Protein AF-A0A5C7LIL8-F1 (afdb_monomer_lite)

Radius of gyration: 28.88 Å; chains: 1; bounding box: 79×59×78 Å

Secondary structure (DSSP, 8-state):
-HHHHHHHHHHHHHHHHHHHHTTTT-PPPPSS-----S---S-SHHHHHHHHHHHHHT-S-GGGEEEEE--TTS-HHHHHHHHHHHHHHHT-BSSS--PPEEEGGGTEEEEEGGGGBSSHHHHHHHHHHHHGGGGG-SSSEEE-TT--B-PPPPPPPGGG--TT-EEEEEETTEEEEEEEEEEETTEEEEEETTEEEEE-GGGEEE-----------B--EEE-GGGHHHHHHHHHHHT-SSSEEEHHHHHHHHS-SSTT--HHHHHT--SBHHHHHHHHH-HHHHHHHHHHHHHHHHHHHHHHHTTT-S-HHHHHHHH-TTGGGSEEEESS-TTTSS-EEEEEEE-SSS-TTT---EEEEEEE--TT---GGG-TTT-TT------EEEEEEE-TTSPEEEEEEETTSBB-SS--TTT-B-THHHHH-TT----B--TTHHHHHHHSSSGGGTT------HHHHHTT-HHHH--S--GGGHHHHHHHHHHHHHHT---HHHHHHHHHHHHHHHHHHHHHHH--S-HHHHHHHHHHHHHHHHH--B-HHHHHHHTT----HHHHHHHHHHHHSPPTTS-HHHHTT--HHHHHHHTT--B-HHHHHHHHHHHHHHHHTT-

Foldseek 3Di:
DVVVVVVVVVVVVVVVVVVVVVPPPDDPPPLPDDDDDPQDQPLAVLSVLQQLLVVLVPDPASQQKAKAFEHPSADLLLLQLQVLQLCQQFAAPDLARDAFDQGRNSRMTIDRSVVRHPDPVSSVLSQVLVLVCLVQFLGFWDWDPPDLDQDPDPFDQPVPADAQFWKWFADPNDTDIWGWHQDDDQWTWIHDPNDIDTGHRVGIGGDPDPDPRPSPRPGQIATQPLSPPSSVSSCVSNVGSRRYHYSLSCLQQCQALPPNRCVCSRRVADQFQLVNCCVFQNNVQSVVVVLLLVLLVVLLVVCVVVVNPAASLLSSCVSPVVQLQFKFWDQADPWQRGIKIKGWDFGDPADVVLFTFIKIKMFWAFQPPPPPCCRCVNPVRDVNFGAKIWIWTQGSNLAIWIFIGGRVRGTDRWRPPRTTFLPQLCVLPVQQPGRTHGTRQSLLCVQQVDFVSQSHDQGARVQLVQLVDPVSPDPPDDPPCVVVVVVSSVSSNSSSVQHSVNSVVRSNRSNVSSQVSSCVSSVDNTSSSSSSSSSNSNSCLFGPWQWLQNLCSNLSHRDDLVVSLVCLVPQQDDPPPDDVVVVVVPDPQSVCNNVRHTDGSVSCSVCSSVSSNSNVVVD

Structure (mmCIF, N/CA/C/O backbone):
data_AF-A0A5C7LIL8-F1
#
_entry.id   AF-A0A5C7LIL8-F1
#
loop_
_atom_site.group_PDB
_atom_site.id
_atom_site.type_symbol
_atom_site.label_atom_id
_atom_site.label_alt_id
_atom_site.label_comp_id
_atom_site.label_asym_id
_atom_site.label_entity_id
_atom_site.label_seq_id
_atom_site.pdbx_PDB_ins_code
_atom_site.Cartn_x
_atom_site.Cartn_y
_atom_site.Cartn_z
_atom_site.occupancy
_atom_site.B_iso_or_equiv
_atom_site.auth_seq_id
_atom_site.auth_comp_id
_atom_site.auth_asym_id
_atom_site.auth_atom_id
_atom_site.pdbx_PDB_model_num
ATOM 1 N N . MET A 1 1 ? -33.441 33.383 5.221 1.00 46.59 1 MET A N 1
ATOM 2 C CA . MET A 1 1 ? -32.169 33.227 4.471 1.00 46.59 1 MET A CA 1
ATOM 3 C C . MET A 1 1 ? -31.492 31.859 4.650 1.00 46.59 1 MET A C 1
ATOM 5 O O . MET A 1 1 ? -30.765 31.470 3.747 1.00 46.59 1 MET A O 1
ATOM 9 N N . ALA A 1 2 ? -31.753 31.089 5.718 1.00 44.06 2 ALA A N 1
ATOM 10 C CA . ALA A 1 2 ? -31.156 29.755 5.914 1.00 44.06 2 ALA A CA 1
ATOM 11 C C . ALA A 1 2 ? -31.665 28.659 4.943 1.00 44.06 2 ALA A C 1
ATOM 13 O O . ALA A 1 2 ? -30.922 27.750 4.591 1.00 44.06 2 ALA A O 1
ATOM 14 N N . THR A 1 3 ? -32.886 28.782 4.417 1.00 52.34 3 THR A N 1
ATOM 15 C CA . THR A 1 3 ? -33.529 27.761 3.565 1.00 52.34 3 THR A CA 1
ATOM 16 C C . THR A 1 3 ? -33.034 27.727 2.115 1.00 52.34 3 THR A C 1
ATOM 18 O O . THR A 1 3 ? -33.071 26.683 1.472 1.00 52.34 3 THR A O 1
ATOM 21 N N . ARG A 1 4 ? -32.499 28.837 1.588 1.00 36.91 4 ARG A N 1
ATOM 22 C CA . ARG A 1 4 ? -32.021 28.908 0.192 1.00 36.91 4 ARG A CA 1
ATOM 23 C C . ARG A 1 4 ? -30.635 28.275 0.005 1.00 36.91 4 ARG A C 1
ATOM 25 O O . ARG A 1 4 ? -30.314 27.825 -1.089 1.00 36.91 4 ARG A O 1
ATOM 32 N N . ARG A 1 5 ? -29.827 28.209 1.072 1.00 40.16 5 ARG A N 1
ATOM 33 C CA . ARG A 1 5 ? -28.463 27.646 1.045 1.00 40.16 5 ARG A CA 1
ATOM 34 C C . ARG A 1 5 ? -28.468 26.111 1.098 1.00 40.16 5 ARG A C 1
ATOM 36 O O . ARG A 1 5 ? -27.706 25.493 0.364 1.00 40.16 5 ARG A O 1
ATOM 43 N N . GLN A 1 6 ? -29.388 25.512 1.862 1.00 42.53 6 GLN A N 1
ATOM 44 C CA . GLN A 1 6 ? -29.597 24.054 1.887 1.00 42.53 6 GLN A CA 1
ATOM 45 C C . GLN A 1 6 ? -30.145 23.515 0.557 1.00 42.53 6 GLN A C 1
ATOM 47 O O . GLN A 1 6 ? -29.698 22.472 0.087 1.00 42.53 6 GLN A O 1
ATOM 52 N N . PHE A 1 7 ? -31.044 24.254 -0.104 1.00 43.56 7 PHE A N 1
ATOM 53 C CA . PHE A 1 7 ? -31.595 23.839 -1.400 1.00 43.56 7 PHE A CA 1
ATOM 54 C C . PHE A 1 7 ? -30.543 23.835 -2.524 1.00 43.56 7 PHE A C 1
ATOM 56 O O . PHE A 1 7 ? -30.530 22.936 -3.362 1.00 43.56 7 PHE A O 1
ATOM 63 N N . LEU A 1 8 ? -29.620 24.804 -2.517 1.00 44.62 8 LEU A N 1
ATOM 64 C CA . LEU A 1 8 ? -28.542 24.885 -3.509 1.00 44.62 8 LEU A CA 1
ATOM 65 C C . LEU A 1 8 ? -27.458 23.813 -3.299 1.00 44.62 8 LEU A C 1
ATOM 67 O O . LEU A 1 8 ? -26.923 23.301 -4.280 1.00 44.62 8 LEU A O 1
ATOM 71 N N . GLN A 1 9 ? -27.179 23.412 -2.052 1.00 46.09 9 GLN A N 1
ATOM 72 C CA . GLN A 1 9 ? -26.286 22.278 -1.769 1.00 46.09 9 GLN A CA 1
ATOM 73 C C . GLN A 1 9 ? -26.902 20.931 -2.185 1.00 46.09 9 GLN A C 1
ATOM 75 O O . GLN A 1 9 ? -26.198 20.093 -2.747 1.00 46.09 9 GLN A O 1
ATOM 80 N N . GLY A 1 10 ? -28.213 20.741 -1.996 1.00 43.44 10 GLY A N 1
ATOM 81 C CA . GLY A 1 10 ? -28.914 19.527 -2.434 1.00 43.44 10 GLY A CA 1
ATOM 82 C C . GLY A 1 10 ? -28.955 19.360 -3.959 1.00 43.44 10 GLY A C 1
ATOM 83 O O . GLY A 1 10 ? -28.684 18.273 -4.469 1.00 43.44 10 GLY A O 1
ATOM 84 N N . ALA A 1 11 ? -29.218 20.442 -4.700 1.00 49.12 11 ALA A N 1
ATOM 85 C CA . ALA A 1 11 ? -29.292 20.408 -6.164 1.00 49.12 11 ALA A CA 1
ATOM 86 C C . ALA A 1 11 ? -27.926 20.159 -6.834 1.00 49.12 11 ALA A C 1
ATOM 88 O O . ALA A 1 11 ? -27.845 19.408 -7.807 1.00 49.12 11 ALA A O 1
ATOM 89 N N . ALA A 1 12 ? -26.843 20.725 -6.287 1.00 48.56 12 ALA A N 1
ATOM 90 C CA . ALA A 1 12 ? -25.487 20.462 -6.771 1.00 48.56 12 ALA A CA 1
ATOM 91 C C . ALA A 1 12 ? -25.070 18.996 -6.546 1.00 48.56 12 ALA A C 1
ATOM 93 O O . ALA A 1 12 ? -24.457 18.388 -7.421 1.00 48.56 12 ALA A O 1
ATOM 94 N N . CYS A 1 13 ? -25.463 18.403 -5.412 1.00 38.09 13 CYS A N 1
ATOM 95 C CA . CYS A 1 13 ? -25.191 17.000 -5.097 1.00 38.09 13 CYS A CA 1
ATOM 96 C C . CYS A 1 13 ? -25.960 16.038 -6.028 1.00 38.09 13 CYS A C 1
ATOM 98 O O . CYS A 1 13 ? -25.397 15.061 -6.521 1.00 38.09 13 CYS A O 1
ATOM 100 N N . ALA A 1 14 ? -27.220 16.353 -6.355 1.00 42.91 14 ALA A N 1
ATOM 101 C CA . ALA A 1 14 ? -28.038 15.549 -7.267 1.00 42.91 14 ALA A CA 1
ATOM 102 C C . ALA A 1 14 ? -27.528 15.572 -8.723 1.00 42.91 14 ALA A C 1
ATOM 104 O O . ALA A 1 14 ? -27.508 14.531 -9.380 1.00 42.91 14 ALA A O 1
ATOM 105 N N . ALA A 1 15 ? -27.065 16.726 -9.217 1.00 47.50 15 ALA A N 1
ATOM 106 C CA . ALA A 1 15 ? -26.484 16.838 -10.559 1.00 47.50 15 ALA A CA 1
ATOM 107 C C . ALA A 1 15 ? -25.144 16.083 -10.682 1.00 47.50 15 ALA A C 1
ATOM 109 O O . ALA A 1 15 ? -24.887 15.439 -11.699 1.00 47.50 15 ALA A O 1
ATOM 110 N N . LEU A 1 16 ? -24.326 16.091 -9.621 1.00 42.31 16 LEU A N 1
ATOM 111 C CA . LEU A 1 16 ? -23.095 15.296 -9.529 1.00 42.31 16 LEU A CA 1
ATOM 112 C C . LEU A 1 16 ? -23.378 13.783 -9.533 1.00 42.31 16 LEU A C 1
ATOM 114 O O . LEU A 1 16 ? -22.701 13.041 -10.239 1.00 42.31 16 LEU A O 1
ATOM 118 N N . MET A 1 17 ? -24.413 13.332 -8.817 1.00 42.97 17 MET A N 1
ATOM 119 C CA . MET A 1 17 ? -24.832 11.921 -8.774 1.00 42.97 17 MET A CA 1
ATOM 120 C C . MET A 1 17 ? -25.389 11.410 -10.118 1.00 42.97 17 MET A C 1
ATOM 122 O O . MET A 1 17 ? -25.243 10.228 -10.438 1.00 42.97 17 MET A O 1
ATOM 126 N N . ALA A 1 18 ? -26.026 12.277 -10.911 1.00 40.22 18 ALA A N 1
ATOM 127 C CA . ALA A 1 18 ? -26.560 11.919 -12.227 1.00 40.22 18 ALA A CA 1
ATOM 128 C C . ALA A 1 18 ? -25.448 11.742 -13.277 1.00 40.22 18 ALA A C 1
ATOM 130 O O . ALA A 1 18 ? -25.434 10.730 -13.974 1.00 40.22 18 ALA A O 1
ATOM 131 N N . ALA A 1 19 ? -24.475 12.661 -13.324 1.00 39.84 19 ALA A N 1
ATOM 132 C CA . ALA A 1 19 ? -23.317 12.562 -14.221 1.00 39.84 19 ALA A CA 1
ATOM 133 C C . ALA A 1 19 ? -22.391 11.386 -13.861 1.00 39.84 19 ALA A C 1
ATOM 135 O O . ALA A 1 19 ? -21.804 10.752 -14.734 1.00 39.84 19 ALA A O 1
ATOM 136 N N . ALA A 1 20 ? -22.303 11.061 -12.569 1.00 38.41 20 ALA A N 1
ATOM 137 C CA . ALA A 1 20 ? -21.613 9.883 -12.069 1.00 38.41 20 ALA A CA 1
ATOM 138 C C . ALA A 1 20 ? -22.206 8.605 -12.700 1.00 38.41 20 ALA A C 1
ATOM 140 O O . ALA A 1 20 ? -21.487 7.871 -13.378 1.00 38.41 20 ALA A O 1
ATOM 141 N N . ARG A 1 21 ? -23.525 8.380 -12.582 1.00 37.34 21 ARG A N 1
ATOM 142 C CA . ARG A 1 21 ? -24.217 7.146 -13.020 1.00 37.34 21 ARG A CA 1
ATOM 143 C C . ARG A 1 21 ? -24.007 6.740 -14.485 1.00 37.34 21 ARG A C 1
ATOM 145 O O . ARG A 1 21 ? -23.973 5.540 -14.745 1.00 37.34 21 ARG A O 1
ATOM 152 N N . GLU A 1 22 ? -23.826 7.676 -15.416 1.00 38.84 22 GLU A N 1
ATOM 153 C CA . GLU A 1 22 ? -23.607 7.348 -16.838 1.00 38.84 22 GLU A CA 1
ATOM 154 C C . GLU A 1 22 ? -22.224 6.728 -17.123 1.00 38.84 22 GLU A C 1
ATOM 156 O O . GLU A 1 22 ? -22.060 6.024 -18.117 1.00 38.84 22 GLU A O 1
ATOM 161 N N . SER A 1 23 ? -21.246 6.891 -16.224 1.00 40.06 23 SER A N 1
ATOM 162 C CA . SER A 1 23 ? -19.891 6.335 -16.384 1.00 40.06 23 SER A CA 1
ATOM 163 C C . SER A 1 23 ? -19.695 4.921 -15.802 1.00 40.06 23 SER A C 1
ATOM 165 O O . SER A 1 23 ? -18.718 4.251 -16.132 1.00 40.06 23 SER A O 1
ATOM 167 N N . PHE A 1 24 ? -20.626 4.422 -14.975 1.00 39.44 24 PHE A N 1
ATOM 168 C CA . PHE A 1 24 ? -20.418 3.226 -14.131 1.00 39.44 24 PHE A CA 1
ATOM 169 C C . PHE A 1 24 ? -20.888 1.886 -14.723 1.00 39.44 24 PHE A C 1
ATOM 171 O O . PHE A 1 24 ? -20.777 0.854 -14.062 1.00 39.44 24 PHE A O 1
ATOM 178 N N . GLY A 1 25 ? -21.408 1.869 -15.954 1.00 33.50 25 GLY A N 1
ATOM 179 C CA . GLY A 1 25 ? -21.876 0.643 -16.618 1.00 33.50 25 GLY A CA 1
ATOM 180 C C . GLY A 1 25 ? -20.850 -0.043 -17.525 1.00 33.50 25 GLY A C 1
ATOM 181 O O . GLY A 1 25 ? -21.065 -1.181 -17.943 1.00 33.50 25 GLY A O 1
ATOM 182 N N . GLN A 1 26 ? -19.740 0.620 -17.857 1.00 34.28 26 GLN A N 1
ATOM 183 C CA . GLN A 1 26 ? -18.729 0.020 -18.722 1.00 34.28 26 GLN A CA 1
ATOM 184 C C . GLN A 1 26 ? -17.819 -0.884 -17.891 1.00 34.28 26 GLN A C 1
ATOM 186 O O . GLN A 1 26 ? -17.060 -0.416 -17.044 1.00 34.28 26 GLN A O 1
ATOM 191 N N . LYS A 1 27 ? -17.874 -2.199 -18.156 1.00 33.84 27 LYS A N 1
ATOM 192 C CA . LYS A 1 27 ? -16.763 -3.094 -17.805 1.00 33.84 27 LYS A CA 1
ATOM 193 C C . LYS A 1 27 ? -15.471 -2.423 -18.290 1.00 33.84 27 LYS A C 1
ATOM 195 O O . LYS A 1 27 ? -15.472 -1.965 -19.437 1.00 33.84 27 LYS A O 1
ATOM 200 N N . PRO A 1 28 ? -14.399 -2.359 -17.477 1.00 38.69 28 PRO A N 1
ATOM 201 C CA . PRO A 1 28 ? -13.116 -1.899 -17.983 1.00 38.69 28 PRO A CA 1
ATOM 202 C C . PRO A 1 28 ? -12.816 -2.709 -19.241 1.00 38.69 28 PRO A C 1
ATOM 204 O O . PRO A 1 28 ? -12.918 -3.941 -19.227 1.00 38.69 28 PRO A O 1
ATOM 207 N N . ALA A 1 29 ? -12.579 -2.011 -20.354 1.00 30.47 29 ALA A N 1
ATOM 208 C CA . ALA A 1 29 ? -12.274 -2.675 -21.607 1.00 30.47 29 ALA A CA 1
ATOM 209 C C . ALA A 1 29 ? -11.118 -3.658 -21.347 1.00 30.47 29 ALA A C 1
ATOM 211 O O . ALA A 1 29 ? -10.167 -3.279 -20.652 1.00 30.47 29 ALA A O 1
ATOM 212 N N . PRO A 1 30 ? -11.188 -4.909 -21.843 1.00 36.78 30 PRO A N 1
ATOM 213 C CA . PRO A 1 30 ? -10.029 -5.791 -21.800 1.00 36.78 30 PRO A CA 1
ATOM 214 C C . PRO A 1 30 ? -8.819 -5.048 -22.384 1.00 36.78 30 PRO A C 1
ATOM 216 O O . PRO A 1 30 ? -8.987 -4.190 -23.247 1.00 36.78 30 PRO A O 1
ATOM 219 N N . ILE A 1 31 ? -7.605 -5.401 -21.950 1.00 44.50 31 ILE A N 1
ATOM 220 C CA . ILE A 1 31 ? -6.315 -4.799 -22.368 1.00 44.50 31 ILE A CA 1
ATOM 221 C C . ILE A 1 31 ? -6.103 -4.787 -23.908 1.00 44.50 31 ILE A C 1
ATOM 223 O O . ILE A 1 31 ? -5.144 -4.216 -24.419 1.00 44.50 31 ILE A O 1
ATOM 227 N N . GLY A 1 32 ? -7.027 -5.349 -24.690 1.00 37.72 32 GLY A N 1
ATOM 228 C CA . GLY A 1 32 ? -7.079 -5.212 -26.137 1.00 37.72 32 GLY A CA 1
ATOM 229 C C . GLY A 1 32 ? -7.258 -3.763 -26.601 1.00 37.72 32 GLY A C 1
ATOM 230 O O . GLY A 1 32 ? -8.364 -3.233 -26.604 1.00 37.72 32 GLY A O 1
ATOM 231 N N . LEU A 1 33 ? -6.150 -3.197 -27.089 1.00 38.91 33 LEU A N 1
ATOM 232 C CA . LEU A 1 33 ? -6.067 -2.068 -28.022 1.00 38.91 33 LEU A CA 1
ATOM 233 C C . LEU A 1 33 ? -6.660 -0.746 -27.508 1.00 38.91 33 LEU A C 1
ATOM 235 O O . LEU A 1 33 ? -7.699 -0.273 -27.967 1.00 38.91 33 LEU A O 1
ATOM 239 N N . ARG A 1 34 ? -5.923 -0.078 -26.612 1.00 43.41 34 ARG A N 1
ATOM 240 C CA . ARG A 1 34 ? -6.058 1.376 -26.436 1.00 43.41 34 ARG A CA 1
ATOM 241 C C . ARG A 1 34 ? -5.441 2.096 -27.638 1.00 43.41 34 ARG A C 1
ATOM 243 O O . ARG A 1 34 ? -4.382 1.709 -28.128 1.00 43.41 34 ARG A O 1
ATOM 250 N N . ALA A 1 35 ? -6.157 3.110 -28.121 1.00 39.09 35 ALA A N 1
ATOM 251 C CA . ALA A 1 35 ? -5.803 3.929 -29.273 1.00 39.09 35 ALA A CA 1
ATOM 252 C C . ALA A 1 35 ? -4.368 4.473 -29.175 1.00 39.09 35 ALA A C 1
ATOM 254 O O . ALA A 1 35 ? -3.910 4.821 -28.087 1.00 39.09 35 ALA A O 1
ATOM 255 N N . LYS A 1 36 ? -3.681 4.556 -30.323 1.00 39.84 36 LYS A N 1
ATOM 256 C CA . LYS A 1 36 ? -2.373 5.210 -30.455 1.00 39.84 36 LYS A CA 1
ATOM 257 C C . LYS A 1 36 ? -2.468 6.619 -29.860 1.00 39.84 36 LYS A C 1
ATOM 259 O O . LYS A 1 36 ? -3.142 7.472 -30.427 1.00 39.84 36 LYS A O 1
ATOM 264 N N . LEU A 1 37 ? -1.813 6.848 -28.726 1.00 45.12 37 LEU A N 1
ATOM 265 C CA . LEU A 1 37 ? -1.554 8.198 -28.240 1.00 45.12 37 LEU A CA 1
ATOM 266 C C . LEU A 1 37 ? -0.508 8.804 -29.185 1.00 45.12 37 LEU A C 1
ATOM 268 O O . LEU A 1 37 ? 0.609 8.297 -29.293 1.00 45.12 37 LEU A O 1
ATOM 272 N N . GLU A 1 38 ? -0.901 9.819 -29.951 1.00 37.56 38 GLU A N 1
ATOM 273 C CA . GLU A 1 38 ? 0.036 10.623 -30.736 1.00 37.56 38 GLU A CA 1
ATOM 274 C C . GLU A 1 38 ? 0.872 11.474 -29.767 1.00 37.56 38 GLU A C 1
ATOM 276 O O . GLU A 1 38 ? 0.320 12.182 -28.929 1.00 37.56 38 GLU A O 1
ATOM 281 N N . GLY A 1 39 ? 2.202 11.346 -29.853 1.00 51.62 39 GLY A N 1
ATOM 282 C CA . GLY A 1 39 ? 3.157 11.867 -28.865 1.00 51.62 39 GLY A CA 1
ATOM 283 C C . GLY A 1 39 ? 3.839 10.734 -28.092 1.00 51.62 39 GLY A C 1
ATOM 284 O O . GLY A 1 39 ? 3.540 10.493 -26.927 1.00 51.62 39 GLY A O 1
ATOM 285 N N . LYS A 1 40 ? 4.720 9.990 -28.773 1.00 58.41 40 LYS A N 1
ATOM 286 C CA . LYS A 1 40 ? 5.523 8.901 -28.196 1.00 58.41 40 LYS A CA 1
ATOM 287 C C . LYS A 1 40 ? 6.700 9.473 -27.403 1.00 58.41 40 LYS A C 1
ATOM 289 O O . LYS A 1 40 ? 7.815 9.497 -27.908 1.00 58.41 40 LYS A O 1
ATOM 294 N N . GLU A 1 41 ? 6.451 9.965 -26.201 1.00 67.75 41 GLU A N 1
ATOM 295 C CA . GLU A 1 41 ? 7.530 10.229 -25.247 1.00 67.75 41 GLU A CA 1
ATOM 296 C C . GLU A 1 41 ? 7.578 9.068 -24.246 1.00 67.75 41 GLU A C 1
ATOM 298 O O . GLU A 1 41 ? 6.542 8.694 -23.699 1.00 67.75 41 GLU A O 1
ATOM 303 N N . CYS A 1 42 ? 8.769 8.515 -23.990 1.00 84.81 42 CYS A N 1
ATOM 304 C CA . CYS A 1 42 ? 9.030 7.533 -22.927 1.00 84.81 42 CYS A CA 1
ATOM 305 C C . CYS A 1 42 ? 8.349 6.156 -23.114 1.00 84.81 42 CYS A C 1
ATOM 307 O O . CYS A 1 42 ? 7.660 5.650 -22.222 1.00 84.81 42 CYS A O 1
ATOM 309 N N . THR A 1 43 ? 8.554 5.545 -24.283 1.00 87.50 43 THR A N 1
ATOM 310 C CA . THR A 1 43 ? 7.890 4.286 -24.683 1.00 87.50 43 THR A CA 1
ATOM 311 C C . THR A 1 43 ? 8.607 3.019 -24.210 1.00 87.50 43 THR A C 1
ATOM 313 O O . THR A 1 43 ? 7.989 1.959 -24.130 1.00 87.50 43 THR A O 1
ATOM 316 N N . SER A 1 44 ? 9.892 3.114 -23.858 1.00 93.44 44 SER A N 1
ATOM 317 C CA . SER A 1 44 ? 10.720 1.990 -23.404 1.00 93.44 44 SER A CA 1
ATOM 318 C C . SER A 1 44 ? 11.377 2.270 -22.047 1.00 93.44 44 SER A C 1
ATOM 320 O O . SER A 1 44 ? 11.542 3.435 -21.667 1.00 93.44 44 SER A O 1
ATOM 322 N N . PRO A 1 45 ? 11.820 1.231 -21.312 1.00 95.94 45 PRO A N 1
ATOM 323 C CA . PRO A 1 45 ? 12.575 1.436 -20.078 1.00 95.94 45 PRO A CA 1
ATOM 324 C C . PRO A 1 45 ? 13.890 2.206 -20.295 1.00 95.94 45 PRO A C 1
ATOM 326 O O . PRO A 1 45 ? 14.285 2.997 -19.442 1.00 95.94 45 PRO A O 1
ATOM 329 N N . GLN A 1 46 ? 14.564 2.028 -21.435 1.00 95.50 46 GLN A N 1
ATOM 330 C CA . GLN A 1 46 ? 15.785 2.773 -21.764 1.00 95.50 46 GLN A CA 1
ATOM 331 C C . GLN A 1 46 ? 15.489 4.267 -21.906 1.00 95.50 46 GLN A C 1
ATOM 333 O O . GLN A 1 46 ? 16.184 5.102 -21.328 1.00 95.50 46 GLN A O 1
ATOM 338 N N . GLU A 1 47 ? 14.420 4.611 -22.628 1.00 95.38 47 GLU A N 1
ATOM 339 C CA . GLU A 1 47 ? 14.000 6.000 -22.786 1.00 95.38 47 GLU A CA 1
ATOM 340 C C . GLU A 1 47 ? 13.582 6.610 -21.440 1.00 95.38 47 GLU A C 1
ATOM 342 O O . GLU A 1 47 ? 13.959 7.742 -21.137 1.00 95.38 47 GLU A O 1
ATOM 347 N N . ALA A 1 48 ? 12.886 5.839 -20.599 1.00 97.12 48 ALA A N 1
ATOM 348 C CA . ALA A 1 48 ? 12.534 6.236 -19.239 1.00 97.12 48 ALA A CA 1
ATOM 349 C C . ALA A 1 48 ? 13.769 6.522 -18.374 1.00 97.12 48 ALA A C 1
ATOM 351 O O . ALA A 1 48 ? 13.824 7.560 -17.711 1.00 97.12 48 ALA A O 1
ATOM 352 N N . ALA A 1 49 ? 14.777 5.646 -18.410 1.00 97.81 49 ALA A N 1
ATOM 353 C CA . ALA A 1 49 ? 16.027 5.835 -17.679 1.00 97.81 49 ALA A CA 1
ATOM 354 C C . ALA A 1 49 ? 16.798 7.068 -18.174 1.00 97.81 49 ALA A C 1
ATOM 356 O O . ALA A 1 49 ? 17.258 7.863 -17.355 1.00 97.81 49 ALA A O 1
ATOM 357 N N . ARG A 1 50 ? 16.881 7.277 -19.496 1.00 97.62 50 ARG A N 1
ATOM 358 C CA . ARG A 1 50 ? 17.509 8.465 -20.096 1.00 97.62 50 ARG A CA 1
ATOM 359 C C . ARG A 1 50 ? 16.817 9.754 -19.665 1.00 97.62 50 ARG A C 1
ATOM 361 O O . ARG A 1 50 ? 17.477 10.672 -19.185 1.00 97.62 50 ARG A O 1
ATOM 368 N N . LEU A 1 51 ? 15.492 9.822 -19.801 1.00 97.19 51 LEU A N 1
ATOM 369 C CA . LEU A 1 51 ? 14.710 11.003 -19.428 1.00 97.19 51 LEU A CA 1
ATOM 370 C C . LEU A 1 51 ? 14.819 11.304 -17.927 1.00 97.19 51 LEU A C 1
ATOM 372 O O . LEU A 1 51 ? 14.980 12.463 -17.551 1.00 97.19 51 LEU A O 1
ATOM 376 N N . ALA A 1 52 ? 14.813 10.277 -17.073 1.00 98.06 52 ALA A N 1
ATOM 377 C CA . ALA A 1 52 ? 15.059 10.437 -15.642 1.00 98.06 52 ALA A CA 1
ATOM 378 C C . ALA A 1 52 ? 16.496 10.912 -15.347 1.00 98.06 52 ALA A C 1
ATOM 380 O O . ALA A 1 52 ? 16.695 11.749 -14.471 1.00 98.06 52 ALA A O 1
ATOM 381 N N . ALA A 1 53 ? 17.506 10.423 -16.078 1.00 98.38 53 ALA A N 1
ATOM 382 C CA . ALA A 1 53 ? 18.898 10.861 -15.928 1.00 98.38 53 ALA A CA 1
ATOM 383 C C . ALA A 1 53 ? 19.107 12.320 -16.366 1.00 98.38 53 ALA A C 1
ATOM 385 O O . ALA A 1 53 ? 19.953 13.030 -15.812 1.00 98.38 53 ALA A O 1
ATOM 386 N N . ASP A 1 54 ? 18.373 12.759 -17.387 1.00 97.81 54 ASP A N 1
ATOM 387 C CA . ASP A 1 54 ? 18.386 14.137 -17.868 1.00 97.81 54 ASP A CA 1
ATOM 388 C C . ASP A 1 54 ? 17.684 15.080 -16.891 1.00 97.81 54 ASP A C 1
ATOM 390 O O . ASP A 1 54 ? 18.236 16.138 -16.593 1.00 97.81 54 ASP A O 1
ATOM 394 N N . ASP A 1 55 ? 16.546 14.675 -16.324 1.00 98.25 55 ASP A N 1
ATOM 395 C CA . ASP A 1 55 ? 15.869 15.427 -15.263 1.00 98.25 55 ASP A CA 1
ATOM 396 C C . ASP A 1 55 ? 16.735 15.520 -13.995 1.00 98.25 55 ASP A C 1
ATOM 398 O O . ASP A 1 55 ? 17.032 16.623 -13.537 1.00 98.25 55 ASP A O 1
ATOM 402 N N . ALA A 1 56 ? 17.264 14.391 -13.503 1.00 98.31 56 ALA A N 1
ATOM 403 C CA . ALA A 1 56 ? 18.110 14.344 -12.307 1.00 98.31 56 ALA A CA 1
ATOM 404 C C . ALA A 1 56 ? 19.358 15.231 -12.419 1.00 98.31 56 ALA A C 1
ATOM 406 O O . ALA A 1 56 ? 19.781 15.836 -11.441 1.00 98.31 56 ALA A O 1
ATOM 407 N N . LYS A 1 57 ? 19.948 15.358 -13.613 1.00 98.25 57 LYS A N 1
ATOM 408 C CA . LYS A 1 57 ? 21.126 16.214 -13.836 1.00 98.25 57 LYS A CA 1
ATOM 409 C C . LYS A 1 57 ? 20.853 17.695 -13.534 1.00 98.25 57 LYS A C 1
ATOM 411 O O . LYS A 1 57 ? 21.793 18.432 -13.255 1.00 98.25 57 LYS A O 1
ATOM 416 N N . ASN A 1 58 ? 19.598 18.125 -13.639 1.00 97.62 58 ASN A N 1
ATOM 417 C CA . ASN A 1 58 ? 19.195 19.519 -13.468 1.00 97.62 58 ASN A CA 1
ATOM 418 C C . ASN A 1 58 ? 18.662 19.818 -12.058 1.00 97.62 58 ASN A C 1
ATOM 420 O O . ASN A 1 58 ? 18.172 20.921 -11.826 1.00 97.62 58 ASN A O 1
ATOM 424 N N . LEU A 1 59 ? 18.724 18.852 -11.138 1.00 97.50 59 LEU A N 1
ATOM 425 C CA . LEU A 1 59 ? 18.296 19.024 -9.753 1.00 97.50 59 LEU A CA 1
ATOM 426 C C . LEU A 1 59 ? 19.434 19.525 -8.875 1.00 97.50 59 LEU A C 1
ATOM 428 O O . LEU A 1 59 ? 20.583 19.126 -9.052 1.00 97.50 59 LEU A O 1
ATOM 432 N N . ASP A 1 60 ? 19.079 20.326 -7.872 1.00 97.75 60 ASP A N 1
ATOM 433 C CA . ASP A 1 60 ? 20.011 20.740 -6.821 1.00 97.75 60 ASP A CA 1
ATOM 434 C C . ASP A 1 60 ? 20.403 19.551 -5.921 1.00 97.75 60 ASP A C 1
ATOM 436 O O . ASP A 1 60 ? 21.554 19.447 -5.502 1.00 97.75 60 ASP A O 1
ATOM 440 N N . HIS A 1 61 ? 19.455 18.635 -5.677 1.00 96.75 61 HIS A N 1
ATOM 441 C CA . HIS A 1 61 ? 19.598 17.459 -4.806 1.00 96.75 61 HIS A CA 1
ATOM 442 C C . HIS A 1 61 ? 19.155 16.163 -5.509 1.00 96.75 61 HIS A C 1
ATOM 444 O O . HIS A 1 61 ? 18.128 15.571 -5.160 1.00 96.75 61 HIS A O 1
ATOM 450 N N . PRO A 1 62 ? 19.872 15.700 -6.547 1.00 98.19 62 PRO A N 1
ATOM 451 C CA . PRO A 1 62 ? 19.491 14.487 -7.267 1.00 98.19 62 PRO A CA 1
ATOM 452 C C . PRO A 1 62 ? 19.512 13.226 -6.393 1.00 98.19 62 PRO A C 1
ATOM 454 O O . PRO A 1 62 ? 18.777 12.282 -6.677 1.00 98.19 62 PRO A O 1
ATOM 457 N N . GLU A 1 63 ? 20.296 13.198 -5.314 1.00 97.88 63 GLU A N 1
ATOM 458 C CA . GLU A 1 63 ? 20.454 12.055 -4.411 1.00 97.88 63 GLU A CA 1
ATOM 459 C C . GLU A 1 63 ? 19.161 11.647 -3.680 1.00 97.88 63 GLU A C 1
ATOM 461 O O . GLU A 1 63 ? 18.981 10.478 -3.316 1.00 97.88 63 GLU A O 1
ATOM 466 N N . VAL A 1 64 ? 18.220 12.580 -3.511 1.00 98.12 64 VAL A N 1
ATOM 467 C CA . VAL A 1 64 ? 16.909 12.316 -2.892 1.00 98.12 64 VAL A CA 1
ATOM 468 C C . VAL A 1 64 ? 15.797 12.066 -3.911 1.00 98.12 64 VAL A C 1
ATOM 470 O O . VAL A 1 64 ? 14.684 11.723 -3.516 1.00 98.12 64 VAL A O 1
ATOM 473 N N . ALA A 1 65 ? 16.077 12.194 -5.209 1.00 98.56 65 ALA A N 1
ATOM 474 C CA . ALA A 1 65 ? 15.090 11.982 -6.259 1.00 98.56 65 ALA A CA 1
ATOM 475 C C . ALA A 1 65 ? 14.916 10.489 -6.569 1.00 98.56 65 ALA A C 1
ATOM 477 O O . ALA A 1 65 ? 15.887 9.739 -6.708 1.00 98.56 65 ALA A O 1
ATOM 478 N N . ARG A 1 66 ? 13.665 10.049 -6.709 1.00 98.62 66 ARG A N 1
ATOM 479 C CA . ARG A 1 66 ? 13.289 8.721 -7.211 1.00 98.62 66 ARG A CA 1
ATOM 480 C C . ARG A 1 66 ? 12.227 8.857 -8.288 1.00 98.62 66 ARG A C 1
ATOM 482 O O . ARG A 1 66 ? 11.418 9.775 -8.238 1.00 98.62 66 ARG A O 1
ATOM 489 N N . TYR A 1 67 ? 12.203 7.943 -9.247 1.00 98.81 67 TYR A N 1
ATOM 490 C CA . TYR A 1 67 ? 11.295 8.019 -10.387 1.00 98.81 67 TYR A CA 1
ATOM 491 C C . TYR A 1 67 ? 10.374 6.805 -10.451 1.00 98.81 67 TYR A C 1
ATOM 493 O O . TYR A 1 67 ? 10.767 5.675 -10.167 1.00 98.81 67 TYR A O 1
ATOM 501 N N . VAL A 1 68 ? 9.141 7.030 -10.887 1.00 98.75 68 VAL A N 1
ATOM 502 C CA . VAL A 1 68 ? 8.233 5.959 -11.291 1.00 98.75 68 VAL A CA 1
ATOM 503 C C . VAL A 1 68 ? 7.852 6.170 -12.749 1.00 98.75 68 VAL A C 1
ATOM 505 O O . VAL A 1 68 ? 7.277 7.198 -13.106 1.00 98.75 68 VAL A O 1
ATOM 508 N N . TRP A 1 69 ? 8.179 5.195 -13.592 1.00 98.44 69 TRP A N 1
ATOM 509 C CA . TRP A 1 69 ? 7.778 5.169 -14.993 1.00 98.44 69 TRP A CA 1
ATOM 510 C C . TRP A 1 69 ? 6.337 4.689 -15.129 1.00 98.44 69 TRP A C 1
ATOM 512 O O . TRP A 1 69 ? 5.976 3.626 -14.617 1.00 98.44 69 TRP A O 1
ATOM 522 N N . VAL A 1 70 ? 5.522 5.475 -15.831 1.00 97.56 70 VAL A N 1
ATOM 523 C CA . VAL A 1 70 ? 4.126 5.188 -16.163 1.00 97.56 70 VAL A CA 1
ATOM 524 C C . VAL A 1 70 ? 4.072 4.620 -17.582 1.00 97.56 70 VAL A C 1
ATOM 526 O O . VAL A 1 70 ? 4.167 5.393 -18.540 1.00 97.56 70 VAL A O 1
ATOM 529 N N . PRO A 1 71 ? 3.879 3.299 -17.746 1.00 94.19 71 PRO A N 1
ATOM 530 C CA . PRO A 1 71 ? 3.892 2.681 -19.065 1.00 94.19 71 PRO A CA 1
ATOM 531 C C . PRO A 1 71 ? 2.758 3.169 -19.966 1.00 94.19 71 PRO A C 1
ATOM 533 O O . PRO A 1 71 ? 1.710 3.615 -19.491 1.00 94.19 71 PRO A O 1
ATOM 536 N N . ASP A 1 72 ? 2.930 3.018 -21.279 1.00 90.31 72 ASP A N 1
ATOM 537 C CA . ASP A 1 72 ? 2.048 3.633 -22.276 1.00 90.31 72 ASP A CA 1
ATOM 538 C C . ASP A 1 72 ? 0.583 3.208 -22.198 1.00 90.31 72 ASP A C 1
ATOM 540 O O . ASP A 1 72 ? -0.313 4.004 -22.496 1.00 90.31 72 ASP A O 1
ATOM 544 N N . TRP A 1 73 ? 0.324 1.979 -21.749 1.00 88.81 73 TRP A N 1
ATOM 545 C CA . TRP A 1 73 ? -1.033 1.462 -21.586 1.00 88.81 73 TRP A CA 1
ATOM 546 C C . TRP A 1 73 ? -1.776 2.080 -20.395 1.00 88.81 73 TRP A C 1
ATOM 548 O O . TRP A 1 73 ? -2.993 1.900 -20.283 1.00 88.81 73 TRP A O 1
ATOM 558 N N . ILE A 1 74 ? -1.089 2.828 -19.526 1.00 93.62 74 ILE A N 1
ATOM 559 C CA . ILE A 1 74 ? -1.670 3.557 -18.398 1.00 93.62 74 ILE A CA 1
ATOM 560 C C . ILE A 1 74 ? -1.714 5.052 -18.753 1.00 93.62 74 ILE A C 1
ATOM 562 O O . ILE A 1 74 ? -0.683 5.631 -19.093 1.00 93.62 74 ILE A O 1
ATOM 566 N N . PRO A 1 75 ? -2.883 5.720 -18.677 1.00 95.25 75 PRO A N 1
ATOM 567 C CA . PRO A 1 75 ? -2.957 7.160 -18.898 1.00 95.25 75 PRO A CA 1
ATOM 568 C C . PRO A 1 75 ? -2.050 7.918 -17.910 1.00 95.25 75 PRO A C 1
ATOM 570 O O . PRO A 1 75 ? -2.126 7.619 -16.713 1.00 95.25 75 PRO A O 1
ATOM 573 N N . PRO A 1 76 ? -1.266 8.926 -18.342 1.00 95.56 76 PRO A N 1
ATOM 574 C CA . PRO A 1 76 ? -0.336 9.656 -17.471 1.00 95.56 76 PRO A CA 1
ATOM 575 C C . PRO A 1 76 ? -0.965 10.166 -16.169 1.00 95.56 76 PRO A C 1
ATOM 577 O O . PRO A 1 76 ? -0.468 9.877 -15.084 1.00 95.56 76 PRO A O 1
ATOM 580 N N . GLN A 1 77 ? -2.140 10.804 -16.245 1.00 96.50 77 GLN A N 1
ATOM 581 C CA . GLN A 1 77 ? -2.866 11.277 -15.056 1.00 96.50 77 GLN A CA 1
ATOM 582 C C . GLN A 1 77 ? -3.244 10.134 -14.099 1.00 96.50 77 GLN A C 1
ATOM 584 O O . GLN A 1 77 ? -3.181 10.281 -12.879 1.00 96.50 77 GLN A O 1
ATOM 589 N N . SER A 1 78 ? -3.623 8.974 -14.645 1.00 97.56 78 SER A N 1
ATOM 590 C CA . SER A 1 78 ? -3.914 7.788 -13.836 1.00 97.56 78 SER A CA 1
ATOM 591 C C . SER A 1 78 ? -2.654 7.255 -13.162 1.00 97.56 78 SER A C 1
ATOM 593 O O . SER A 1 78 ? -2.717 6.882 -11.993 1.00 97.56 78 SER A O 1
ATOM 595 N N . GLY A 1 79 ? -1.514 7.249 -13.856 1.00 98.12 79 GLY A N 1
ATOM 596 C CA . GLY A 1 79 ? -0.231 6.875 -13.267 1.00 98.12 79 GLY A CA 1
ATOM 597 C C . GLY A 1 79 ? 0.206 7.827 -12.159 1.00 98.12 79 GLY A C 1
ATOM 598 O O . GLY A 1 79 ? 0.449 7.383 -11.041 1.00 98.12 79 GLY A O 1
ATOM 599 N N . TYR A 1 80 ? 0.173 9.135 -12.420 1.00 98.50 80 TYR A N 1
ATOM 600 C CA . TYR A 1 80 ? 0.452 10.173 -11.428 1.00 98.50 80 TYR A CA 1
ATOM 601 C C . TYR A 1 80 ? -0.399 10.013 -10.160 1.00 98.50 80 TYR A C 1
ATOM 603 O O . TYR A 1 80 ? 0.137 9.993 -9.051 1.00 98.50 80 TYR A O 1
ATOM 611 N N . SER A 1 81 ? -1.720 9.831 -10.313 1.00 98.62 81 SER A N 1
ATOM 612 C CA . SER A 1 81 ? -2.633 9.668 -9.172 1.00 98.62 81 SER A CA 1
ATOM 613 C C . SER A 1 81 ? -2.266 8.468 -8.291 1.00 98.62 81 SER A C 1
ATOM 615 O O . SER A 1 81 ? -2.317 8.565 -7.067 1.00 98.62 81 SER A O 1
ATOM 617 N N . GLN A 1 82 ? -1.833 7.363 -8.903 1.00 98.81 82 GLN A N 1
ATOM 618 C CA . GLN A 1 82 ? -1.415 6.157 -8.193 1.00 98.81 82 GLN A CA 1
ATOM 619 C C . GLN A 1 82 ? -0.102 6.375 -7.437 1.00 98.81 82 GLN A C 1
ATOM 621 O O . GLN A 1 82 ? -0.033 6.074 -6.247 1.00 98.81 82 GLN A O 1
ATOM 626 N N . VAL A 1 83 ? 0.915 6.945 -8.095 1.00 98.81 83 VAL A N 1
ATOM 627 C CA . VAL A 1 83 ? 2.215 7.227 -7.462 1.00 98.81 83 VAL A CA 1
ATOM 628 C C . VAL A 1 83 ? 2.046 8.174 -6.280 1.00 98.81 83 VAL A C 1
ATOM 630 O O . VAL A 1 83 ? 2.528 7.884 -5.188 1.00 98.81 83 VAL A O 1
ATOM 633 N N . SER A 1 84 ? 1.312 9.272 -6.476 1.00 98.81 84 SER A N 1
ATOM 634 C CA . SER A 1 84 ? 1.080 10.267 -5.431 1.00 98.81 84 SER A CA 1
ATOM 635 C C . SER A 1 84 ? 0.325 9.690 -4.233 1.00 98.81 84 SER A C 1
ATOM 637 O O . SER A 1 84 ? 0.729 9.915 -3.090 1.00 98.81 84 SER A O 1
ATOM 639 N N . PHE A 1 85 ? -0.734 8.908 -4.469 1.00 98.81 85 PHE A N 1
ATOM 640 C CA . PHE A 1 85 ? -1.491 8.271 -3.391 1.00 98.81 85 PHE A CA 1
ATOM 641 C C . PHE A 1 85 ? -0.617 7.329 -2.569 1.00 98.81 85 PHE A C 1
ATOM 643 O O . PHE A 1 85 ? -0.613 7.398 -1.341 1.00 98.81 85 PHE A O 1
ATOM 650 N N . VAL A 1 86 ? 0.140 6.466 -3.248 1.00 98.88 86 VAL A N 1
ATOM 651 C CA . VAL A 1 86 ? 0.998 5.477 -2.598 1.00 98.88 86 VAL A CA 1
ATOM 652 C C . VAL A 1 86 ? 2.106 6.162 -1.806 1.00 98.88 86 VAL A C 1
ATOM 654 O O . VAL A 1 86 ? 2.246 5.876 -0.622 1.00 98.88 86 VAL A O 1
ATOM 657 N N . ALA A 1 87 ? 2.818 7.126 -2.396 1.00 98.75 87 ALA A N 1
ATOM 658 C CA . ALA A 1 87 ? 3.880 7.857 -1.707 1.00 98.75 87 ALA A CA 1
ATOM 659 C C . ALA A 1 87 ? 3.366 8.568 -0.441 1.00 98.75 87 ALA A C 1
ATOM 661 O O . ALA A 1 87 ? 3.999 8.481 0.610 1.00 98.75 87 ALA A O 1
ATOM 662 N N . ASN A 1 88 ? 2.183 9.195 -0.503 1.00 98.75 88 ASN A N 1
ATOM 663 C CA . ASN A 1 88 ? 1.585 9.843 0.670 1.00 98.75 88 ASN A CA 1
ATOM 664 C C . ASN A 1 88 ? 1.068 8.863 1.729 1.00 98.75 88 ASN A C 1
ATOM 666 O O . ASN A 1 88 ? 0.983 9.226 2.901 1.00 98.75 88 ASN A O 1
ATOM 670 N N . SER A 1 89 ? 0.710 7.644 1.327 1.00 98.50 89 SER A N 1
ATOM 671 C CA . SER A 1 89 ? 0.212 6.616 2.246 1.00 98.50 89 SER A CA 1
ATOM 672 C C . SER A 1 89 ? 1.338 5.838 2.924 1.00 98.50 89 SER A C 1
ATOM 674 O O . SER A 1 89 ? 1.126 5.308 4.009 1.00 98.50 89 SER A O 1
ATOM 676 N N . THR A 1 90 ? 2.516 5.742 2.296 1.00 98.44 90 THR A N 1
ATOM 677 C CA . THR A 1 90 ? 3.576 4.832 2.758 1.00 98.44 90 THR A CA 1
ATOM 678 C C . THR A 1 90 ? 4.902 5.509 3.054 1.00 98.44 90 THR A C 1
ATOM 680 O O . THR A 1 90 ? 5.627 5.045 3.918 1.00 98.44 90 THR A O 1
ATOM 683 N N . ILE A 1 91 ? 5.263 6.608 2.401 1.00 97.38 91 ILE A N 1
ATOM 684 C CA . ILE A 1 91 ? 6.611 7.186 2.546 1.00 97.38 91 ILE A CA 1
ATOM 685 C C . ILE A 1 91 ? 6.592 8.405 3.462 1.00 97.38 91 ILE A C 1
ATOM 687 O O . ILE A 1 91 ? 7.543 8.635 4.206 1.00 97.38 91 ILE A O 1
ATOM 691 N N . THR A 1 92 ? 5.499 9.166 3.453 1.00 97.50 92 THR A N 1
ATOM 692 C CA . THR A 1 92 ? 5.370 10.412 4.211 1.00 97.50 92 THR A CA 1
ATOM 693 C C . THR A 1 92 ? 5.680 10.242 5.705 1.00 97.50 92 THR A C 1
ATOM 695 O O . THR A 1 92 ? 5.143 9.371 6.389 1.00 97.50 92 THR A O 1
ATOM 698 N N . ARG A 1 93 ? 6.532 11.131 6.226 1.00 96.81 93 ARG A N 1
ATOM 699 C CA . ARG A 1 93 ? 6.873 11.328 7.648 1.00 96.81 93 ARG A CA 1
ATOM 700 C C . ARG A 1 93 ? 6.581 12.761 8.108 1.00 96.81 93 ARG A C 1
ATOM 702 O O . ARG A 1 93 ? 7.204 13.263 9.038 1.00 96.81 93 ARG A O 1
ATOM 709 N N . THR A 1 94 ? 5.662 13.436 7.427 1.00 95.75 94 THR A N 1
ATOM 710 C CA . THR A 1 94 ? 5.204 14.798 7.719 1.00 95.75 94 THR A CA 1
ATOM 711 C C . THR A 1 94 ? 3.674 14.846 7.717 1.00 95.75 94 THR A C 1
ATOM 713 O O . THR A 1 94 ? 3.021 13.976 7.147 1.00 95.75 94 THR A O 1
ATOM 716 N N . SER A 1 95 ? 3.073 15.851 8.349 1.00 95.12 95 SER A N 1
ATOM 717 C CA . SER A 1 95 ? 1.622 16.078 8.284 1.00 95.12 95 SER A CA 1
ATOM 718 C C . SER A 1 95 ? 1.176 16.713 6.961 1.00 95.12 95 SER A C 1
ATOM 720 O O . SER A 1 95 ? -0.016 16.851 6.707 1.00 95.12 95 SER A O 1
ATOM 722 N N . ASN A 1 96 ? 2.112 17.103 6.095 1.00 95.75 96 ASN A N 1
ATOM 723 C CA . ASN A 1 96 ? 1.787 17.704 4.808 1.00 95.75 96 ASN A CA 1
ATOM 724 C C . ASN A 1 96 ? 1.480 16.642 3.745 1.00 95.75 96 ASN A C 1
ATOM 726 O O . ASN A 1 96 ? 2.154 15.615 3.649 1.00 95.75 96 ASN A O 1
ATOM 730 N N . ILE A 1 97 ? 0.500 16.939 2.891 1.00 97.75 97 ILE A N 1
ATOM 731 C CA . ILE A 1 97 ? 0.311 16.219 1.632 1.00 97.75 97 ILE A CA 1
ATOM 732 C C . ILE A 1 97 ? 1.306 16.752 0.607 1.00 97.75 97 ILE A C 1
ATOM 734 O O . ILE A 1 97 ? 1.339 17.950 0.321 1.00 97.75 97 ILE A O 1
ATOM 738 N N . ILE A 1 98 ? 2.096 15.847 0.036 1.00 98.19 98 ILE A N 1
ATOM 739 C CA . ILE A 1 98 ? 3.142 16.172 -0.928 1.00 98.19 98 ILE A CA 1
ATOM 740 C C . ILE A 1 98 ? 2.702 15.725 -2.316 1.00 98.19 98 ILE A C 1
ATOM 742 O O . ILE A 1 98 ? 2.267 14.593 -2.519 1.00 98.19 98 ILE A O 1
ATOM 746 N N . ARG A 1 99 ? 2.820 16.616 -3.297 1.00 98.38 99 ARG A N 1
ATOM 747 C CA . ARG A 1 99 ? 2.630 16.279 -4.708 1.00 98.38 99 ARG A CA 1
ATOM 748 C C . ARG A 1 99 ? 3.991 15.952 -5.320 1.00 98.38 99 ARG A C 1
ATOM 750 O O . ARG A 1 99 ? 4.841 16.841 -5.310 1.00 98.38 99 ARG A O 1
ATOM 757 N N . PRO A 1 100 ? 4.206 14.718 -5.812 1.00 98.50 100 PRO A N 1
ATOM 758 C CA . PRO A 1 100 ? 5.337 14.416 -6.682 1.00 98.50 100 PRO A CA 1
ATOM 759 C C . PRO A 1 100 ? 5.334 15.320 -7.923 1.00 98.50 100 PRO A C 1
ATOM 761 O O . PRO A 1 100 ? 4.298 15.879 -8.283 1.00 98.50 100 PRO A O 1
ATOM 764 N N . GLU A 1 101 ? 6.467 15.426 -8.606 1.00 98.31 101 GLU A N 1
ATOM 765 C CA . GLU A 1 101 ? 6.577 16.197 -9.845 1.00 98.31 101 GLU A CA 1
ATOM 766 C C . GLU A 1 101 ? 6.279 15.315 -11.064 1.00 98.31 101 GLU A C 1
ATOM 768 O O . GLU A 1 101 ? 6.680 14.152 -11.139 1.00 98.31 101 GLU A O 1
ATOM 773 N N . SER A 1 102 ? 5.551 15.864 -12.034 1.00 97.44 102 SER A N 1
ATOM 774 C CA . SER A 1 102 ? 5.240 15.186 -13.295 1.00 97.44 102 SER A CA 1
ATOM 775 C C . SER A 1 102 ? 6.278 15.562 -14.350 1.00 97.44 102 SER A C 1
ATOM 777 O O . SER A 1 102 ? 6.379 16.726 -14.729 1.00 97.44 102 SER A O 1
ATOM 779 N N . VAL A 1 103 ? 7.003 14.575 -14.870 1.00 96.12 103 VAL A N 1
ATOM 780 C CA . VAL A 1 103 ? 8.092 14.733 -15.847 1.00 96.12 103 VAL A CA 1
ATOM 781 C C . VAL A 1 103 ? 7.723 13.999 -17.144 1.00 96.12 103 VAL A C 1
ATOM 783 O O . VAL A 1 103 ? 6.938 13.048 -17.122 1.00 96.12 103 VAL A O 1
ATOM 786 N N . ALA A 1 104 ? 8.249 14.454 -18.290 1.00 94.88 104 ALA A N 1
ATOM 787 C CA . ALA A 1 104 ? 8.016 13.847 -19.611 1.00 94.88 104 ALA A CA 1
ATOM 788 C C . ALA A 1 104 ? 6.519 13.609 -19.902 1.00 94.88 104 ALA A C 1
ATOM 790 O O . ALA A 1 104 ? 6.059 12.473 -20.010 1.00 94.88 104 ALA A O 1
ATOM 791 N N . ALA A 1 105 ? 5.728 14.689 -19.883 1.00 92.75 105 ALA A N 1
ATOM 792 C CA . ALA A 1 105 ? 4.271 14.650 -20.063 1.00 92.75 105 ALA A CA 1
ATOM 793 C C . ALA A 1 105 ? 3.522 13.686 -19.106 1.00 92.75 105 ALA A C 1
ATOM 795 O O . ALA A 1 105 ? 2.440 13.188 -19.420 1.00 92.75 105 ALA A O 1
ATOM 796 N N . GLY A 1 106 ? 4.089 13.423 -17.922 1.00 93.56 106 GLY A N 1
ATOM 797 C CA . GLY A 1 106 ? 3.526 12.525 -16.908 1.00 93.56 106 GLY A CA 1
ATOM 798 C C . GLY A 1 106 ? 3.839 11.048 -17.128 1.00 93.56 106 GLY A C 1
ATOM 799 O O . GLY A 1 106 ? 3.253 10.190 -16.465 1.00 93.56 106 GLY A O 1
ATOM 800 N N . ARG A 1 107 ? 4.760 10.734 -18.044 1.00 95.88 107 ARG A N 1
ATOM 801 C CA . ARG A 1 107 ? 5.319 9.387 -18.206 1.00 95.88 107 ARG A CA 1
ATOM 802 C C . ARG A 1 107 ? 6.350 9.045 -17.148 1.00 95.88 107 ARG A C 1
ATOM 804 O O . ARG A 1 107 ? 6.579 7.869 -16.887 1.00 95.88 107 ARG A O 1
ATOM 811 N N . LEU A 1 108 ? 6.927 10.051 -16.509 1.00 98.06 108 LEU A N 1
ATOM 812 C CA . LEU A 1 108 ? 7.734 9.895 -15.314 1.00 98.06 108 LEU A CA 1
ATOM 813 C C . LEU A 1 108 ? 7.087 10.686 -14.182 1.00 98.06 108 LEU A C 1
ATOM 815 O O . LEU A 1 108 ? 6.638 11.816 -14.366 1.00 98.06 108 LEU A O 1
ATOM 819 N N . VAL A 1 109 ? 7.051 10.093 -12.997 1.00 98.62 109 VAL A N 1
ATOM 820 C CA . VAL A 1 109 ? 6.645 10.780 -11.773 1.00 98.62 109 VAL A CA 1
ATOM 821 C C . VAL A 1 109 ? 7.843 10.798 -10.839 1.00 98.62 109 VAL A C 1
ATOM 823 O O . VAL A 1 109 ? 8.301 9.735 -10.417 1.00 98.62 109 VAL A O 1
ATOM 826 N N . ARG A 1 110 ? 8.365 11.989 -10.543 1.00 98.75 110 ARG A N 1
ATOM 827 C CA . ARG A 1 110 ? 9.511 12.181 -9.655 1.00 98.75 110 ARG A CA 1
ATOM 828 C C . ARG A 1 110 ? 9.050 12.407 -8.221 1.00 98.75 110 ARG A C 1
ATOM 830 O O . ARG A 1 110 ? 8.243 13.290 -7.942 1.00 98.75 110 ARG A O 1
ATOM 837 N N . ILE A 1 111 ? 9.586 11.608 -7.312 1.00 98.75 111 ILE A N 1
ATOM 838 C CA . ILE A 1 111 ? 9.391 11.678 -5.869 1.00 98.75 111 ILE A CA 1
ATOM 839 C C . ILE A 1 111 ? 10.676 12.253 -5.264 1.00 98.75 111 ILE A C 1
ATOM 841 O O . ILE A 1 111 ? 11.696 11.568 -5.226 1.00 98.75 111 ILE A O 1
ATOM 845 N N . ASP A 1 112 ? 10.618 13.493 -4.783 1.00 98.56 112 ASP A N 1
ATOM 846 C CA . ASP A 1 112 ? 11.719 14.118 -4.041 1.00 98.56 112 ASP A CA 1
ATOM 847 C C . ASP A 1 112 ? 11.567 13.755 -2.553 1.00 98.56 112 ASP A C 1
ATOM 849 O O . ASP A 1 112 ? 10.675 14.264 -1.869 1.00 98.56 112 ASP A O 1
ATOM 853 N N . LEU A 1 113 ? 12.352 12.788 -2.065 1.00 98.50 113 LEU A N 1
ATOM 854 C CA . LEU A 1 113 ? 12.129 12.144 -0.759 1.00 98.50 113 LEU A CA 1
ATOM 855 C C . LEU A 1 113 ? 12.321 13.083 0.444 1.00 98.50 113 LEU A C 1
ATOM 857 O O . LEU A 1 113 ? 11.741 12.846 1.505 1.00 98.50 113 LEU A O 1
ATOM 861 N N . ASP A 1 114 ? 13.087 14.158 0.288 1.00 98.12 114 ASP A N 1
ATOM 862 C CA . ASP A 1 114 ? 13.267 15.213 1.289 1.00 98.12 114 ASP A CA 1
ATOM 863 C C . ASP A 1 114 ? 11.950 15.931 1.617 1.00 98.12 114 ASP A C 1
ATOM 865 O O . ASP A 1 114 ? 11.657 16.176 2.787 1.00 98.12 114 ASP A O 1
ATOM 869 N N . ARG A 1 115 ? 11.084 16.156 0.620 1.00 97.94 115 ARG A N 1
ATOM 870 C CA . ARG A 1 115 ? 9.752 16.759 0.814 1.00 97.94 115 ARG A CA 1
ATOM 871 C C . ARG A 1 115 ? 8.826 15.882 1.657 1.00 97.94 115 ARG A C 1
ATOM 873 O O . ARG A 1 115 ? 7.890 16.393 2.270 1.00 97.94 115 ARG A O 1
ATOM 880 N N . PHE A 1 116 ? 9.076 14.572 1.694 1.00 98.31 116 PHE A N 1
ATOM 881 C CA . PHE A 1 116 ? 8.313 13.600 2.482 1.00 98.31 116 PHE A CA 1
ATOM 882 C C . PHE A 1 116 ? 8.829 13.469 3.923 1.00 98.31 116 PHE A C 1
ATOM 884 O O . PHE A 1 116 ? 8.180 12.808 4.736 1.00 98.31 116 PHE A O 1
ATOM 891 N N . ALA A 1 117 ? 9.951 14.104 4.270 1.00 97.69 117 ALA A N 1
ATOM 892 C CA . ALA A 1 117 ? 10.574 14.021 5.583 1.00 97.69 117 ALA A CA 1
ATOM 893 C C . ALA A 1 117 ? 10.357 15.302 6.404 1.00 97.69 117 ALA A C 1
ATOM 895 O O . ALA A 1 117 ? 10.564 16.411 5.926 1.00 97.69 117 ALA A O 1
ATOM 896 N N . ALA A 1 118 ? 9.985 15.166 7.681 1.00 96.31 118 ALA A N 1
ATOM 897 C CA . ALA A 1 118 ? 9.930 16.306 8.605 1.00 96.31 118 ALA A CA 1
ATOM 898 C C . ALA A 1 118 ? 11.297 16.650 9.235 1.00 96.31 118 ALA A C 1
ATOM 900 O O . ALA A 1 118 ? 11.432 17.664 9.916 1.00 96.31 118 ALA A O 1
ATOM 901 N N . SER A 1 119 ? 12.299 15.784 9.065 1.00 97.19 119 SER A N 1
ATOM 902 C CA . SER A 1 119 ? 13.641 15.938 9.629 1.00 97.19 119 SER A CA 1
ATOM 903 C C . SER A 1 119 ? 14.666 15.131 8.833 1.00 97.19 119 SER A C 1
ATOM 905 O O . SER A 1 119 ? 14.313 14.193 8.119 1.00 97.19 119 SER A O 1
ATOM 907 N N . GLU A 1 120 ? 15.950 15.441 9.010 1.00 96.19 120 GLU A N 1
ATOM 908 C CA . GLU A 1 120 ? 17.052 14.689 8.396 1.00 96.19 120 GLU A CA 1
ATOM 909 C C . GLU A 1 120 ? 17.040 13.203 8.798 1.00 96.19 120 GLU A C 1
ATOM 911 O O . GLU A 1 120 ? 17.221 12.323 7.961 1.00 96.19 120 GLU A O 1
ATOM 916 N N . ALA A 1 121 ? 16.742 12.897 10.065 1.00 96.62 121 ALA A N 1
ATOM 917 C CA . ALA A 1 121 ? 16.633 11.515 10.529 1.00 96.62 121 ALA A CA 1
ATOM 918 C C . ALA A 1 121 ? 15.509 10.749 9.806 1.00 96.62 121 ALA A C 1
ATOM 920 O O . ALA A 1 121 ? 15.698 9.591 9.431 1.00 96.62 121 ALA A O 1
ATOM 921 N N . ALA A 1 122 ? 14.363 11.400 9.573 1.00 96.50 122 ALA A N 1
ATOM 922 C CA . ALA A 1 122 ? 13.265 10.817 8.806 1.00 96.50 122 ALA A CA 1
ATOM 923 C C . ALA A 1 122 ? 13.639 10.631 7.326 1.00 96.50 122 ALA A C 1
ATOM 925 O O . ALA A 1 122 ? 13.294 9.607 6.741 1.00 96.50 122 ALA A O 1
ATOM 926 N N . LEU A 1 123 ? 14.390 11.567 6.736 1.00 97.62 123 LEU A N 1
ATOM 927 C CA . LEU A 1 123 ? 14.899 11.441 5.368 1.00 97.62 123 LEU A CA 1
ATOM 928 C C . LEU A 1 123 ? 15.838 10.236 5.230 1.00 97.62 123 LEU A C 1
ATOM 930 O O . LEU A 1 123 ? 15.662 9.418 4.331 1.00 97.62 123 LEU A O 1
ATOM 934 N N . LEU A 1 124 ? 16.792 10.075 6.149 1.00 96.19 124 LEU A N 1
ATOM 935 C CA . LEU A 1 124 ? 17.703 8.926 6.157 1.00 96.19 124 LEU A CA 1
ATOM 936 C C . LEU A 1 124 ? 16.959 7.596 6.360 1.00 96.19 124 LEU A C 1
ATOM 938 O O . LEU A 1 124 ? 17.316 6.588 5.746 1.00 96.19 124 LEU A O 1
ATOM 942 N N . GLU A 1 125 ? 15.915 7.579 7.197 1.00 95.75 125 GLU A N 1
ATOM 943 C CA . GLU A 1 125 ? 15.030 6.418 7.347 1.00 95.75 125 GLU A CA 1
ATOM 944 C C . GLU A 1 125 ? 14.341 6.078 6.020 1.00 95.75 125 GLU A C 1
ATOM 946 O O . GLU A 1 125 ? 14.425 4.929 5.578 1.00 95.75 125 GLU A O 1
ATOM 951 N N . ILE A 1 126 ? 13.708 7.070 5.381 1.00 97.50 126 ILE A N 1
ATOM 952 C CA . ILE A 1 126 ? 13.009 6.925 4.099 1.00 97.50 126 ILE A CA 1
ATOM 953 C C . ILE A 1 126 ? 13.963 6.409 3.023 1.00 97.50 126 ILE A C 1
ATOM 955 O O . ILE A 1 126 ? 13.648 5.410 2.384 1.00 97.50 126 ILE A O 1
ATOM 959 N N . LEU A 1 127 ? 15.134 7.033 2.853 1.00 96.81 127 LEU A N 1
ATOM 960 C CA . LEU A 1 127 ? 16.138 6.619 1.870 1.00 96.81 127 LEU A CA 1
ATOM 961 C C . LEU A 1 127 ? 16.513 5.150 2.071 1.00 96.81 127 LEU A C 1
ATOM 963 O O . LEU A 1 127 ? 16.390 4.343 1.155 1.00 96.81 127 LEU A O 1
ATOM 967 N N . ARG A 1 128 ? 16.885 4.768 3.299 1.00 95.88 128 ARG A N 1
ATOM 968 C CA . ARG A 1 128 ? 17.265 3.388 3.627 1.00 95.88 128 ARG A CA 1
ATOM 969 C C . ARG A 1 128 ? 16.147 2.384 3.333 1.00 95.88 128 ARG A C 1
ATOM 971 O O . ARG A 1 128 ? 16.428 1.288 2.850 1.00 95.88 128 ARG A O 1
ATOM 978 N N . LEU A 1 129 ? 14.902 2.717 3.675 1.00 95.44 129 LEU A N 1
ATOM 979 C CA . LEU A 1 129 ? 13.752 1.847 3.426 1.00 95.44 129 LEU A CA 1
ATOM 980 C C . LEU A 1 129 ? 13.441 1.755 1.931 1.00 95.44 129 LEU A C 1
ATOM 982 O O . LEU A 1 129 ? 13.210 0.656 1.434 1.00 95.44 129 LEU A O 1
ATOM 986 N N . TYR A 1 130 ? 13.501 2.868 1.202 1.00 97.12 130 TYR A N 1
ATOM 987 C CA . TYR A 1 130 ? 13.287 2.898 -0.241 1.00 97.12 130 TYR A CA 1
ATOM 988 C C . TYR A 1 130 ? 14.304 2.012 -0.967 1.00 97.12 130 TYR A C 1
ATOM 990 O O . TYR A 1 130 ? 13.919 1.208 -1.810 1.00 97.12 130 TYR A O 1
ATOM 998 N N . GLU A 1 131 ? 15.587 2.070 -0.591 1.00 95.75 131 GLU A N 1
ATOM 999 C CA . GLU A 1 131 ? 16.633 1.239 -1.207 1.00 95.75 131 GLU A CA 1
ATOM 1000 C C . GLU A 1 131 ? 16.370 -0.270 -1.078 1.00 95.75 131 GLU A C 1
ATOM 1002 O O . GLU A 1 131 ? 16.863 -1.054 -1.887 1.00 95.75 131 GLU A O 1
ATOM 1007 N N . SER A 1 132 ? 15.548 -0.713 -0.119 1.00 94.50 132 SER A N 1
ATOM 1008 C CA . SER A 1 132 ? 15.167 -2.129 -0.018 1.00 94.50 132 SER A CA 1
ATOM 1009 C C . SER A 1 132 ? 14.251 -2.611 -1.158 1.00 94.50 132 SER A C 1
ATOM 1011 O O . SER A 1 132 ? 14.158 -3.819 -1.398 1.00 94.50 132 SER A O 1
ATOM 1013 N N . LEU A 1 133 ? 13.643 -1.690 -1.920 1.00 96.12 133 LEU A N 1
ATOM 1014 C CA . LEU A 1 133 ? 12.875 -1.997 -3.132 1.00 96.12 133 LEU A CA 1
ATOM 1015 C C . LEU A 1 133 ? 13.751 -2.474 -4.293 1.00 96.12 133 LEU A C 1
ATOM 1017 O O . LEU A 1 133 ? 13.243 -3.149 -5.184 1.00 96.12 133 LEU A O 1
ATOM 1021 N N . SER A 1 134 ? 15.060 -2.216 -4.265 1.00 94.50 134 SER A N 1
ATOM 1022 C CA . SER A 1 134 ? 16.009 -2.718 -5.271 1.00 94.50 134 SER A CA 1
ATOM 1023 C C . SER A 1 134 ? 15.991 -4.237 -5.407 1.00 94.50 134 SER A C 1
ATOM 1025 O O . SER A 1 134 ? 16.110 -4.790 -6.499 1.00 94.50 134 SER A O 1
ATOM 1027 N N . ALA A 1 135 ? 15.740 -4.941 -4.302 1.00 91.62 135 ALA A N 1
ATOM 1028 C CA . ALA A 1 135 ? 15.580 -6.382 -4.318 1.00 91.62 135 ALA A CA 1
ATOM 1029 C C . ALA A 1 135 ? 14.325 -6.820 -5.085 1.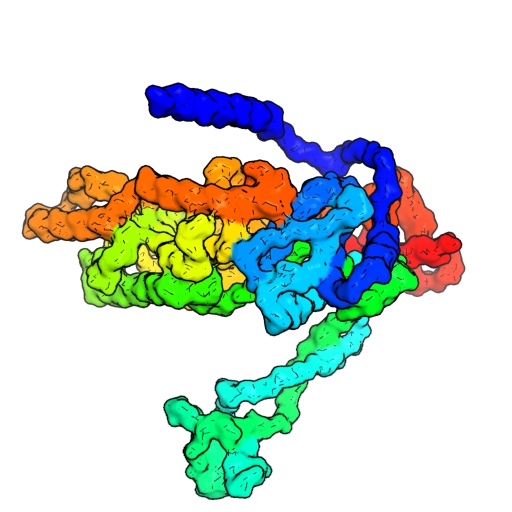00 91.62 135 ALA A C 1
ATOM 1031 O O . ALA A 1 135 ? 14.170 -8.011 -5.322 1.00 91.62 135 ALA A O 1
ATOM 1032 N N . ARG A 1 136 ? 13.408 -5.922 -5.446 1.00 94.56 136 ARG A N 1
ATOM 1033 C CA . ARG A 1 136 ? 12.120 -6.215 -6.089 1.00 94.56 136 ARG A CA 1
ATOM 1034 C C . ARG A 1 136 ? 11.994 -5.663 -7.500 1.00 94.56 136 ARG A C 1
ATOM 1036 O O . ARG A 1 136 ? 11.051 -6.048 -8.181 1.00 94.56 136 ARG A O 1
ATOM 1043 N N . ASP A 1 137 ? 12.934 -4.828 -7.920 1.00 95.38 137 ASP A N 1
ATOM 1044 C CA . ASP A 1 137 ? 12.955 -4.257 -9.257 1.00 95.38 137 ASP A CA 1
ATOM 1045 C C . ASP A 1 137 ? 13.321 -5.323 -10.298 1.00 95.38 137 ASP A C 1
ATOM 1047 O O . ASP A 1 137 ? 14.396 -5.929 -10.248 1.00 95.38 137 ASP A O 1
ATOM 1051 N N . SER A 1 138 ? 12.386 -5.579 -11.211 1.00 95.56 138 SER A N 1
ATOM 1052 C CA . SER A 1 138 ? 12.545 -6.548 -12.301 1.00 95.56 138 SER A CA 1
ATOM 1053 C C . SER A 1 138 ? 12.883 -5.883 -13.634 1.00 95.56 138 SER A C 1
ATOM 1055 O O . SER A 1 138 ? 13.191 -6.582 -14.601 1.00 95.56 138 SER A O 1
ATOM 1057 N N . TRP A 1 139 ? 12.779 -4.555 -13.704 1.00 96.19 139 TRP A N 1
ATOM 1058 C CA . TRP A 1 139 ? 12.876 -3.795 -14.944 1.00 96.19 139 TRP A CA 1
ATOM 1059 C C . TRP A 1 139 ? 14.200 -3.068 -15.017 1.00 96.19 139 TRP A C 1
ATOM 1061 O O . TRP A 1 139 ? 14.930 -3.257 -15.979 1.00 96.19 139 TRP A O 1
ATOM 1071 N N . PHE A 1 140 ? 14.546 -2.267 -14.017 1.00 97.56 140 PHE A N 1
ATOM 1072 C CA . PHE A 1 140 ? 15.668 -1.338 -14.118 1.00 97.56 140 PHE A CA 1
ATOM 1073 C C . PHE A 1 140 ? 16.935 -1.826 -13.416 1.00 97.56 140 PHE A C 1
ATOM 1075 O O . PHE A 1 140 ? 17.997 -1.222 -13.573 1.00 97.56 140 PHE A O 1
ATOM 1082 N N . SER A 1 141 ? 16.851 -2.957 -12.718 1.00 94.69 141 SER A N 1
ATOM 1083 C CA . SER A 1 141 ? 17.934 -3.519 -11.919 1.00 94.69 141 SER A CA 1
ATOM 1084 C C . SER A 1 141 ? 18.247 -4.964 -12.294 1.00 94.69 141 SER A C 1
ATOM 1086 O O . SER A 1 141 ? 17.366 -5.781 -12.560 1.00 94.69 141 SER A O 1
ATOM 1088 N N . GLU A 1 142 ? 19.528 -5.318 -12.242 1.00 92.06 142 GLU A N 1
ATOM 1089 C CA . GLU A 1 142 ? 20.009 -6.695 -12.295 1.00 92.06 142 GLU A CA 1
ATOM 1090 C C . GLU A 1 142 ? 20.562 -7.111 -10.934 1.00 92.06 142 GLU A C 1
ATOM 1092 O O . GLU A 1 142 ? 21.374 -6.416 -10.320 1.00 92.06 142 GLU A O 1
ATOM 1097 N N . ARG A 1 143 ? 20.155 -8.294 -10.464 1.00 87.25 143 ARG A N 1
ATOM 1098 C CA . ARG A 1 143 ? 20.730 -8.883 -9.252 1.00 87.25 143 ARG A CA 1
ATOM 1099 C C . ARG A 1 143 ? 22.042 -9.578 -9.588 1.00 87.25 143 ARG A C 1
ATOM 1101 O O . ARG A 1 143 ? 22.057 -10.538 -10.363 1.00 87.25 143 ARG A O 1
ATOM 1108 N N . LEU A 1 144 ? 23.125 -9.173 -8.931 1.00 80.69 144 LEU A N 1
ATOM 1109 C CA . LEU A 1 144 ? 24.401 -9.873 -9.034 1.00 80.69 144 LEU A CA 1
ATOM 1110 C C . LEU A 1 144 ? 24.294 -11.248 -8.355 1.00 80.69 144 LEU A C 1
ATOM 1112 O O . LEU A 1 144 ? 24.169 -11.365 -7.133 1.00 80.69 144 LEU A O 1
ATOM 1116 N N . LYS A 1 145 ? 24.318 -12.324 -9.150 1.00 73.38 145 LYS A N 1
ATOM 1117 C CA . LYS A 1 145 ? 24.373 -13.694 -8.622 1.00 73.38 145 LYS A CA 1
ATOM 1118 C C . LYS A 1 145 ? 25.749 -13.928 -7.990 1.00 73.38 145 LYS A C 1
ATOM 1120 O O . LYS A 1 145 ? 26.761 -13.829 -8.668 1.00 73.38 145 LYS A O 1
ATOM 1125 N N . GLY A 1 146 ? 25.776 -14.300 -6.710 1.00 59.66 146 GLY A N 1
ATOM 1126 C CA . GLY A 1 146 ? 26.971 -14.857 -6.063 1.00 59.66 146 GLY A CA 1
ATOM 1127 C C . GLY A 1 146 ? 27.808 -13.897 -5.215 1.00 59.66 146 GLY A C 1
ATOM 1128 O O . GLY A 1 146 ? 28.724 -14.365 -4.545 1.00 59.66 146 GLY A O 1
ATOM 1129 N N . ILE A 1 147 ? 27.480 -12.604 -5.152 1.00 53.94 147 ILE A N 1
ATOM 1130 C CA . ILE A 1 147 ? 28.132 -11.696 -4.198 1.00 53.94 147 ILE A CA 1
ATOM 1131 C C . ILE A 1 147 ? 27.352 -11.747 -2.885 1.00 53.94 147 ILE A C 1
ATOM 1133 O O . ILE A 1 147 ? 26.307 -11.123 -2.727 1.00 53.94 147 ILE A O 1
ATOM 1137 N N . VAL A 1 148 ? 27.837 -12.550 -1.937 1.00 51.97 148 VAL A N 1
ATOM 1138 C CA . VAL A 1 148 ? 27.393 -12.462 -0.542 1.00 51.97 148 VAL A CA 1
ATOM 1139 C C . VAL A 1 148 ? 28.149 -11.296 0.073 1.00 51.97 148 VAL A C 1
ATOM 1141 O O . VAL A 1 148 ? 29.243 -11.473 0.607 1.00 51.97 148 VAL A O 1
ATOM 1144 N N . THR A 1 149 ? 27.601 -10.089 -0.034 1.00 47.94 149 THR A N 1
ATOM 1145 C CA . THR A 1 149 ? 28.185 -8.949 0.670 1.00 47.94 149 THR A CA 1
ATOM 1146 C C . THR A 1 149 ? 27.942 -9.160 2.164 1.00 47.94 149 THR A C 1
ATOM 1148 O O . THR A 1 149 ? 26.786 -9.342 2.563 1.00 47.94 149 THR A O 1
ATOM 1151 N N . PRO A 1 150 ? 28.985 -9.168 3.012 1.00 47.47 150 PRO A N 1
ATOM 1152 C CA . PRO A 1 150 ? 28.794 -9.221 4.452 1.00 47.47 150 PRO A CA 1
ATOM 1153 C C . PRO A 1 150 ? 27.962 -8.002 4.841 1.00 47.47 150 PRO A C 1
ATOM 1155 O O . PRO A 1 150 ? 28.405 -6.867 4.679 1.00 47.47 150 PRO A O 1
ATOM 1158 N N . THR A 1 151 ? 26.729 -8.214 5.298 1.00 45.47 151 THR A N 1
ATOM 1159 C CA . THR A 1 151 ? 25.920 -7.098 5.792 1.00 45.47 151 THR A CA 1
ATOM 1160 C C . THR A 1 151 ? 26.640 -6.546 7.029 1.00 45.47 151 THR A C 1
ATOM 1162 O O . THR A 1 151 ? 26.941 -7.345 7.926 1.00 45.47 151 THR A O 1
ATOM 1165 N N . PRO A 1 152 ? 26.968 -5.238 7.101 1.00 45.41 152 PRO A N 1
ATOM 1166 C CA . PRO A 1 152 ? 27.578 -4.666 8.295 1.00 45.41 152 PRO A CA 1
ATOM 1167 C C . PRO A 1 152 ? 26.656 -4.952 9.480 1.00 45.41 152 PRO A C 1
ATOM 1169 O O . PRO A 1 152 ? 25.474 -4.596 9.474 1.00 45.41 152 PRO A O 1
ATOM 1172 N N . ARG A 1 153 ? 27.170 -5.710 10.453 1.00 61.56 153 ARG A N 1
ATOM 1173 C CA . ARG A 1 153 ? 26.373 -6.217 11.570 1.00 61.56 153 ARG A CA 1
ATOM 1174 C C . ARG A 1 153 ? 25.845 -5.031 12.365 1.00 61.56 153 ARG A C 1
ATOM 1176 O O . ARG A 1 153 ? 26.614 -4.160 12.764 1.00 61.56 153 ARG A O 1
ATOM 1183 N N . LYS A 1 154 ? 24.546 -5.032 12.667 1.00 52.31 154 LYS A N 1
ATOM 1184 C CA . LYS A 1 154 ? 24.052 -4.232 13.788 1.00 52.31 154 LYS A CA 1
ATOM 1185 C C . LYS A 1 154 ? 24.778 -4.783 15.027 1.00 52.31 154 LYS A C 1
ATOM 1187 O O . LYS A 1 154 ? 24.714 -6.001 15.220 1.00 52.31 154 LYS A O 1
ATOM 1192 N N . PRO A 1 155 ? 25.517 -3.971 15.806 1.00 58.16 155 PRO A N 1
ATOM 1193 C CA . PRO A 1 155 ? 26.162 -4.468 17.017 1.00 58.16 155 PRO A CA 1
ATOM 1194 C C . PRO A 1 155 ? 25.101 -5.175 17.858 1.00 58.16 155 PRO A C 1
ATOM 1196 O O . PRO A 1 155 ? 23.968 -4.685 17.937 1.00 58.16 155 PRO A O 1
ATOM 1199 N N . LEU A 1 156 ? 25.424 -6.353 18.413 1.00 64.19 156 LEU A N 1
ATOM 1200 C CA . LEU A 1 156 ? 24.481 -7.039 19.295 1.00 64.19 156 LEU A CA 1
ATOM 1201 C C . LEU A 1 156 ? 24.034 -6.027 20.356 1.00 64.19 156 LEU A C 1
ATOM 1203 O O . LEU A 1 156 ? 24.859 -5.397 21.018 1.00 64.19 156 LEU A O 1
ATOM 1207 N N . GLY A 1 157 ? 22.724 -5.833 20.487 1.00 78.00 157 GLY A N 1
ATOM 1208 C CA . GLY A 1 157 ? 22.196 -5.122 21.641 1.00 78.00 157 GLY A CA 1
ATOM 1209 C C . GLY A 1 157 ? 22.510 -5.933 22.895 1.00 78.00 157 GLY A C 1
ATOM 1210 O O . GLY A 1 157 ? 22.543 -7.161 22.846 1.00 78.00 157 GLY A O 1
ATOM 1211 N N . LEU A 1 158 ? 22.714 -5.268 24.030 1.00 82.25 158 LEU A N 1
ATOM 1212 C CA . LEU A 1 158 ? 22.917 -5.951 25.314 1.00 82.25 158 LEU A CA 1
ATOM 1213 C C . LEU A 1 158 ? 21.757 -6.883 25.678 1.00 82.25 158 LEU A C 1
ATOM 1215 O O . LEU A 1 158 ? 21.972 -7.907 26.314 1.00 82.25 158 LEU A O 1
ATOM 1219 N N . ASP A 1 159 ? 20.555 -6.568 25.193 1.00 80.75 159 ASP A N 1
ATOM 1220 C CA . ASP A 1 159 ? 19.342 -7.365 25.405 1.00 80.75 159 ASP A CA 1
ATOM 1221 C C . ASP A 1 159 ? 19.388 -8.724 24.679 1.00 80.75 159 ASP A C 1
ATOM 1223 O O . ASP A 1 159 ? 18.535 -9.577 24.906 1.00 80.75 159 ASP A O 1
ATOM 1227 N N . ALA A 1 160 ? 20.374 -8.935 23.800 1.00 81.75 160 ALA A N 1
ATOM 1228 C CA . ALA A 1 160 ? 20.589 -10.191 23.090 1.00 81.75 160 ALA A CA 1
ATOM 1229 C C . ALA A 1 160 ? 21.629 -11.113 23.760 1.00 81.75 160 ALA A C 1
ATOM 1231 O O . ALA A 1 160 ? 21.800 -12.239 23.291 1.00 81.75 160 ALA A O 1
ATOM 1232 N N . LEU A 1 161 ? 22.315 -10.665 24.823 1.00 85.31 161 LEU A N 1
ATOM 1233 C CA . LEU A 1 161 ? 23.245 -11.509 25.580 1.00 85.31 161 LEU A CA 1
ATOM 1234 C C . LEU A 1 161 ? 22.486 -12.583 26.370 1.00 85.31 161 LEU A C 1
ATOM 1236 O O . LEU A 1 161 ? 21.484 -12.306 27.027 1.00 85.31 161 LEU A O 1
ATOM 1240 N N . ARG A 1 162 ? 22.995 -13.812 26.328 1.00 89.31 162 ARG A N 1
ATOM 1241 C CA . ARG A 1 162 ? 22.512 -14.969 27.089 1.00 89.31 162 ARG A CA 1
ATOM 1242 C C . ARG A 1 162 ? 23.531 -15.374 28.143 1.00 89.31 162 ARG A C 1
ATOM 1244 O O . ARG A 1 162 ? 24.724 -15.125 27.987 1.00 89.31 162 ARG A O 1
ATOM 1251 N N . ASP A 1 163 ? 23.070 -16.002 29.218 1.00 92.50 163 ASP A N 1
ATOM 1252 C CA . ASP A 1 163 ? 23.919 -16.491 30.306 1.00 92.50 163 ASP A CA 1
ATOM 1253 C C . ASP A 1 163 ? 25.099 -17.315 29.751 1.00 92.50 163 ASP A C 1
ATOM 1255 O O . ASP A 1 163 ? 24.915 -18.321 29.065 1.00 92.50 163 ASP A O 1
ATOM 1259 N N . GLY A 1 164 ? 26.328 -16.876 30.031 1.00 90.19 164 GLY A N 1
ATOM 1260 C CA . GLY A 1 164 ? 27.560 -17.469 29.502 1.00 90.19 164 GLY A CA 1
ATOM 1261 C C . GLY A 1 164 ? 28.146 -16.777 28.265 1.00 90.19 164 GLY A C 1
ATOM 1262 O O . GLY A 1 164 ? 29.269 -17.108 27.868 1.00 90.19 164 GLY A O 1
ATOM 1263 N N . ASP A 1 165 ? 27.456 -15.804 27.666 1.00 90.81 165 ASP A N 1
ATOM 1264 C CA . ASP A 1 165 ? 27.987 -15.055 26.528 1.00 90.81 165 ASP A CA 1
ATOM 1265 C C . ASP A 1 165 ? 29.155 -14.157 26.949 1.00 90.81 165 ASP A C 1
ATOM 1267 O O . ASP A 1 165 ? 29.108 -13.507 27.995 1.00 90.81 165 ASP A O 1
ATOM 1271 N N . PRO A 1 166 ? 30.236 -14.078 26.158 1.00 92.69 166 PRO A N 1
ATOM 1272 C CA . PRO A 1 166 ? 31.325 -13.175 26.467 1.00 92.69 166 PRO A CA 1
ATOM 1273 C C . PRO A 1 166 ? 30.898 -11.729 26.220 1.00 92.69 166 PRO A C 1
ATOM 1275 O O . PRO A 1 166 ? 30.304 -11.381 25.199 1.00 92.69 166 PRO A O 1
ATOM 1278 N N . CYS A 1 167 ? 31.290 -10.865 27.138 1.00 93.06 167 CYS A N 1
ATOM 1279 C CA . CYS A 1 167 ? 31.127 -9.428 27.028 1.00 93.06 167 CYS A CA 1
ATOM 1280 C C . CYS A 1 167 ? 32.446 -8.725 27.349 1.00 93.06 167 CYS A C 1
ATOM 1282 O O . CYS A 1 167 ? 33.432 -9.348 27.749 1.00 93.06 167 CYS A O 1
ATOM 1284 N N . GLU A 1 168 ? 32.491 -7.428 27.106 1.00 95.19 168 GLU A N 1
ATOM 1285 C CA . GLU A 1 168 ? 33.498 -6.548 27.666 1.00 95.19 168 GLU A CA 1
ATOM 1286 C C . GLU A 1 168 ? 32.829 -5.687 28.726 1.00 95.19 168 GLU A C 1
ATOM 1288 O O . GLU A 1 168 ? 31.694 -5.241 28.544 1.00 95.19 168 GLU A O 1
ATOM 1293 N N . ILE A 1 169 ? 33.530 -5.471 29.832 1.00 95.19 169 ILE A N 1
ATOM 1294 C CA . ILE A 1 169 ? 33.102 -4.571 30.894 1.00 95.19 169 ILE A CA 1
ATOM 1295 C C . ILE A 1 169 ? 34.152 -3.513 31.159 1.00 95.19 169 ILE A C 1
ATOM 1297 O O . ILE A 1 169 ? 35.346 -3.786 31.049 1.00 95.19 169 ILE A O 1
ATOM 1301 N N . GLN A 1 170 ? 33.718 -2.310 31.511 1.00 96.44 170 GLN A N 1
ATOM 1302 C CA . GLN A 1 170 ? 34.628 -1.215 31.802 1.00 96.44 170 GLN A CA 1
ATOM 1303 C C . GLN A 1 170 ? 34.870 -1.098 33.310 1.00 96.44 170 GLN A C 1
ATOM 1305 O O . GLN A 1 170 ? 33.988 -0.712 34.073 1.00 96.44 170 GLN A O 1
ATOM 1310 N N . THR A 1 171 ? 36.094 -1.397 33.741 1.00 92.50 171 THR A N 1
ATOM 1311 C CA . THR A 1 171 ? 36.541 -1.288 35.138 1.00 92.50 171 THR A CA 1
ATOM 1312 C C . THR A 1 171 ? 37.796 -0.422 35.199 1.00 92.50 171 THR A C 1
ATOM 1314 O O . THR A 1 171 ? 38.759 -0.669 34.470 1.00 92.50 171 THR A O 1
ATOM 1317 N N . GLY A 1 172 ? 37.792 0.619 36.038 1.00 89.50 172 GLY A N 1
ATOM 1318 C CA . GLY A 1 172 ? 38.940 1.530 36.170 1.00 89.50 172 GLY A CA 1
ATOM 1319 C C . GLY A 1 172 ? 39.284 2.290 34.881 1.00 89.50 172 GLY A C 1
ATOM 1320 O O . GLY A 1 172 ? 40.453 2.534 34.608 1.00 89.50 172 GLY A O 1
ATOM 1321 N N . GLY A 1 173 ? 38.283 2.604 34.050 1.00 91.44 173 GLY A N 1
ATOM 1322 C CA . GLY A 1 173 ? 38.455 3.319 32.777 1.00 91.44 173 GLY A CA 1
ATOM 1323 C C . GLY A 1 173 ? 38.858 2.443 31.584 1.00 91.44 173 GLY A C 1
ATOM 1324 O O . GLY A 1 173 ? 38.745 2.892 30.446 1.00 91.44 173 GLY A O 1
ATOM 1325 N N . SER A 1 174 ? 39.240 1.184 31.811 1.00 92.75 174 SER A N 1
ATOM 1326 C CA . SER A 1 174 ? 39.638 0.239 30.759 1.00 92.75 174 SER A CA 1
ATOM 1327 C C . SER A 1 174 ? 38.570 -0.826 30.502 1.00 92.75 174 SER A C 1
ATOM 1329 O O . SER A 1 174 ? 37.926 -1.294 31.441 1.00 92.75 174 SER A O 1
ATOM 1331 N N . TRP A 1 175 ? 38.382 -1.208 29.236 1.00 94.56 175 TRP A N 1
ATOM 1332 C CA . TRP A 1 175 ? 37.526 -2.335 28.856 1.00 94.56 175 TRP A CA 1
ATOM 1333 C C . TRP A 1 175 ? 38.289 -3.651 29.034 1.00 94.56 175 TRP A C 1
ATOM 1335 O O . TRP A 1 175 ? 39.382 -3.817 28.497 1.00 94.56 175 TRP A O 1
ATOM 1345 N N . GLY A 1 176 ? 37.711 -4.586 29.782 1.00 94.69 176 GLY A N 1
ATOM 1346 C CA . GLY A 1 176 ? 38.254 -5.919 30.025 1.00 94.69 176 GLY A CA 1
ATOM 1347 C C . GLY A 1 176 ? 37.237 -7.009 29.701 1.00 94.69 176 GLY A C 1
ATOM 1348 O O . GLY A 1 176 ? 36.033 -6.774 29.686 1.00 94.69 176 GLY A O 1
ATOM 1349 N N . ALA A 1 177 ? 37.710 -8.228 29.449 1.00 95.69 177 ALA A N 1
ATOM 1350 C CA . ALA A 1 177 ? 36.830 -9.353 29.146 1.00 95.69 177 ALA A CA 1
ATOM 1351 C C . ALA A 1 177 ? 35.972 -9.744 30.362 1.00 95.69 177 ALA A C 1
ATOM 1353 O O . ALA A 1 177 ? 36.467 -9.799 31.488 1.00 95.69 177 ALA A O 1
ATOM 1354 N N . GLY A 1 178 ? 34.708 -10.066 30.112 1.00 94.69 178 GLY A N 1
ATOM 1355 C CA . GLY A 1 178 ? 33.750 -10.592 31.072 1.00 94.69 178 GLY A CA 1
ATOM 1356 C C . GLY A 1 178 ? 32.873 -11.676 30.443 1.00 94.69 178 GLY A C 1
ATOM 1357 O O . GLY A 1 178 ? 32.972 -11.993 29.257 1.00 94.69 178 GLY A O 1
ATOM 1358 N N . THR A 1 179 ? 32.029 -12.289 31.259 1.00 96.06 179 THR A N 1
ATOM 1359 C CA . THR A 1 179 ? 31.025 -13.275 30.857 1.00 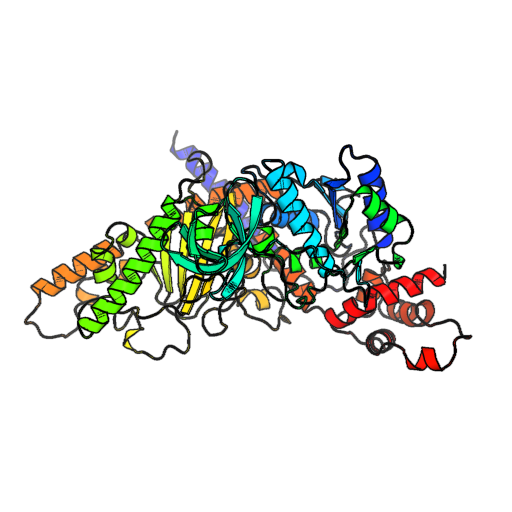96.06 179 THR A CA 1
ATOM 1360 C C . THR A 1 179 ? 29.688 -12.849 31.430 1.00 96.06 179 THR A C 1
ATOM 1362 O O . THR A 1 179 ? 29.542 -12.751 32.650 1.00 96.06 179 THR A O 1
ATOM 1365 N N . PHE A 1 180 ? 28.724 -12.583 30.561 1.00 95.62 180 PHE A N 1
ATOM 1366 C CA . PHE A 1 180 ? 27.367 -12.245 30.941 1.00 95.62 180 PHE A CA 1
ATOM 1367 C C . PHE A 1 180 ? 26.757 -13.374 31.774 1.00 95.62 180 PHE A C 1
ATOM 1369 O O . PHE A 1 180 ? 26.932 -14.550 31.459 1.00 95.62 180 PHE A O 1
ATOM 1376 N N . VAL A 1 181 ? 26.092 -13.024 32.872 1.00 96.19 181 VAL A N 1
ATOM 1377 C CA . VAL A 1 181 ? 25.480 -14.000 33.780 1.00 96.19 181 VAL A CA 1
ATOM 1378 C C . VAL A 1 181 ? 23.971 -13.956 33.700 1.00 96.19 181 VAL A C 1
ATOM 1380 O O . VAL A 1 181 ? 23.407 -15.029 33.675 1.00 96.19 181 VAL A O 1
ATOM 1383 N N . ARG A 1 182 ? 23.353 -12.768 33.750 1.00 95.44 182 ARG A N 1
ATOM 1384 C CA . ARG A 1 182 ? 21.907 -12.525 33.582 1.00 95.44 182 ARG A CA 1
ATOM 1385 C C . ARG A 1 182 ? 21.601 -11.032 33.719 1.00 95.44 182 ARG A C 1
ATOM 1387 O O . ARG A 1 182 ? 22.427 -10.263 34.222 1.00 95.44 182 ARG A O 1
ATOM 1394 N N . THR A 1 183 ? 20.379 -10.643 33.379 1.00 94.12 183 THR A N 1
ATOM 1395 C CA . THR A 1 183 ? 19.814 -9.327 33.716 1.00 94.12 183 THR A CA 1
ATOM 1396 C C . THR A 1 183 ? 19.203 -9.358 35.124 1.00 94.12 183 THR A C 1
ATOM 1398 O O . THR A 1 183 ? 18.536 -10.324 35.491 1.00 94.12 183 THR A O 1
ATOM 1401 N N . ASP A 1 184 ? 19.444 -8.318 35.923 1.00 92.75 184 ASP A N 1
ATOM 1402 C CA . ASP A 1 184 ? 18.945 -8.152 37.295 1.00 92.75 184 ASP A CA 1
ATOM 1403 C C . ASP A 1 184 ? 18.359 -6.741 37.477 1.00 92.75 184 ASP A C 1
ATOM 1405 O O . ASP A 1 184 ? 19.030 -5.805 37.937 1.00 92.75 184 ASP A O 1
ATOM 1409 N N . GLY A 1 185 ? 17.099 -6.593 37.058 1.00 91.81 185 GLY A N 1
ATOM 1410 C CA . GLY A 1 185 ? 16.410 -5.307 36.968 1.00 91.81 185 GLY A CA 1
ATOM 1411 C C . GLY A 1 185 ? 16.932 -4.467 35.802 1.00 91.81 185 GLY A C 1
ATOM 1412 O O . GLY A 1 185 ? 16.961 -4.921 34.663 1.00 91.81 185 GLY A O 1
ATOM 1413 N N . ASP A 1 186 ? 17.357 -3.242 36.099 1.00 91.50 186 ASP A N 1
ATOM 1414 C CA . ASP A 1 186 ? 17.988 -2.294 35.171 1.00 91.50 186 ASP A CA 1
ATOM 1415 C C . ASP A 1 186 ? 19.504 -2.519 35.002 1.00 91.50 186 ASP A C 1
ATOM 1417 O O . ASP A 1 186 ? 20.168 -1.808 34.245 1.00 91.50 186 ASP A O 1
ATOM 1421 N N . LYS A 1 187 ? 20.064 -3.504 35.715 1.00 95.00 187 LYS A N 1
ATOM 1422 C CA . LYS A 1 187 ? 21.497 -3.813 35.730 1.00 95.00 187 LYS A CA 1
ATOM 1423 C C . LYS A 1 187 ? 21.788 -5.184 35.139 1.00 95.00 187 LYS A C 1
ATOM 1425 O O . LYS A 1 187 ? 20.944 -6.075 35.093 1.00 95.00 187 LYS A O 1
ATOM 1430 N N . PHE A 1 188 ? 23.037 -5.368 34.745 1.00 95.38 188 PHE A N 1
ATOM 1431 C CA . PHE A 1 188 ? 23.560 -6.603 34.187 1.00 95.38 188 PHE A CA 1
ATOM 1432 C C . PHE A 1 188 ? 24.546 -7.227 35.175 1.00 95.38 188 PHE A C 1
ATOM 1434 O O . PHE A 1 188 ? 25.425 -6.542 35.710 1.00 95.38 188 PHE A O 1
ATOM 1441 N N . LEU A 1 189 ? 24.399 -8.526 35.434 1.00 96.75 189 LEU A N 1
ATOM 1442 C CA . LEU A 1 189 ? 25.386 -9.293 36.185 1.00 96.75 189 LEU A CA 1
ATOM 1443 C C . LEU A 1 189 ? 26.415 -9.857 35.214 1.00 96.75 189 LEU A C 1
ATOM 1445 O O . LEU A 1 189 ? 26.073 -10.584 34.281 1.00 96.75 189 LEU A O 1
ATOM 1449 N N . VAL A 1 190 ? 27.682 -9.530 35.448 1.00 95.56 190 VAL A N 1
ATOM 1450 C CA . VAL A 1 190 ? 28.803 -9.959 34.612 1.00 95.56 190 VAL A CA 1
ATOM 1451 C C . VAL A 1 190 ? 29.902 -10.535 35.477 1.00 95.56 190 VAL A C 1
ATOM 1453 O O . VAL A 1 190 ? 30.318 -9.941 36.463 1.00 95.56 190 VAL A O 1
ATOM 1456 N N . ARG A 1 191 ? 30.428 -11.684 35.082 1.00 97.06 191 ARG A N 1
ATOM 1457 C CA . ARG A 1 191 ? 31.550 -12.335 35.745 1.00 97.06 191 ARG A CA 1
ATOM 1458 C C . ARG A 1 191 ? 32.857 -11.999 35.039 1.00 97.06 191 ARG A C 1
ATOM 1460 O O . ARG A 1 191 ? 32.977 -12.209 33.837 1.00 97.06 191 ARG A O 1
ATOM 1467 N N . GLN A 1 192 ? 33.841 -11.514 35.784 1.00 96.75 192 GLN A N 1
ATOM 1468 C CA . GLN A 1 192 ? 35.204 -11.275 35.309 1.00 96.75 192 GLN A CA 1
ATOM 1469 C C . GLN A 1 192 ? 36.175 -11.946 36.282 1.00 96.75 192 GLN A C 1
ATOM 1471 O O . GLN A 1 192 ? 36.273 -11.565 37.449 1.00 96.75 192 GLN A O 1
ATOM 1476 N N . GLY A 1 193 ? 36.853 -12.997 35.815 1.00 93.75 193 GLY A N 1
ATOM 1477 C CA . GLY A 1 193 ? 37.583 -13.909 36.696 1.00 93.75 193 GLY A CA 1
ATOM 1478 C C . GLY A 1 193 ? 36.635 -14.602 37.683 1.00 93.75 193 GLY A C 1
ATOM 1479 O O . GLY A 1 193 ? 35.602 -15.136 37.282 1.00 93.75 193 GLY A O 1
ATOM 1480 N N . ASN A 1 194 ? 36.970 -14.551 38.975 1.00 95.00 194 ASN A N 1
ATOM 1481 C CA . ASN A 1 194 ? 36.155 -15.117 40.060 1.00 95.00 194 ASN A CA 1
ATOM 1482 C C . ASN A 1 194 ? 35.168 -14.110 40.675 1.00 95.00 194 ASN A C 1
ATOM 1484 O O . ASN A 1 194 ? 34.434 -14.455 41.599 1.00 95.00 194 ASN A O 1
ATOM 1488 N N . THR A 1 195 ? 35.135 -12.876 40.172 1.00 94.56 195 THR A N 1
ATOM 1489 C CA . THR A 1 195 ? 34.295 -11.803 40.712 1.00 94.56 195 THR A CA 1
ATOM 1490 C C . THR A 1 195 ? 33.070 -11.602 39.828 1.00 94.56 195 THR A C 1
ATOM 1492 O O . THR A 1 195 ? 33.181 -11.551 38.602 1.00 94.56 195 THR A O 1
ATOM 1495 N N . THR A 1 196 ? 31.893 -11.468 40.445 1.00 96.56 196 THR A N 1
ATOM 1496 C CA . THR A 1 196 ? 30.661 -11.066 39.751 1.00 96.56 196 THR A CA 1
ATOM 1497 C C . THR A 1 196 ? 30.383 -9.597 40.031 1.00 96.56 196 THR A C 1
ATOM 1499 O O . THR A 1 196 ? 30.243 -9.187 41.180 1.00 96.56 196 THR A O 1
ATOM 1502 N N . TRP A 1 197 ? 30.300 -8.816 38.966 1.00 96.00 197 TRP A N 1
ATOM 1503 C CA . TRP A 1 197 ? 30.015 -7.393 38.962 1.00 96.00 197 TRP A CA 1
ATOM 1504 C C . TRP A 1 197 ? 28.547 -7.159 38.623 1.00 96.00 197 TRP A C 1
ATOM 1506 O O . TRP A 1 197 ? 27.986 -7.838 37.764 1.00 96.00 197 TRP A O 1
ATOM 1516 N N . ARG A 1 198 ? 27.931 -6.170 39.274 1.00 97.19 198 ARG A N 1
ATOM 1517 C CA . ARG A 1 198 ? 26.597 -5.668 38.933 1.00 97.19 198 ARG A CA 1
ATOM 1518 C C . ARG A 1 198 ? 26.749 -4.286 38.314 1.00 97.19 198 ARG A C 1
ATOM 1520 O O . ARG A 1 198 ? 27.101 -3.344 39.020 1.00 97.19 198 ARG A O 1
ATOM 1527 N N . MET A 1 199 ? 26.517 -4.177 37.011 1.00 95.50 199 MET A N 1
ATOM 1528 C CA . MET A 1 199 ? 26.886 -2.999 36.223 1.00 95.50 199 MET A CA 1
ATOM 1529 C C . MET A 1 199 ? 25.688 -2.436 35.464 1.00 95.50 199 MET A C 1
ATOM 1531 O O . MET A 1 199 ? 24.782 -3.176 35.082 1.00 95.50 199 MET A O 1
ATOM 1535 N N . SER A 1 200 ? 25.673 -1.124 35.263 1.00 95.44 200 SER A N 1
ATOM 1536 C CA . SER A 1 200 ? 24.722 -0.459 34.375 1.00 95.44 200 SER A CA 1
ATOM 1537 C C . SER A 1 200 ? 25.120 -0.641 32.906 1.00 95.44 200 SER A C 1
ATOM 1539 O O . SER A 1 200 ? 26.220 -1.105 32.586 1.00 95.44 200 SER A O 1
ATOM 1541 N N . ARG A 1 201 ? 24.182 -0.319 32.009 1.00 93.25 201 ARG A N 1
ATOM 1542 C CA . ARG A 1 201 ? 24.258 -0.575 30.564 1.00 93.25 201 ARG A CA 1
ATOM 1543 C C . ARG A 1 201 ? 25.511 0.011 29.911 1.00 93.25 201 ARG A C 1
ATOM 1545 O O . ARG A 1 201 ? 26.068 -0.597 29.010 1.00 93.25 201 ARG A O 1
ATOM 1552 N N . GLU A 1 202 ? 25.954 1.171 30.370 1.00 94.25 202 GLU A N 1
ATOM 1553 C CA . GLU A 1 202 ? 27.084 1.924 29.829 1.00 94.25 202 GLU A CA 1
ATOM 1554 C C . GLU A 1 202 ? 28.455 1.286 30.104 1.00 94.25 202 GLU A C 1
ATOM 1556 O O . GLU A 1 202 ? 29.409 1.572 29.384 1.00 94.25 202 GLU A O 1
ATOM 1561 N N . PHE A 1 203 ? 28.560 0.386 31.089 1.00 96.06 203 PHE A N 1
ATOM 1562 C CA . PHE A 1 203 ? 29.818 -0.287 31.440 1.00 96.06 203 PHE A CA 1
ATOM 1563 C C . PHE A 1 203 ? 29.902 -1.725 30.938 1.00 96.06 203 PHE A C 1
ATOM 1565 O O . PHE A 1 203 ? 30.815 -2.450 31.329 1.00 96.06 203 PHE A O 1
ATOM 1572 N N . ILE A 1 204 ? 28.963 -2.158 30.101 1.00 93.69 204 ILE A N 1
ATOM 1573 C CA . ILE A 1 204 ? 28.962 -3.476 29.476 1.00 93.69 204 ILE A CA 1
ATOM 1574 C C . ILE A 1 204 ? 28.723 -3.311 27.977 1.00 93.69 204 ILE A C 1
ATOM 1576 O O . ILE A 1 204 ? 27.892 -2.524 27.541 1.00 93.69 204 ILE A O 1
ATOM 1580 N N . ARG A 1 205 ? 29.435 -4.079 27.160 1.00 92.56 205 ARG A N 1
ATOM 1581 C CA . ARG A 1 205 ? 29.121 -4.239 25.737 1.00 92.56 205 ARG A CA 1
ATOM 1582 C C . ARG A 1 205 ? 29.371 -5.682 25.320 1.00 92.56 205 ARG A C 1
ATOM 1584 O O . ARG A 1 205 ? 30.249 -6.325 25.895 1.00 92.56 205 ARG A O 1
ATOM 1591 N N . PRO A 1 206 ? 28.630 -6.241 24.356 1.00 90.06 206 PRO A N 1
ATOM 1592 C CA . PRO A 1 206 ? 28.932 -7.576 23.858 1.00 90.06 206 PRO A CA 1
ATOM 1593 C C . PRO A 1 206 ? 30.359 -7.621 23.316 1.00 90.06 206 PRO A C 1
ATOM 1595 O O . PRO A 1 206 ? 30.778 -6.733 22.575 1.00 90.06 206 PRO A O 1
ATOM 1598 N N . LYS A 1 207 ? 31.114 -8.653 23.695 1.00 86.25 207 LYS A N 1
ATOM 1599 C CA . LYS A 1 207 ? 32.411 -8.917 23.085 1.00 86.25 207 LYS A CA 1
ATOM 1600 C C . LYS A 1 207 ? 32.073 -9.498 21.731 1.00 86.25 207 LYS A C 1
ATOM 1602 O O . LYS A 1 207 ? 31.303 -10.456 21.685 1.00 86.25 207 LYS A O 1
ATOM 1607 N N . GLU A 1 208 ? 32.593 -8.925 20.652 1.00 73.06 208 GLU A N 1
ATOM 1608 C CA . GLU A 1 208 ? 32.382 -9.448 19.302 1.00 73.06 208 GLU A CA 1
ATOM 1609 C C . GLU A 1 208 ? 32.917 -10.887 19.212 1.00 73.06 208 GLU A C 1
ATOM 1611 O O . GLU A 1 208 ? 34.046 -11.147 18.804 1.00 73.06 208 GLU A O 1
ATOM 1616 N N . LYS A 1 209 ? 32.115 -11.874 19.617 1.00 54.91 209 LYS A N 1
ATOM 1617 C CA . LYS A 1 209 ? 32.291 -13.237 19.147 1.00 54.91 209 LYS A CA 1
ATOM 1618 C C . LYS A 1 209 ? 31.958 -13.188 17.665 1.00 54.91 209 LYS A C 1
ATOM 1620 O O . LYS A 1 209 ? 30.928 -12.638 17.268 1.00 54.91 209 LYS A O 1
ATOM 1625 N N . ALA A 1 210 ? 32.801 -13.807 16.850 1.00 42.94 210 ALA A N 1
ATOM 1626 C CA . ALA A 1 210 ? 32.410 -14.250 15.527 1.00 42.94 210 ALA A CA 1
ATOM 1627 C C . ALA A 1 210 ? 31.251 -15.252 15.688 1.00 42.94 210 ALA A C 1
ATOM 1629 O O . ALA A 1 210 ? 31.454 -16.461 15.693 1.00 42.94 210 ALA A O 1
ATOM 1630 N N . ALA A 1 211 ? 30.027 -14.755 15.884 1.00 44.69 211 ALA A N 1
ATOM 1631 C CA . ALA A 1 211 ? 28.837 -15.534 15.606 1.00 44.69 211 ALA A CA 1
ATOM 1632 C C . ALA A 1 211 ? 28.977 -16.025 14.156 1.00 44.69 211 ALA A C 1
ATOM 1634 O O . ALA A 1 211 ? 29.453 -15.235 13.320 1.00 44.69 211 ALA A O 1
ATOM 1635 N N . PRO A 1 212 ? 28.631 -17.291 13.849 1.00 40.62 212 PRO A N 1
ATOM 1636 C CA . PRO A 1 212 ? 28.565 -17.732 12.467 1.00 40.62 212 PRO A CA 1
ATOM 1637 C C . PRO A 1 212 ? 27.731 -16.702 11.716 1.00 40.62 212 PRO A C 1
ATOM 1639 O O . PRO A 1 212 ? 26.659 -16.304 12.169 1.00 40.62 212 PRO A O 1
ATOM 1642 N N . THR A 1 213 ? 28.301 -16.167 10.643 1.00 42.12 213 THR A N 1
ATOM 1643 C CA . THR A 1 213 ? 27.638 -15.219 9.762 1.00 42.12 213 THR A CA 1
ATOM 1644 C C . THR A 1 213 ? 26.319 -15.863 9.356 1.00 42.12 213 THR A C 1
ATOM 1646 O O . THR A 1 213 ? 26.320 -16.805 8.565 1.00 42.12 213 THR A O 1
ATOM 1649 N N . GLU A 1 214 ? 25.186 -15.392 9.882 1.00 42.56 214 GLU A N 1
ATOM 1650 C CA . GLU A 1 214 ? 23.963 -15.537 9.110 1.00 42.56 214 GLU A CA 1
ATOM 1651 C C . GLU A 1 214 ? 24.271 -14.807 7.812 1.00 42.56 214 GLU A C 1
ATOM 1653 O O . GLU A 1 214 ? 24.571 -13.610 7.813 1.00 42.56 214 GLU A O 1
ATOM 1658 N N . ALA A 1 215 ? 24.353 -15.566 6.723 1.00 41.72 215 ALA A N 1
ATOM 1659 C CA . ALA A 1 215 ? 24.570 -15.036 5.395 1.00 41.72 215 ALA A CA 1
ATOM 1660 C C . ALA A 1 215 ? 23.319 -14.241 5.002 1.00 41.72 215 ALA A C 1
ATOM 1662 O O . ALA A 1 215 ? 22.501 -14.694 4.204 1.00 41.72 215 ALA A O 1
ATOM 1663 N N . GLY A 1 216 ? 23.153 -13.058 5.597 1.00 46.75 216 GLY A N 1
ATOM 1664 C CA . GLY A 1 216 ? 22.267 -12.028 5.104 1.00 46.75 216 GLY A CA 1
ATOM 1665 C C . GLY A 1 216 ? 22.785 -11.683 3.724 1.00 46.75 216 GLY A C 1
ATOM 1666 O O . GLY A 1 216 ? 23.803 -11.004 3.590 1.00 46.75 216 GLY A O 1
ATOM 1667 N N . ARG A 1 217 ? 22.146 -12.254 2.702 1.00 50.47 217 ARG A N 1
ATOM 1668 C CA . ARG A 1 217 ? 22.414 -11.935 1.306 1.00 50.47 217 ARG A CA 1
ATOM 1669 C C . ARG A 1 217 ? 21.991 -10.485 1.119 1.00 50.47 217 ARG A C 1
ATOM 1671 O O . ARG A 1 217 ? 20.830 -10.204 0.847 1.00 50.47 217 ARG A O 1
ATOM 1678 N N . SER A 1 218 ? 22.929 -9.568 1.335 1.00 54.22 218 SER A N 1
ATOM 1679 C CA . SER A 1 218 ? 22.811 -8.211 0.831 1.00 54.22 218 SER A CA 1
ATOM 1680 C C . SER A 1 218 ? 22.749 -8.351 -0.688 1.00 54.22 218 SER A C 1
ATOM 1682 O O . SER A 1 218 ? 23.708 -8.762 -1.341 1.00 54.22 218 SER A O 1
ATOM 1684 N N . HIS A 1 219 ? 21.547 -8.175 -1.229 1.00 64.00 219 HIS A N 1
ATOM 1685 C CA . HIS A 1 219 ? 21.331 -8.190 -2.661 1.00 64.00 219 HIS A CA 1
ATOM 1686 C C . HIS A 1 219 ? 21.841 -6.856 -3.191 1.00 64.00 219 HIS A C 1
ATOM 1688 O O . HIS A 1 219 ? 21.117 -5.869 -3.169 1.00 64.00 219 HIS A O 1
ATOM 1694 N N . GLN A 1 220 ? 23.097 -6.820 -3.632 1.00 77.56 220 GLN A N 1
ATOM 1695 C CA . GLN A 1 220 ? 23.551 -5.722 -4.475 1.00 77.56 220 GLN A CA 1
ATOM 1696 C C . GLN A 1 220 ? 22.823 -5.828 -5.816 1.00 77.56 220 GLN A C 1
ATOM 1698 O O . GLN A 1 220 ? 22.989 -6.809 -6.553 1.00 77.56 220 GLN A O 1
ATOM 1703 N N . SER A 1 221 ? 21.983 -4.837 -6.098 1.00 87.06 221 SER A N 1
ATOM 1704 C CA . SER A 1 221 ? 21.524 -4.557 -7.448 1.00 87.06 221 SER A CA 1
ATOM 1705 C C . SER A 1 221 ? 22.510 -3.612 -8.124 1.00 87.06 221 SER A C 1
ATOM 1707 O O . SER A 1 221 ? 23.136 -2.760 -7.490 1.00 87.06 221 SER A O 1
ATOM 1709 N N . ILE A 1 222 ? 22.645 -3.784 -9.428 1.00 93.38 222 ILE A N 1
ATOM 1710 C CA . ILE A 1 222 ? 23.239 -2.794 -10.321 1.00 93.38 222 ILE A CA 1
ATOM 1711 C C . ILE A 1 222 ? 22.176 -2.395 -11.343 1.00 93.38 222 ILE A C 1
ATOM 1713 O O . ILE A 1 222 ? 21.244 -3.179 -11.556 1.00 93.38 222 ILE A O 1
ATOM 1717 N N . PRO A 1 223 ? 22.299 -1.229 -11.999 1.00 96.25 223 PRO A N 1
ATOM 1718 C CA . PRO A 1 223 ? 21.463 -0.915 -13.149 1.00 96.25 223 PRO A CA 1
ATOM 1719 C C . PRO A 1 223 ? 21.488 -2.068 -14.153 1.00 96.25 223 PRO A C 1
ATOM 1721 O O . PRO A 1 223 ? 22.545 -2.649 -14.416 1.00 96.25 223 PRO A O 1
ATOM 1724 N N . ALA A 1 224 ? 20.322 -2.430 -14.681 1.00 95.62 224 ALA A N 1
ATOM 1725 C CA . ALA A 1 224 ? 20.234 -3.483 -15.678 1.00 95.62 224 ALA A CA 1
ATOM 1726 C C . ALA A 1 224 ? 21.069 -3.100 -16.906 1.00 95.62 224 ALA A C 1
ATOM 1728 O O . ALA A 1 224 ? 21.015 -1.964 -17.378 1.00 95.62 224 ALA A O 1
ATOM 1729 N N . ARG A 1 225 ? 21.849 -4.045 -17.437 1.00 95.06 225 ARG A N 1
ATOM 1730 C CA . ARG A 1 225 ? 22.856 -3.765 -18.472 1.00 95.06 225 ARG A CA 1
ATOM 1731 C C . ARG A 1 225 ? 22.248 -3.220 -19.754 1.00 95.06 225 ARG A C 1
ATOM 1733 O O . ARG A 1 225 ? 22.877 -2.424 -20.440 1.00 95.06 225 ARG A O 1
ATOM 1740 N N . TYR A 1 226 ? 21.011 -3.608 -20.051 1.00 94.81 226 TYR A N 1
ATOM 1741 C CA . TYR A 1 226 ? 20.292 -3.121 -21.222 1.00 94.81 226 TYR A CA 1
ATOM 1742 C C . TYR A 1 226 ? 19.915 -1.622 -21.128 1.00 94.81 226 TYR A C 1
ATOM 1744 O O . TYR A 1 226 ? 19.526 -1.012 -22.116 1.00 94.81 226 TYR A O 1
ATOM 1752 N N . LEU A 1 227 ? 20.044 -0.987 -19.961 1.00 96.31 227 LEU A N 1
ATOM 1753 C CA . LEU A 1 227 ? 19.861 0.463 -19.835 1.00 96.31 227 LEU A CA 1
ATOM 1754 C C . LEU A 1 227 ? 21.079 1.266 -20.321 1.00 96.31 227 LEU A C 1
ATOM 1756 O O . LEU A 1 227 ? 20.999 2.491 -20.420 1.00 96.31 227 LEU A O 1
ATOM 1760 N N . GLY A 1 228 ? 22.210 0.603 -20.586 1.00 95.44 228 GLY A N 1
ATOM 1761 C CA . GLY A 1 228 ? 23.441 1.241 -21.045 1.00 95.44 228 GLY A CA 1
ATOM 1762 C C . GLY A 1 228 ? 23.951 2.339 -20.104 1.00 95.44 228 GLY A C 1
ATOM 1763 O O . GLY A 1 228 ? 23.762 2.301 -18.885 1.00 95.44 228 GLY A O 1
ATOM 1764 N N . THR A 1 229 ? 24.597 3.352 -20.685 1.00 96.69 229 THR A N 1
ATOM 1765 C CA . THR A 1 229 ? 25.211 4.462 -19.939 1.00 96.69 229 THR A CA 1
ATOM 1766 C C . THR A 1 229 ? 24.198 5.334 -19.203 1.00 96.69 229 THR A C 1
ATOM 1768 O O . THR A 1 229 ? 24.549 5.960 -18.205 1.00 96.69 229 THR A O 1
ATOM 1771 N N . ASP A 1 230 ? 22.948 5.388 -19.669 1.00 97.69 230 ASP A N 1
ATOM 1772 C CA . ASP A 1 230 ? 21.907 6.210 -19.050 1.00 97.69 230 ASP A CA 1
ATOM 1773 C C . ASP A 1 230 ? 21.436 5.624 -17.716 1.00 97.69 230 ASP A C 1
ATOM 1775 O O . ASP A 1 230 ? 21.295 6.365 -16.742 1.00 97.69 230 ASP A O 1
ATOM 1779 N N . GLY A 1 231 ? 21.292 4.296 -17.622 1.00 97.19 231 GLY A N 1
ATOM 1780 C CA . GLY A 1 231 ? 21.003 3.621 -16.352 1.00 97.19 231 GLY A CA 1
ATOM 1781 C C . GLY A 1 231 ? 22.113 3.821 -15.314 1.00 97.19 231 GLY A C 1
ATOM 1782 O O . GLY A 1 231 ? 21.843 4.155 -14.157 1.00 97.19 231 GLY A O 1
ATOM 1783 N N . GLU A 1 232 ? 23.376 3.693 -15.733 1.00 97.38 232 GLU A N 1
ATOM 1784 C CA . GLU A 1 232 ? 24.539 3.957 -14.873 1.00 97.38 232 GLU A CA 1
ATOM 1785 C C . GLU A 1 232 ? 24.612 5.420 -14.425 1.00 97.38 232 GLU A C 1
ATOM 1787 O O . GLU A 1 232 ? 24.884 5.713 -13.255 1.00 97.38 232 GLU A O 1
ATOM 1792 N N . ARG A 1 233 ? 24.367 6.353 -15.352 1.00 98.31 233 ARG A N 1
ATOM 1793 C CA . ARG A 1 233 ? 24.333 7.790 -15.070 1.00 98.31 233 ARG A CA 1
ATOM 1794 C C . ARG A 1 233 ? 23.234 8.120 -14.066 1.00 98.31 233 ARG A C 1
ATOM 1796 O O . ARG A 1 233 ? 23.514 8.832 -13.103 1.00 98.31 233 ARG A O 1
ATOM 1803 N N . LEU A 1 234 ? 22.025 7.590 -14.250 1.00 98.38 234 LEU A N 1
ATOM 1804 C CA . LEU A 1 234 ? 20.901 7.803 -13.339 1.00 98.38 234 LEU A CA 1
ATOM 1805 C C . LEU A 1 234 ? 21.212 7.292 -11.925 1.00 98.38 234 LEU A C 1
ATOM 1807 O O . LEU A 1 234 ? 21.036 8.029 -10.954 1.00 98.38 234 LEU A O 1
ATOM 1811 N N . SER A 1 235 ? 21.721 6.062 -11.800 1.00 97.50 235 SER A N 1
ATOM 1812 C CA . SER A 1 235 ? 22.090 5.484 -10.499 1.00 97.50 235 SER A CA 1
ATOM 1813 C C . SER A 1 235 ? 23.178 6.298 -9.793 1.00 97.50 235 SER A C 1
ATOM 1815 O O . SER A 1 235 ? 23.089 6.536 -8.590 1.00 97.50 235 SER A O 1
ATOM 1817 N N . ARG A 1 236 ? 24.164 6.814 -10.540 1.00 98.00 236 ARG A N 1
ATOM 1818 C CA . ARG A 1 236 ? 25.230 7.664 -9.989 1.00 98.00 236 ARG A CA 1
ATOM 1819 C C . ARG A 1 236 ? 24.715 9.019 -9.510 1.00 98.00 236 ARG A C 1
ATOM 1821 O O . ARG A 1 236 ? 25.090 9.443 -8.424 1.00 98.00 236 ARG A O 1
ATOM 1828 N N . LEU A 1 237 ? 23.880 9.690 -10.306 1.00 98.06 237 LEU A N 1
ATOM 1829 C CA . LEU A 1 237 ? 23.301 10.992 -9.950 1.00 98.06 237 LEU A CA 1
ATOM 1830 C C . LEU A 1 237 ? 22.436 10.892 -8.691 1.00 98.06 237 LEU A C 1
ATOM 1832 O O . LEU A 1 237 ? 22.545 11.718 -7.795 1.00 98.06 237 LEU A O 1
ATOM 1836 N N . THR A 1 238 ? 21.612 9.851 -8.607 1.00 98.12 238 THR A N 1
ATOM 1837 C CA . THR A 1 238 ? 20.677 9.649 -7.489 1.00 98.12 238 THR A CA 1
ATOM 1838 C C . THR A 1 238 ? 21.289 8.923 -6.295 1.00 98.12 238 THR A C 1
ATOM 1840 O O . THR A 1 238 ? 20.632 8.773 -5.267 1.00 98.12 238 THR A O 1
ATOM 1843 N N . SER A 1 239 ? 22.531 8.440 -6.418 1.00 96.50 239 SER A N 1
ATOM 1844 C CA . SER A 1 239 ? 23.184 7.582 -5.419 1.00 96.50 239 SER A CA 1
ATOM 1845 C C . SER A 1 239 ? 22.290 6.421 -4.952 1.00 96.50 239 SER A C 1
ATOM 1847 O O . SER A 1 239 ? 22.302 6.045 -3.780 1.00 96.50 239 SER A O 1
ATOM 1849 N N . SER A 1 240 ? 21.488 5.871 -5.869 1.00 96.25 240 SER A N 1
ATOM 1850 C CA . SER A 1 240 ? 20.459 4.874 -5.576 1.00 96.25 240 SER A CA 1
ATOM 1851 C C . SER A 1 240 ? 20.683 3.587 -6.357 1.00 96.25 240 SER A C 1
ATOM 1853 O O . SER A 1 240 ? 21.090 3.590 -7.523 1.00 96.25 240 SER A O 1
ATOM 1855 N N . SER A 1 241 ? 20.368 2.477 -5.700 1.00 94.94 241 SER A N 1
ATOM 1856 C CA . SER A 1 241 ? 20.341 1.131 -6.268 1.00 94.94 241 SER A CA 1
ATOM 1857 C C . SER A 1 241 ? 19.008 0.797 -6.953 1.00 94.94 241 SER A C 1
ATOM 1859 O O . SER A 1 241 ? 18.902 -0.237 -7.610 1.00 94.94 241 SER A O 1
ATOM 1861 N N . VAL A 1 242 ? 18.003 1.669 -6.802 1.00 96.88 242 VAL A N 1
ATOM 1862 C CA . VAL A 1 242 ? 16.668 1.589 -7.417 1.00 96.88 242 VAL A CA 1
ATOM 1863 C C . VAL A 1 242 ? 16.157 3.001 -7.749 1.00 96.88 242 VAL A C 1
ATOM 1865 O O . VAL A 1 242 ? 15.177 3.491 -7.184 1.00 96.88 242 VAL A O 1
ATOM 1868 N N . PRO A 1 243 ? 16.839 3.723 -8.653 1.00 98.19 243 PRO A N 1
ATOM 1869 C CA . PRO A 1 243 ? 16.510 5.119 -8.921 1.00 98.19 243 PRO A CA 1
ATOM 1870 C C . PRO A 1 243 ? 15.184 5.300 -9.665 1.00 98.19 243 PRO A C 1
ATOM 1872 O O . PRO A 1 243 ? 14.581 6.371 -9.601 1.00 98.19 243 PRO A O 1
ATOM 1875 N N . ILE A 1 244 ? 14.730 4.264 -10.369 1.00 98.62 244 ILE A N 1
ATOM 1876 C CA . ILE A 1 244 ? 13.499 4.253 -11.149 1.00 98.62 244 ILE A CA 1
ATOM 1877 C C . ILE A 1 244 ? 12.810 2.889 -11.022 1.00 98.62 244 ILE A C 1
ATOM 1879 O O . ILE A 1 244 ? 13.478 1.861 -10.964 1.00 98.62 244 ILE A O 1
ATOM 1883 N N . MET A 1 245 ? 11.478 2.875 -10.966 1.00 98.56 245 MET A N 1
ATOM 1884 C CA . MET A 1 245 ? 10.664 1.653 -10.977 1.00 98.56 245 MET A CA 1
ATOM 1885 C C . MET A 1 245 ? 9.507 1.776 -11.966 1.00 98.56 245 MET A C 1
ATOM 1887 O O . MET A 1 245 ? 9.037 2.875 -12.257 1.00 98.56 245 MET A O 1
ATOM 1891 N N . ARG A 1 246 ? 8.990 0.645 -12.453 1.00 98.25 246 ARG A N 1
ATOM 1892 C CA . ARG A 1 246 ? 7.756 0.627 -13.251 1.00 98.25 246 ARG A CA 1
ATOM 1893 C C . ARG A 1 246 ? 6.530 0.757 -12.344 1.00 98.25 246 ARG A C 1
ATOM 1895 O O . ARG A 1 246 ? 6.513 0.183 -11.261 1.00 98.25 246 ARG A O 1
ATOM 1902 N N . LEU A 1 247 ? 5.500 1.486 -12.776 1.00 98.62 247 LEU A N 1
ATOM 1903 C CA . LEU A 1 247 ? 4.332 1.820 -11.950 1.00 98.62 247 LEU A CA 1
ATOM 1904 C C . LEU A 1 247 ? 3.619 0.620 -11.310 1.00 98.62 247 LEU A C 1
ATOM 1906 O O . LEU A 1 247 ? 3.294 0.653 -10.127 1.00 98.62 247 LEU A O 1
ATOM 1910 N N . ASP A 1 248 ? 3.325 -0.422 -12.076 1.00 98.12 248 ASP A N 1
ATOM 1911 C CA . ASP A 1 248 ? 2.616 -1.602 -11.575 1.00 98.12 248 ASP A CA 1
ATOM 1912 C C . ASP A 1 248 ? 3.446 -2.369 -10.533 1.00 98.12 248 ASP A C 1
ATOM 1914 O O . ASP A 1 248 ? 2.916 -2.803 -9.510 1.00 98.12 248 ASP A O 1
ATOM 1918 N N . GLU A 1 249 ? 4.760 -2.450 -10.744 1.00 98.06 249 GLU A N 1
ATOM 1919 C CA . GLU A 1 249 ? 5.715 -3.012 -9.791 1.00 98.06 249 GLU A CA 1
ATOM 1920 C C . GLU A 1 249 ? 5.865 -2.151 -8.528 1.00 98.06 249 GLU A C 1
ATOM 1922 O O . GLU A 1 249 ? 5.849 -2.677 -7.412 1.00 98.06 249 GLU A O 1
ATOM 1927 N N . TRP A 1 250 ? 5.936 -0.827 -8.696 1.00 98.69 250 TRP A N 1
ATOM 1928 C CA . TRP A 1 250 ? 5.905 0.143 -7.605 1.00 98.69 250 TRP A CA 1
ATOM 1929 C C . TRP A 1 250 ? 4.681 -0.096 -6.722 1.00 98.69 250 TRP A C 1
ATOM 1931 O O . TRP A 1 250 ? 4.828 -0.337 -5.527 1.00 98.69 250 TRP A O 1
ATOM 1941 N N . VAL A 1 251 ? 3.476 -0.128 -7.299 1.00 98.69 251 VAL A N 1
ATOM 1942 C CA . VAL A 1 251 ? 2.233 -0.386 -6.554 1.00 98.69 251 VAL A CA 1
ATOM 1943 C C . VAL A 1 251 ? 2.260 -1.764 -5.882 1.00 98.69 251 VAL A C 1
ATOM 1945 O O . VAL A 1 251 ? 1.890 -1.884 -4.711 1.00 98.69 251 VAL A O 1
ATOM 1948 N N . ALA A 1 252 ? 2.720 -2.802 -6.589 1.00 98.38 252 ALA A N 1
ATOM 1949 C CA . ALA A 1 252 ? 2.760 -4.168 -6.076 1.00 98.38 252 ALA A CA 1
ATOM 1950 C C . ALA A 1 252 ? 3.638 -4.315 -4.827 1.00 98.38 252 ALA A C 1
ATOM 1952 O O . ALA A 1 252 ? 3.257 -5.046 -3.912 1.00 98.38 252 ALA A O 1
ATOM 1953 N N . PHE A 1 253 ? 4.778 -3.621 -4.773 1.00 98.56 253 PHE A N 1
ATOM 1954 C CA . PHE A 1 253 ? 5.736 -3.780 -3.679 1.00 98.56 253 PHE A CA 1
ATOM 1955 C C . PHE A 1 253 ? 5.710 -2.679 -2.630 1.00 98.56 253 PHE A C 1
ATOM 1957 O O . PHE A 1 253 ? 6.208 -2.906 -1.534 1.00 98.56 253 PHE A O 1
ATOM 1964 N N . THR A 1 254 ? 5.112 -1.524 -2.901 1.00 98.69 254 THR A N 1
ATOM 1965 C CA . THR A 1 254 ? 5.027 -0.452 -1.899 1.00 98.69 254 THR A CA 1
ATOM 1966 C C . THR A 1 254 ? 3.686 -0.398 -1.185 1.00 98.69 254 THR A C 1
ATOM 1968 O O . THR A 1 254 ? 3.640 0.032 -0.038 1.00 98.69 254 THR A O 1
ATOM 1971 N N . PHE A 1 255 ? 2.606 -0.879 -1.809 1.00 98.62 255 PHE A N 1
ATOM 1972 C CA . PHE A 1 255 ? 1.248 -0.818 -1.257 1.00 98.62 255 PHE A CA 1
ATOM 1973 C C . PHE A 1 255 ? 0.652 -2.206 -0.971 1.00 98.62 255 PHE A C 1
ATOM 1975 O O . PHE A 1 255 ? -0.555 -2.425 -1.058 1.00 98.62 255 PHE A O 1
ATOM 1982 N N . SER A 1 256 ? 1.510 -3.171 -0.636 1.00 98.44 256 SER A N 1
ATOM 1983 C CA . SER A 1 256 ? 1.131 -4.522 -0.219 1.00 98.44 256 SER A CA 1
ATOM 1984 C C . SER A 1 256 ? 2.098 -5.064 0.828 1.00 98.44 256 SER A C 1
ATOM 1986 O O . SER A 1 256 ? 3.254 -4.653 0.884 1.00 98.44 256 SER A O 1
ATOM 1988 N N . THR A 1 257 ? 1.632 -6.015 1.629 1.00 98.38 257 THR A N 1
ATOM 1989 C CA . THR A 1 257 ? 2.427 -6.785 2.600 1.00 98.38 257 THR A CA 1
ATOM 1990 C C . THR A 1 257 ? 2.622 -8.245 2.183 1.00 98.38 257 THR A C 1
ATOM 1992 O O . THR A 1 257 ? 3.369 -8.983 2.823 1.00 98.38 257 THR A O 1
ATOM 1995 N N . ILE A 1 258 ? 1.970 -8.697 1.106 1.00 97.19 258 ILE A N 1
ATOM 1996 C CA . ILE A 1 258 ? 2.088 -10.070 0.594 1.00 97.19 258 ILE A CA 1
ATOM 1997 C C . ILE A 1 258 ? 2.989 -10.128 -0.632 1.00 97.19 258 ILE A C 1
ATOM 1999 O O . ILE A 1 258 ? 3.333 -9.111 -1.227 1.00 97.19 258 ILE A O 1
ATOM 2003 N N . ASN A 1 259 ? 3.406 -11.343 -1.003 1.00 95.31 259 ASN A N 1
ATOM 2004 C CA . ASN A 1 259 ? 4.325 -11.589 -2.124 1.00 95.31 259 ASN A CA 1
ATOM 2005 C C . ASN A 1 259 ? 5.618 -10.743 -2.007 1.00 95.31 259 ASN A C 1
ATOM 2007 O O . ASN A 1 259 ? 6.325 -10.466 -2.976 1.00 95.31 259 ASN A O 1
ATOM 2011 N N . GLY A 1 260 ? 5.931 -10.368 -0.761 1.00 95.50 260 GLY A N 1
ATOM 2012 C CA . GLY A 1 260 ? 7.033 -9.532 -0.330 1.00 95.50 260 GLY A CA 1
ATOM 2013 C C . GLY A 1 260 ? 6.951 -8.055 -0.722 1.00 95.50 260 GLY A C 1
ATOM 2014 O O . GLY A 1 260 ? 7.986 -7.428 -0.936 1.00 95.50 260 GLY A O 1
ATOM 2015 N N . GLY A 1 261 ? 5.743 -7.504 -0.800 1.00 97.88 261 GLY A N 1
ATOM 2016 C CA . GLY A 1 261 ? 5.578 -6.068 -0.627 1.00 97.88 261 GLY A CA 1
ATOM 2017 C C . GLY A 1 261 ? 6.052 -5.598 0.755 1.00 97.88 261 GLY A C 1
ATOM 2018 O O . GLY A 1 261 ? 6.141 -6.385 1.697 1.00 97.88 261 GLY A O 1
ATOM 2019 N N . LEU A 1 262 ? 6.399 -4.317 0.824 1.00 98.25 262 LEU A N 1
ATOM 2020 C CA . LEU A 1 262 ? 7.099 -3.646 1.917 1.00 98.25 262 LEU A CA 1
ATOM 2021 C C . LEU A 1 262 ? 6.245 -2.544 2.553 1.00 98.25 262 LEU A C 1
ATOM 2023 O O . LEU A 1 262 ? 6.771 -1.573 3.093 1.00 98.25 262 LEU A O 1
ATOM 2027 N N . TYR A 1 263 ? 4.918 -2.636 2.434 1.00 98.69 263 TYR A N 1
ATOM 2028 C CA . TYR A 1 263 ? 4.008 -1.592 2.902 1.00 98.69 263 TYR A CA 1
ATOM 2029 C C . TYR A 1 263 ? 4.213 -1.245 4.383 1.00 98.69 263 TYR A C 1
ATOM 2031 O O . TYR A 1 263 ? 4.209 -0.068 4.739 1.00 98.69 263 TYR A O 1
ATOM 2039 N N . TYR A 1 264 ? 4.443 -2.236 5.248 1.00 98.56 264 TYR A N 1
ATOM 2040 C CA . TYR A 1 264 ? 4.686 -1.974 6.666 1.00 98.56 264 TYR A CA 1
ATOM 2041 C C . TYR A 1 264 ? 6.040 -1.326 6.910 1.00 98.56 264 TYR A C 1
ATOM 2043 O O . TYR A 1 264 ? 6.119 -0.346 7.647 1.00 98.56 264 TYR A O 1
ATOM 2051 N N . GLU A 1 265 ? 7.092 -1.834 6.277 1.00 98.00 265 GLU A N 1
ATOM 2052 C CA . GLU A 1 265 ? 8.443 -1.309 6.409 1.00 98.00 265 GLU A CA 1
ATOM 2053 C C . GLU A 1 265 ? 8.511 0.138 5.926 1.00 98.00 265 GLU A C 1
ATOM 2055 O O . GLU A 1 265 ? 9.005 0.991 6.658 1.00 98.00 265 GLU A O 1
ATOM 2060 N N . LEU A 1 266 ? 7.965 0.422 4.739 1.00 98.06 266 LEU A N 1
ATOM 2061 C CA . LEU A 1 266 ? 7.941 1.761 4.153 1.00 98.06 266 LEU A CA 1
ATOM 2062 C C . LEU A 1 266 ? 7.131 2.725 5.013 1.00 98.06 266 LEU A C 1
ATOM 2064 O O . LEU A 1 266 ? 7.637 3.799 5.332 1.00 98.06 266 LEU A O 1
ATOM 2068 N N . THR A 1 267 ? 5.938 2.324 5.465 1.00 98.19 267 THR A N 1
ATOM 2069 C CA . THR A 1 267 ? 5.093 3.166 6.330 1.00 98.19 267 THR A CA 1
ATOM 2070 C C . THR A 1 267 ? 5.699 3.369 7.718 1.00 98.19 267 THR A C 1
ATOM 2072 O O . THR A 1 267 ? 5.477 4.402 8.345 1.00 98.19 267 THR A O 1
ATOM 2075 N N . GLY A 1 268 ? 6.523 2.432 8.191 1.00 97.06 268 GLY A N 1
ATOM 2076 C CA . GLY A 1 268 ? 7.040 2.422 9.557 1.00 97.06 268 GLY A CA 1
ATOM 2077 C C . GLY A 1 268 ? 6.045 1.820 10.551 1.00 97.06 268 GLY A C 1
ATOM 2078 O O . GLY A 1 268 ? 5.947 2.268 11.689 1.00 97.06 268 GLY A O 1
ATOM 2079 N N . VAL A 1 269 ? 5.269 0.828 10.116 1.00 98.06 269 VAL A N 1
ATOM 2080 C CA . VAL A 1 269 ? 4.398 0.044 10.997 1.00 98.06 269 VAL A CA 1
ATOM 2081 C C . VAL A 1 269 ? 5.255 -0.813 11.927 1.00 98.06 269 VAL A C 1
ATOM 2083 O O . VAL A 1 269 ? 6.241 -1.428 11.516 1.00 98.06 269 VAL A O 1
ATOM 2086 N N . GLU A 1 270 ? 4.880 -0.840 13.202 1.00 97.69 270 GLU A N 1
ATOM 2087 C CA . GLU A 1 270 ? 5.576 -1.609 14.227 1.00 97.69 270 GLU A CA 1
ATOM 2088 C C . GLU A 1 270 ? 5.083 -3.062 14.234 1.00 97.69 270 GLU A C 1
ATOM 2090 O O . GLU A 1 270 ? 4.015 -3.388 13.726 1.00 97.69 270 GLU A O 1
ATOM 2095 N N . LYS A 1 271 ? 5.844 -3.964 14.859 1.00 96.06 271 LYS A N 1
ATOM 2096 C CA . LYS A 1 271 ? 5.473 -5.392 14.930 1.00 96.06 271 LYS A CA 1
ATOM 2097 C C . LYS A 1 271 ? 4.251 -5.680 15.805 1.00 96.06 271 LYS A C 1
ATOM 2099 O O . LYS A 1 271 ? 3.663 -6.750 15.688 1.00 96.06 271 LYS A O 1
ATOM 2104 N N . ASP A 1 272 ? 3.898 -4.748 16.683 1.00 95.94 272 ASP A N 1
ATOM 2105 C CA . ASP A 1 272 ? 2.791 -4.868 17.628 1.00 95.94 272 ASP A CA 1
ATOM 2106 C C . ASP A 1 272 ? 1.739 -3.798 17.315 1.00 95.94 272 ASP A C 1
ATOM 2108 O O . ASP A 1 272 ? 2.085 -2.637 17.048 1.00 95.94 272 ASP A O 1
ATOM 2112 N N . LEU A 1 273 ? 0.455 -4.162 17.391 1.00 95.94 273 LEU A N 1
ATOM 2113 C CA . LEU A 1 273 ? -0.651 -3.246 17.101 1.00 95.94 273 LEU A CA 1
ATOM 2114 C C . LEU A 1 273 ? -0.600 -1.998 17.989 1.00 95.94 273 LEU A C 1
ATOM 2116 O O . LEU A 1 273 ? -0.681 -0.882 17.486 1.00 95.94 273 LEU A O 1
ATOM 2120 N N . SER A 1 274 ? -0.408 -2.162 19.298 1.00 95.44 274 SER A N 1
ATOM 2121 C CA . SER A 1 274 ? -0.394 -1.042 20.248 1.00 95.44 274 SER A CA 1
ATOM 2122 C C . SER A 1 274 ? 0.733 -0.047 19.982 1.00 95.44 274 SER A C 1
ATOM 2124 O O . SER A 1 274 ? 0.511 1.159 20.038 1.00 95.44 274 SER A O 1
ATOM 2126 N N . LYS A 1 275 ? 1.931 -0.529 19.630 1.00 97.00 275 LYS A N 1
ATOM 2127 C CA . LYS A 1 275 ? 3.061 0.332 19.253 1.00 97.00 275 LYS A CA 1
ATOM 2128 C C . LYS A 1 275 ? 2.785 1.070 17.948 1.00 97.00 275 LYS A C 1
ATOM 2130 O O . LYS A 1 275 ? 3.115 2.248 17.839 1.00 97.00 275 LYS A O 1
ATOM 2135 N N . THR A 1 276 ? 2.130 0.409 16.994 1.00 97.62 276 THR A N 1
ATOM 2136 C CA . THR A 1 276 ? 1.690 1.050 15.750 1.00 97.62 276 THR A CA 1
ATOM 2137 C C . THR A 1 276 ? 0.665 2.145 16.038 1.00 97.62 276 THR A C 1
ATOM 2139 O O . THR A 1 276 ? 0.848 3.283 15.613 1.00 97.62 276 THR A O 1
ATOM 2142 N N . VAL A 1 277 ? -0.367 1.858 16.837 1.00 97.81 277 VAL A N 1
ATOM 2143 C CA . VAL A 1 277 ? -1.354 2.865 17.258 1.00 97.81 277 VAL A CA 1
ATOM 2144 C C . VAL A 1 277 ? -0.669 4.021 17.989 1.00 97.81 277 VAL A C 1
ATOM 2146 O O . VAL A 1 277 ? -0.955 5.173 17.684 1.00 97.81 277 VAL A O 1
ATOM 2149 N N . ALA A 1 278 ? 0.293 3.749 18.875 1.00 97.25 278 ALA A N 1
ATOM 2150 C CA . ALA A 1 278 ? 1.012 4.792 19.606 1.00 97.25 278 ALA A CA 1
ATOM 2151 C C . ALA A 1 278 ? 1.781 5.722 18.662 1.00 97.25 278 ALA A C 1
ATOM 2153 O O . ALA A 1 278 ? 1.756 6.940 18.836 1.00 97.25 278 ALA A O 1
ATOM 2154 N N . ARG A 1 279 ? 2.432 5.145 17.646 1.00 95.88 279 ARG A N 1
ATOM 2155 C CA . ARG A 1 279 ? 3.215 5.877 16.649 1.00 95.88 279 ARG A CA 1
ATOM 2156 C C . ARG A 1 279 ? 2.352 6.794 15.783 1.00 95.88 279 ARG A C 1
ATOM 2158 O O . ARG A 1 279 ? 2.756 7.924 15.536 1.00 95.88 279 ARG A O 1
ATOM 2165 N N . PHE A 1 280 ? 1.194 6.323 15.318 1.00 96.38 280 PHE A N 1
ATOM 2166 C CA . PHE A 1 280 ? 0.389 7.060 14.332 1.00 96.38 280 PHE A CA 1
ATOM 2167 C C . PHE A 1 280 ? -0.783 7.840 14.929 1.00 96.38 280 PHE A C 1
ATOM 2169 O O . PHE A 1 280 ? -1.142 8.882 14.387 1.00 96.38 280 PHE A O 1
ATOM 2176 N N . ALA A 1 281 ? -1.360 7.367 16.035 1.00 96.56 281 ALA A N 1
ATOM 2177 C CA . ALA A 1 281 ? -2.527 7.959 16.691 1.00 96.56 281 ALA A CA 1
ATOM 2178 C C . ALA A 1 281 ? -2.258 8.503 18.105 1.00 96.56 281 ALA A C 1
ATOM 2180 O O . ALA A 1 281 ? -3.147 9.088 18.722 1.00 96.56 281 ALA A O 1
ATOM 2181 N N . GLY A 1 282 ? -1.032 8.357 18.610 1.00 96.38 282 GLY A N 1
ATOM 2182 C CA . GLY A 1 282 ? -0.635 8.838 19.929 1.00 96.38 282 GLY A CA 1
ATOM 2183 C C . GLY A 1 282 ? -0.784 7.788 21.030 1.00 96.38 282 GLY A C 1
ATOM 2184 O O . GLY A 1 282 ? -1.516 6.800 20.914 1.00 96.38 282 GLY A O 1
ATOM 2185 N N . ALA A 1 283 ? -0.051 8.004 22.125 1.00 95.94 283 ALA A N 1
ATOM 2186 C CA . ALA A 1 283 ? -0.001 7.076 23.253 1.00 95.94 283 ALA A CA 1
ATOM 2187 C C . ALA A 1 283 ? -1.370 6.876 23.923 1.00 95.94 283 ALA A C 1
ATOM 2189 O O . ALA A 1 283 ? -1.648 5.783 24.405 1.00 95.94 283 ALA A O 1
ATOM 2190 N N . ASP A 1 284 ? -2.242 7.888 23.907 1.00 95.31 284 ASP A N 1
ATOM 2191 C CA . ASP A 1 284 ? -3.574 7.807 24.508 1.00 95.31 284 ASP A CA 1
ATOM 2192 C C . ASP A 1 284 ? -4.503 6.852 23.737 1.00 95.31 284 ASP A C 1
ATOM 2194 O O . ASP A 1 284 ? -5.217 6.058 24.347 1.00 95.31 284 ASP A O 1
ATOM 2198 N N . ALA A 1 285 ? -4.462 6.867 22.398 1.00 95.19 285 ALA A N 1
ATOM 2199 C CA . ALA A 1 285 ? -5.195 5.903 21.578 1.00 95.19 285 ALA A CA 1
ATOM 2200 C C . ALA A 1 285 ? -4.674 4.482 21.806 1.00 95.19 285 ALA A C 1
ATOM 2202 O O . ALA A 1 285 ? -5.462 3.547 21.946 1.00 95.19 285 ALA A O 1
ATOM 2203 N N . ALA A 1 286 ? -3.351 4.320 21.883 1.00 95.69 286 ALA A N 1
ATOM 2204 C CA . ALA A 1 286 ? -2.735 3.025 22.144 1.00 95.69 286 ALA A CA 1
ATOM 2205 C C . ALA A 1 286 ? -3.105 2.479 23.522 1.00 95.69 286 ALA A C 1
ATOM 2207 O O . ALA A 1 286 ? -3.423 1.299 23.635 1.00 95.69 286 ALA A O 1
ATOM 2208 N N . GLU A 1 287 ? -3.106 3.331 24.549 1.00 94.56 287 GLU A N 1
ATOM 2209 C CA . GLU A 1 287 ? -3.553 2.969 25.890 1.00 94.56 287 GLU A CA 1
ATOM 2210 C C . GLU A 1 287 ? -5.016 2.518 25.863 1.00 94.56 287 GLU A C 1
ATOM 2212 O O . GLU A 1 287 ? -5.318 1.444 26.369 1.00 94.56 287 GLU A O 1
ATOM 2217 N N . LYS A 1 288 ? -5.915 3.260 25.202 1.00 93.69 288 LYS A N 1
ATOM 2218 C CA . LYS A 1 288 ? -7.329 2.865 25.065 1.00 93.69 288 LYS A CA 1
ATOM 2219 C C . LYS A 1 288 ? -7.483 1.498 24.386 1.00 93.69 288 LYS A C 1
ATOM 2221 O O . LYS A 1 288 ? -8.246 0.668 24.872 1.00 93.69 288 LYS A O 1
ATOM 2226 N N . VAL A 1 289 ? -6.742 1.228 23.306 1.00 91.56 289 VAL A N 1
ATOM 2227 C CA . VAL A 1 289 ? -6.762 -0.083 22.622 1.00 91.56 289 VAL A CA 1
ATOM 2228 C C . VAL A 1 289 ? -6.189 -1.190 23.514 1.00 91.56 289 VAL A C 1
ATOM 2230 O O . VAL A 1 289 ? -6.770 -2.270 23.603 1.00 91.56 289 VAL A O 1
ATOM 2233 N N . LEU A 1 290 ? -5.082 -0.935 24.216 1.00 90.25 290 LEU A N 1
ATOM 2234 C CA . LEU A 1 290 ? -4.482 -1.898 25.144 1.00 90.25 290 LEU A CA 1
ATOM 2235 C C . LEU A 1 290 ? -5.420 -2.226 26.302 1.00 90.25 290 LEU A C 1
ATOM 2237 O O . LEU A 1 290 ? -5.660 -3.403 26.565 1.00 90.25 290 LEU A O 1
ATOM 2241 N N . ARG A 1 291 ? -6.001 -1.206 26.944 1.00 89.44 291 ARG A N 1
ATOM 2242 C CA . ARG A 1 291 ? -7.006 -1.380 27.999 1.00 89.44 291 ARG A CA 1
ATOM 2243 C C . ARG A 1 291 ? -8.198 -2.179 27.483 1.00 89.44 291 ARG A C 1
ATOM 2245 O O . ARG A 1 291 ? -8.673 -3.058 28.196 1.00 89.44 291 ARG A O 1
ATOM 2252 N N . ALA A 1 292 ? -8.619 -1.967 26.231 1.00 85.25 292 ALA A N 1
ATOM 2253 C CA . ALA A 1 292 ? -9.668 -2.768 25.600 1.00 85.25 292 ALA A CA 1
ATOM 2254 C C . ALA A 1 292 ? -9.284 -4.240 25.513 1.00 85.25 292 ALA A C 1
ATOM 2256 O O . ALA A 1 292 ? -10.020 -5.101 25.994 1.00 85.25 292 ALA A O 1
ATOM 2257 N N . ASN A 1 293 ? -8.115 -4.526 24.946 1.00 83.88 293 ASN A N 1
ATOM 2258 C CA . ASN A 1 293 ? -7.628 -5.889 24.766 1.00 83.88 293 ASN A CA 1
ATOM 2259 C C . ASN A 1 293 ? -7.422 -6.593 26.115 1.00 83.88 293 ASN A C 1
ATOM 2261 O O . ASN A 1 293 ? -7.784 -7.760 26.272 1.00 83.88 293 ASN A O 1
ATOM 2265 N N . GLU A 1 294 ? -6.885 -5.895 27.115 1.00 86.00 294 GLU A N 1
ATOM 2266 C CA . GLU A 1 294 ? -6.726 -6.414 28.475 1.00 86.00 294 GLU A CA 1
ATOM 2267 C C . GLU A 1 294 ? -8.070 -6.670 29.158 1.00 86.00 294 GLU A C 1
ATOM 2269 O O . GLU A 1 294 ? -8.249 -7.729 29.771 1.00 86.00 294 GLU A O 1
ATOM 2274 N N . ALA A 1 295 ? -9.029 -5.750 29.019 1.00 84.88 295 ALA A N 1
ATOM 2275 C CA . ALA A 1 295 ? -10.384 -5.920 29.526 1.00 84.88 295 ALA A CA 1
ATOM 2276 C C . ALA A 1 295 ? -11.056 -7.139 28.886 1.00 84.88 295 ALA A C 1
ATOM 2278 O O . ALA A 1 295 ? -11.627 -7.946 29.613 1.00 84.88 295 ALA A O 1
ATOM 2279 N N . PHE A 1 296 ? -10.914 -7.341 27.571 1.00 80.44 296 PHE A N 1
ATOM 2280 C CA . PHE A 1 296 ? -11.438 -8.524 26.882 1.00 80.44 296 PHE A CA 1
ATOM 2281 C C . PHE A 1 296 ? -10.785 -9.823 27.367 1.00 80.44 296 PHE A C 1
ATOM 2283 O O . PHE A 1 296 ? -11.496 -10.760 27.718 1.00 80.44 296 PHE A O 1
ATOM 2290 N N . ARG A 1 297 ? -9.452 -9.878 27.490 1.00 82.38 297 ARG A N 1
ATOM 2291 C CA . ARG A 1 297 ? -8.740 -11.069 28.003 1.00 82.38 297 ARG A CA 1
ATOM 2292 C C . ARG A 1 297 ? -9.111 -11.393 29.450 1.00 82.38 297 ARG A C 1
ATOM 2294 O O . ARG A 1 297 ? -9.277 -12.554 29.825 1.00 82.38 297 ARG A O 1
ATOM 2301 N N . LYS A 1 298 ? -9.228 -10.369 30.302 1.00 85.69 298 LYS A N 1
ATOM 2302 C CA . LYS A 1 298 ? -9.649 -10.544 31.699 1.00 85.69 298 LYS A CA 1
ATOM 2303 C C . LYS A 1 298 ? -11.110 -10.975 31.778 1.00 85.69 298 LYS A C 1
ATOM 2305 O O . LYS A 1 298 ? -11.424 -11.847 32.586 1.00 85.69 298 LYS A O 1
ATOM 2310 N N . ALA A 1 299 ? -11.967 -10.402 30.942 1.00 81.75 299 ALA A N 1
ATOM 2311 C CA . ALA A 1 299 ? -13.361 -10.784 30.839 1.00 81.75 299 ALA A CA 1
ATOM 2312 C C . ALA A 1 299 ? -13.532 -12.229 30.363 1.00 81.75 299 ALA A C 1
ATOM 2314 O O . ALA A 1 299 ? -14.308 -12.956 30.966 1.00 81.75 299 ALA A O 1
ATOM 2315 N N . GLU A 1 300 ? -12.746 -12.690 29.387 1.00 79.06 300 GLU A N 1
ATOM 2316 C CA . GLU A 1 300 ? -12.719 -14.091 28.939 1.00 79.06 300 GLU A CA 1
ATOM 2317 C C . GLU A 1 300 ? -12.357 -15.055 30.083 1.00 79.06 300 GLU A C 1
ATOM 2319 O O . GLU A 1 300 ? -12.944 -16.129 30.228 1.00 79.06 300 GLU A O 1
ATOM 2324 N N . ARG A 1 301 ? -11.379 -14.696 30.923 1.00 83.88 301 ARG A N 1
ATOM 2325 C CA . ARG A 1 301 ? -11.022 -15.505 32.099 1.00 83.88 301 ARG A CA 1
ATOM 2326 C C . ARG A 1 301 ? -12.168 -15.558 33.113 1.00 83.88 301 ARG A C 1
ATOM 2328 O O . ARG A 1 301 ? -12.554 -16.648 33.518 1.00 83.88 301 ARG A O 1
ATOM 2335 N N . LEU A 1 302 ? -12.726 -14.406 33.482 1.00 85.38 302 LEU A N 1
ATOM 2336 C CA . LEU A 1 302 ? -13.824 -14.320 34.452 1.00 85.38 302 LEU A CA 1
ATOM 2337 C C . LEU A 1 302 ? -15.100 -15.007 33.942 1.00 85.38 302 LEU A C 1
ATOM 2339 O O . LEU A 1 302 ? -15.793 -15.663 34.713 1.00 85.38 302 LEU A O 1
ATOM 2343 N N . HIS A 1 303 ? -15.381 -14.908 32.641 1.00 80.69 303 HIS A N 1
ATOM 2344 C CA . HIS A 1 303 ? -16.473 -15.617 31.980 1.00 80.69 303 HIS A CA 1
ATOM 2345 C C . HIS A 1 303 ? -16.349 -17.127 32.200 1.00 80.69 303 HIS A C 1
ATOM 2347 O O . HIS A 1 303 ? -17.276 -17.754 32.717 1.00 80.69 303 HIS A O 1
ATOM 2353 N N . ARG A 1 304 ? -15.169 -17.693 31.907 1.00 81.44 304 ARG A N 1
ATOM 2354 C CA . ARG A 1 304 ? -14.872 -19.118 32.118 1.00 81.44 304 ARG A CA 1
ATOM 2355 C C . ARG A 1 304 ? -14.974 -19.531 33.582 1.00 81.44 304 ARG A C 1
ATOM 2357 O O . ARG A 1 304 ? -15.575 -20.557 33.879 1.00 81.44 304 ARG A O 1
ATOM 2364 N N . GLU A 1 305 ? -14.425 -18.729 34.491 1.00 86.38 305 GLU A N 1
ATOM 2365 C CA . GLU A 1 305 ? -14.507 -18.974 35.938 1.00 86.38 305 GLU A CA 1
ATOM 2366 C C . GLU A 1 305 ? -15.959 -18.960 36.445 1.00 86.38 305 GLU A C 1
ATOM 2368 O O . GLU A 1 305 ? -16.294 -19.706 37.361 1.00 86.38 305 GLU A O 1
ATOM 2373 N N . SER A 1 306 ? -16.833 -18.169 35.814 1.00 80.50 306 SER A N 1
ATOM 2374 C CA . SER A 1 306 ? -18.270 -18.123 36.113 1.00 80.50 306 SER A CA 1
ATOM 2375 C C . SER A 1 306 ? -19.102 -19.202 35.409 1.00 80.50 306 SER A C 1
ATOM 2377 O O . SER A 1 306 ? -20.324 -19.163 35.491 1.00 80.50 306 SER A O 1
ATOM 2379 N N . GLY A 1 307 ? -18.487 -20.135 34.671 1.00 80.00 307 GLY A N 1
ATOM 2380 C CA . GLY A 1 307 ? -19.223 -21.145 33.899 1.00 80.00 307 GLY A CA 1
ATOM 2381 C C . GLY A 1 307 ? -20.082 -20.555 32.774 1.00 80.00 307 GLY A C 1
ATOM 2382 O O . GLY A 1 307 ? -21.071 -21.161 32.369 1.00 80.00 307 GLY A O 1
ATOM 2383 N N . GLY A 1 308 ? -19.723 -19.363 32.297 1.00 73.19 308 GLY A N 1
ATOM 2384 C CA . GLY A 1 308 ? -20.425 -18.659 31.234 1.00 73.19 308 GLY A CA 1
ATOM 2385 C C . GLY A 1 308 ? -21.695 -17.913 31.655 1.00 73.19 308 GLY A C 1
ATOM 2386 O O . GLY A 1 308 ? -22.476 -17.520 30.795 1.00 73.19 308 GLY A O 1
ATOM 2387 N N . GLU A 1 309 ? -21.920 -17.699 32.957 1.00 72.62 309 GLU A N 1
ATOM 2388 C CA . GLU A 1 309 ? -23.132 -17.032 33.463 1.00 72.62 309 GLU A CA 1
ATOM 2389 C C . GLU A 1 309 ? -23.257 -15.550 33.070 1.00 72.62 309 GLU A C 1
ATOM 2391 O O . GLU A 1 309 ? -24.363 -15.016 33.068 1.00 72.62 309 GLU A O 1
ATOM 2396 N N . ARG A 1 310 ? -22.142 -14.867 32.782 1.00 72.12 310 ARG A N 1
ATOM 2397 C CA . ARG A 1 310 ? -22.088 -13.417 32.522 1.00 72.12 310 ARG A CA 1
ATOM 2398 C C . ARG A 1 310 ? -21.337 -13.101 31.253 1.00 72.12 310 ARG A C 1
ATOM 2400 O O . ARG A 1 310 ? -20.340 -13.756 30.992 1.00 72.12 310 ARG A O 1
ATOM 2407 N N . SER A 1 311 ? -21.665 -12.013 30.564 1.00 69.81 311 SER A N 1
ATOM 2408 C CA . SER A 1 311 ? -20.983 -11.736 29.304 1.00 69.81 311 SER A CA 1
ATOM 2409 C C . SER A 1 311 ? -19.539 -11.286 29.392 1.00 69.81 311 SER A C 1
ATOM 2411 O O . SER A 1 311 ? -19.194 -10.484 30.253 1.00 69.81 311 SER A O 1
ATOM 2413 N N . ILE A 1 312 ? -18.703 -11.708 28.436 1.00 70.94 312 ILE A N 1
ATOM 2414 C CA . ILE A 1 312 ? -17.382 -11.111 28.205 1.00 70.94 312 ILE A CA 1
ATOM 2415 C C . ILE A 1 312 ? -17.539 -9.604 27.988 1.00 70.94 312 ILE A C 1
ATOM 2417 O O . ILE A 1 312 ? -16.720 -8.830 28.467 1.00 70.94 312 ILE A O 1
ATOM 2421 N N . TYR A 1 313 ? -18.608 -9.159 27.332 1.00 70.50 313 TYR A N 1
ATOM 2422 C CA . TYR A 1 313 ? -18.834 -7.743 27.063 1.00 70.50 313 TYR A CA 1
ATOM 2423 C C . TYR A 1 313 ? -19.268 -6.924 28.278 1.00 70.50 313 TYR A C 1
ATOM 2425 O O . TYR A 1 313 ? -18.799 -5.803 28.440 1.00 70.50 313 TYR A O 1
ATOM 2433 N N . ASP A 1 314 ? -20.086 -7.481 29.159 1.00 72.69 314 ASP A N 1
ATOM 2434 C CA . ASP A 1 314 ? -20.540 -6.877 30.411 1.00 72.69 314 ASP A CA 1
ATOM 2435 C C . ASP A 1 314 ? -19.405 -6.867 31.405 1.00 72.69 314 ASP A C 1
ATOM 2437 O O . ASP A 1 314 ? -19.159 -5.846 32.038 1.00 72.69 314 ASP A O 1
ATOM 2441 N N . ILE A 1 315 ? -18.672 -7.978 31.516 1.00 76.94 315 ILE A N 1
ATOM 2442 C CA . ILE A 1 315 ? -17.466 -8.022 32.332 1.00 76.94 315 ILE A CA 1
ATOM 2443 C C . ILE A 1 315 ? -16.460 -7.000 31.783 1.00 76.94 315 ILE A C 1
ATOM 2445 O O . ILE A 1 315 ? -15.924 -6.214 32.555 1.00 76.94 315 ILE A O 1
ATOM 2449 N N . ALA A 1 316 ? -16.234 -6.936 30.466 1.00 76.50 316 ALA A N 1
ATOM 2450 C CA . ALA A 1 316 ? -15.329 -5.952 29.872 1.00 76.50 316 ALA A CA 1
ATOM 2451 C C . ALA A 1 316 ? -15.827 -4.507 30.046 1.00 76.50 316 ALA A C 1
ATOM 2453 O O . ALA A 1 316 ? -15.005 -3.621 30.242 1.00 76.50 316 ALA A O 1
ATOM 2454 N N . GLY A 1 317 ? -17.137 -4.255 29.996 1.00 75.81 317 GLY A N 1
ATOM 2455 C CA . GLY A 1 317 ? -17.734 -2.936 30.228 1.00 75.81 317 GLY A CA 1
ATOM 2456 C C . GLY A 1 317 ? -17.667 -2.496 31.693 1.00 75.81 317 GLY A C 1
ATOM 2457 O O . GLY A 1 317 ? -17.476 -1.317 31.970 1.00 75.81 317 GLY A O 1
ATOM 2458 N N . GLU A 1 318 ? -17.750 -3.436 32.638 1.00 83.88 318 GLU A N 1
ATOM 2459 C CA . GLU A 1 318 ? -17.480 -3.180 34.059 1.00 83.88 318 GLU A CA 1
ATOM 2460 C C . GLU A 1 318 ? -15.992 -2.916 34.323 1.00 83.88 318 GLU A C 1
ATOM 2462 O O . GLU A 1 318 ? -15.651 -2.123 35.200 1.00 83.88 318 GLU A O 1
ATOM 2467 N N . LEU A 1 319 ? -15.107 -3.569 33.566 1.00 84.62 319 LEU A N 1
ATOM 2468 C CA . LEU A 1 319 ? -13.662 -3.359 33.649 1.00 84.62 319 LEU A CA 1
ATOM 2469 C C . LEU A 1 319 ? -13.222 -2.042 32.994 1.00 84.62 319 LEU A C 1
ATOM 2471 O O . LEU A 1 319 ? -12.303 -1.407 33.507 1.00 84.62 319 LEU A O 1
ATOM 2475 N N . ASP A 1 320 ? -13.868 -1.630 31.899 1.00 82.00 320 ASP A N 1
ATOM 2476 C CA . ASP A 1 320 ? -13.620 -0.361 31.211 1.00 82.00 320 ASP A CA 1
ATOM 2477 C C . ASP A 1 320 ? -14.921 0.227 30.622 1.00 82.00 320 ASP A C 1
ATOM 2479 O O . ASP A 1 320 ? -15.362 -0.080 29.506 1.00 82.00 320 ASP A O 1
ATOM 2483 N N . ALA A 1 321 ? -15.527 1.127 31.398 1.00 78.12 321 ALA A N 1
ATOM 2484 C CA . ALA A 1 321 ? -16.773 1.794 31.041 1.00 78.12 321 ALA A CA 1
ATOM 2485 C C . ALA A 1 321 ? -16.616 2.824 29.906 1.00 78.12 321 ALA A C 1
ATOM 2487 O O . ALA A 1 321 ? -17.616 3.187 29.282 1.00 78.12 321 ALA A O 1
ATOM 2488 N N . GLU A 1 322 ? -15.407 3.322 29.629 1.00 75.75 322 GLU A N 1
ATOM 2489 C CA . GLU A 1 322 ? -15.164 4.250 28.516 1.00 75.75 322 GLU A CA 1
ATOM 2490 C C . GLU A 1 322 ? -15.337 3.505 27.193 1.00 75.75 322 GLU A C 1
ATOM 2492 O O . GLU A 1 322 ? -16.119 3.915 26.332 1.00 75.75 322 GLU A O 1
ATOM 2497 N N . LEU A 1 323 ? -14.694 2.345 27.091 1.00 68.75 323 LEU A N 1
ATOM 2498 C CA . LEU A 1 323 ? -14.717 1.513 25.893 1.00 68.75 323 LEU A CA 1
ATOM 2499 C C . LEU A 1 323 ? -16.075 0.874 25.637 1.00 68.75 323 LEU A C 1
ATOM 2501 O O . LEU A 1 323 ? -16.401 0.551 24.499 1.00 68.75 323 LEU A O 1
ATOM 2505 N N . SER A 1 324 ? -16.894 0.700 26.674 1.00 67.81 324 SER A N 1
ATOM 2506 C CA . SER A 1 324 ? -18.280 0.267 26.503 1.00 67.81 324 SER A CA 1
ATOM 2507 C C . SER A 1 324 ? -19.082 1.194 25.577 1.00 67.81 324 SER A C 1
ATOM 2509 O O . SER A 1 324 ? -20.032 0.772 24.948 1.00 67.81 324 SER A O 1
ATOM 2511 N N . LYS A 1 325 ? -18.697 2.460 25.413 1.00 78.12 325 LYS A N 1
ATOM 2512 C CA . LYS A 1 325 ? -19.469 3.407 24.590 1.00 78.12 325 LYS A CA 1
ATOM 2513 C C . LYS A 1 325 ? -18.994 3.483 23.146 1.00 78.12 325 LYS A C 1
ATOM 2515 O O . LYS A 1 325 ? -19.596 4.205 22.357 1.00 78.12 325 LYS A O 1
ATOM 2520 N N . SER A 1 326 ? -17.915 2.783 22.807 1.00 81.06 326 SER A N 1
ATOM 2521 C CA . SER A 1 326 ? -17.230 2.928 21.525 1.00 81.06 326 SER A CA 1
ATOM 2522 C C . SER A 1 326 ? -17.170 1.633 20.717 1.00 81.06 326 SER A C 1
ATOM 2524 O O . SER A 1 326 ? -16.337 1.486 19.824 1.00 81.06 326 SER A O 1
ATOM 2526 N N . LYS A 1 327 ? -18.068 0.693 21.025 1.00 86.00 327 LYS A N 1
ATOM 2527 C CA . LYS A 1 327 ? -18.159 -0.614 20.377 1.00 86.00 327 LYS A CA 1
ATOM 2528 C C . LYS A 1 327 ? -19.409 -0.716 19.513 1.00 86.00 327 LYS A C 1
ATOM 2530 O O . LYS A 1 327 ? -20.458 -0.182 19.864 1.00 86.00 327 LYS A O 1
ATOM 2535 N N . ALA A 1 328 ? -19.290 -1.459 18.422 1.00 89.56 328 ALA A N 1
ATOM 2536 C CA . ALA A 1 328 ? -20.412 -1.892 17.605 1.00 89.56 328 ALA A CA 1
ATOM 2537 C C . ALA A 1 328 ? -20.268 -3.382 17.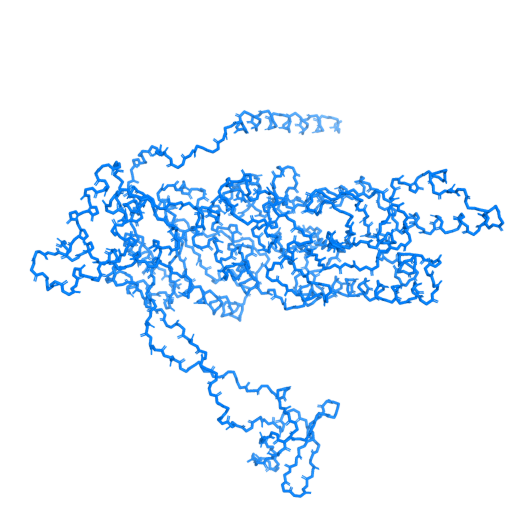302 1.00 89.56 328 ALA A C 1
ATOM 2539 O O . ALA A 1 328 ? -19.179 -3.839 16.943 1.00 89.56 328 ALA A O 1
ATOM 2540 N N . LEU A 1 329 ? -21.352 -4.136 17.471 1.00 88.12 329 LEU A N 1
ATOM 2541 C CA . LEU A 1 329 ? -21.409 -5.532 17.055 1.00 88.12 329 LEU A CA 1
ATOM 2542 C C . LEU A 1 329 ? -22.091 -5.615 15.692 1.00 88.12 329 LEU A C 1
ATOM 2544 O O . LEU A 1 329 ? -23.214 -5.142 15.533 1.00 88.12 329 LEU A O 1
ATOM 2548 N N . ILE A 1 330 ? -21.424 -6.269 14.748 1.00 90.44 330 ILE A N 1
ATOM 2549 C CA . ILE A 1 330 ? -21.998 -6.666 13.465 1.00 90.44 330 ILE A CA 1
ATOM 2550 C C . ILE A 1 330 ? -22.213 -8.177 13.537 1.00 90.44 330 ILE A C 1
ATOM 2552 O O . ILE A 1 330 ? -21.263 -8.915 13.792 1.00 90.44 330 ILE A O 1
ATOM 2556 N N . THR A 1 331 ? -23.437 -8.643 13.326 1.00 87.25 331 THR A N 1
ATOM 2557 C CA . THR A 1 331 ? -23.807 -10.066 13.385 1.00 87.25 331 THR A CA 1
ATOM 2558 C C . THR A 1 331 ? -23.539 -10.798 12.072 1.00 87.25 331 THR A C 1
ATOM 2560 O O . THR A 1 331 ? -23.191 -11.975 12.097 1.00 87.25 331 THR A O 1
ATOM 2563 N N . GLU A 1 332 ? -23.599 -10.095 10.937 1.00 89.06 332 GLU A N 1
ATOM 2564 C CA . GLU A 1 332 ? -23.264 -10.630 9.613 1.00 89.06 332 GLU A CA 1
ATOM 2565 C C . GLU A 1 332 ? -22.378 -9.646 8.831 1.00 89.06 332 GLU A C 1
ATOM 2567 O O . GLU A 1 332 ? -22.830 -8.660 8.248 1.00 89.06 332 GLU A O 1
ATOM 2572 N N . SER A 1 333 ? -21.069 -9.897 8.823 1.00 89.50 333 SER A N 1
ATOM 2573 C CA . SER A 1 333 ? -20.099 -9.092 8.080 1.00 89.50 333 SER A CA 1
ATOM 2574 C C . SER A 1 333 ? -20.039 -9.487 6.608 1.00 89.50 333 SER A C 1
ATOM 2576 O O . SER A 1 333 ? -19.812 -10.647 6.276 1.00 89.50 333 SER A O 1
ATOM 2578 N N . GLY A 1 334 ? -20.068 -8.507 5.703 1.00 85.81 334 GLY A N 1
ATOM 2579 C CA . GLY A 1 334 ? -19.820 -8.749 4.276 1.00 85.81 334 GLY A CA 1
ATOM 2580 C C . GLY A 1 334 ? -18.377 -9.153 3.922 1.00 85.81 334 GLY A C 1
ATOM 2581 O O . GLY A 1 334 ? -18.121 -9.495 2.769 1.00 85.81 334 GLY A O 1
ATOM 2582 N N . VAL A 1 335 ? -17.433 -9.082 4.872 1.00 85.31 335 VAL A N 1
ATOM 2583 C CA . VAL A 1 335 ? -16.010 -9.438 4.672 1.00 85.31 335 VAL A CA 1
ATOM 2584 C C . VAL A 1 335 ? -15.692 -10.840 5.197 1.00 85.31 335 VAL A C 1
ATOM 2586 O O . VAL A 1 335 ? -14.905 -11.559 4.586 1.00 85.31 335 VAL A O 1
ATOM 2589 N N . THR A 1 336 ? -16.296 -11.227 6.321 1.00 87.19 336 THR A N 1
ATOM 2590 C CA . THR A 1 336 ? -16.027 -12.515 6.985 1.00 87.19 336 THR A CA 1
ATOM 2591 C C . THR A 1 336 ? -17.187 -13.503 6.842 1.00 87.19 336 THR A C 1
ATOM 2593 O O . THR A 1 336 ? -17.025 -14.675 7.146 1.00 87.19 336 THR A O 1
ATOM 2596 N N . GLY A 1 337 ? -18.379 -13.050 6.429 1.00 87.44 337 GLY A N 1
ATOM 2597 C CA . GLY A 1 337 ? -19.613 -13.846 6.481 1.00 87.44 337 GLY A CA 1
ATOM 2598 C C . GLY A 1 337 ? -20.045 -14.213 7.908 1.00 87.44 337 GLY A C 1
ATOM 2599 O O . GLY A 1 337 ? -20.900 -15.075 8.091 1.00 87.44 337 GLY A O 1
ATOM 2600 N N . ARG A 1 338 ? -19.417 -13.604 8.921 1.00 87.69 338 ARG A N 1
ATOM 2601 C CA . ARG A 1 338 ? -19.555 -13.924 10.345 1.00 87.69 338 ARG A CA 1
ATOM 2602 C C . ARG A 1 338 ? -19.705 -12.654 11.168 1.00 87.69 338 ARG A C 1
ATOM 2604 O O . ARG A 1 338 ? -19.524 -11.540 10.671 1.00 87.69 338 ARG A O 1
ATOM 2611 N N . GLN A 1 339 ? -19.993 -12.837 12.446 1.00 86.62 339 GLN A N 1
ATOM 2612 C CA . GLN A 1 339 ? -19.957 -11.764 13.417 1.00 86.62 339 GLN A CA 1
ATOM 2613 C C . GLN A 1 339 ? -18.569 -11.108 13.500 1.00 86.62 339 GLN A C 1
ATOM 2615 O O . GLN A 1 339 ? -17.536 -11.770 13.357 1.00 86.62 339 GLN A O 1
ATOM 2620 N N . ARG A 1 340 ? -18.551 -9.798 13.750 1.00 88.25 340 ARG A N 1
ATOM 2621 C CA . ARG A 1 340 ? -17.340 -9.038 14.068 1.00 88.25 340 ARG A CA 1
ATOM 2622 C C . ARG A 1 340 ? -17.622 -7.947 15.090 1.00 88.25 340 ARG A C 1
ATOM 2624 O O . ARG A 1 340 ? -18.705 -7.359 15.105 1.00 88.25 340 ARG A O 1
ATOM 2631 N N . LEU A 1 341 ? -16.622 -7.638 15.906 1.00 88.12 341 LEU A N 1
ATOM 2632 C CA . LEU A 1 341 ? -16.667 -6.509 16.829 1.00 88.12 341 LEU A CA 1
ATOM 2633 C C . LEU A 1 341 ? -15.848 -5.353 16.268 1.00 88.12 341 LEU A C 1
ATOM 2635 O O . LEU A 1 341 ? -14.674 -5.532 15.956 1.00 88.12 341 LEU A O 1
ATOM 2639 N N . CYS A 1 342 ? -16.435 -4.165 16.218 1.00 92.62 342 CYS A N 1
ATOM 2640 C CA . CYS A 1 342 ? -15.735 -2.924 15.912 1.00 92.62 342 CYS A CA 1
ATOM 2641 C C . CYS A 1 342 ? -15.519 -2.132 17.201 1.00 92.62 342 CYS A C 1
ATOM 2643 O O . CYS A 1 342 ? -16.466 -1.895 17.948 1.00 92.62 342 CYS A O 1
ATOM 2645 N N . LEU A 1 343 ? -14.289 -1.693 17.441 1.00 92.00 343 LEU A N 1
ATOM 2646 C CA . LEU A 1 343 ? -13.902 -0.752 18.482 1.00 92.00 343 LEU A CA 1
ATOM 2647 C C . LEU A 1 343 ? -13.443 0.545 17.826 1.00 92.00 343 LEU A C 1
ATOM 2649 O O . LEU A 1 343 ? -12.552 0.536 16.981 1.00 92.00 343 LEU A O 1
ATOM 2653 N N . PHE A 1 344 ? -13.993 1.663 18.272 1.00 94.75 344 PHE A N 1
ATOM 2654 C CA . PHE A 1 344 ? -13.566 2.990 17.861 1.00 94.75 344 PHE A CA 1
ATOM 2655 C C . PHE A 1 344 ? -12.862 3.692 19.014 1.00 94.75 344 PHE A C 1
ATOM 2657 O O . PHE A 1 344 ? -13.333 3.677 20.150 1.00 94.75 344 PHE A O 1
ATOM 2664 N N . VAL A 1 345 ? -11.737 4.337 18.734 1.00 94.81 345 VAL A N 1
ATOM 2665 C CA . VAL A 1 345 ? -11.092 5.254 19.675 1.00 94.81 345 VAL A CA 1
ATOM 2666 C C . VAL A 1 345 ? -10.620 6.494 18.929 1.00 94.81 345 VAL A C 1
ATOM 2668 O O . VAL A 1 345 ? -10.306 6.443 17.741 1.00 94.81 345 VAL A O 1
ATOM 2671 N N . ALA A 1 346 ? -10.584 7.624 19.627 1.00 94.19 346 ALA A N 1
ATOM 2672 C CA . ALA A 1 346 ? -9.975 8.844 19.117 1.00 94.19 346 ALA A CA 1
ATOM 2673 C C . ALA A 1 346 ? -8.552 8.977 19.666 1.00 94.19 346 ALA A C 1
ATOM 2675 O O . ALA A 1 346 ? -8.340 8.753 20.865 1.00 94.19 346 ALA A O 1
ATOM 2676 N N . GLY A 1 347 ? -7.621 9.344 18.787 1.00 94.06 347 GLY A N 1
ATOM 2677 C CA . GLY A 1 347 ? -6.252 9.722 19.124 1.00 94.06 347 GLY A CA 1
ATOM 2678 C C . GLY A 1 347 ? -6.043 11.230 19.201 1.00 94.06 347 GLY A C 1
ATOM 2679 O O . GLY A 1 347 ? -6.945 12.019 18.908 1.00 94.06 347 GLY A O 1
ATOM 2680 N N . THR A 1 348 ? -4.837 11.620 19.609 1.00 93.38 348 THR A N 1
ATOM 2681 C CA . THR A 1 348 ? -4.444 13.026 19.826 1.00 93.38 348 THR A CA 1
ATOM 2682 C C . THR A 1 348 ? -3.254 13.477 18.979 1.00 93.38 348 THR A C 1
ATOM 2684 O O . THR A 1 348 ? -2.802 14.614 19.101 1.00 93.38 348 THR A O 1
ATOM 2687 N N . ALA A 1 349 ? -2.742 12.617 18.099 1.00 92.25 349 ALA A N 1
ATOM 2688 C CA . ALA A 1 349 ? -1.612 12.930 17.231 1.00 92.25 349 ALA A CA 1
ATOM 2689 C C . ALA A 1 349 ? -1.976 13.838 16.039 1.00 92.25 349 ALA A C 1
ATOM 2691 O O . ALA A 1 349 ? -1.065 14.417 15.448 1.00 92.25 349 ALA A O 1
ATOM 2692 N N . THR A 1 350 ? -3.258 14.009 15.696 1.00 91.12 350 THR A N 1
ATOM 2693 C CA . THR A 1 350 ? -3.712 14.996 14.695 1.00 91.12 350 THR A CA 1
ATOM 2694 C C . THR A 1 350 ? -4.269 16.243 15.380 1.00 91.12 350 THR A C 1
ATOM 2696 O O . THR A 1 350 ? -4.999 16.150 16.367 1.00 91.12 350 THR A O 1
ATOM 2699 N N . SER A 1 351 ? -3.960 17.424 14.835 1.00 88.94 351 SER A N 1
ATOM 2700 C CA . SER A 1 351 ? -4.554 18.681 15.297 1.00 88.94 351 SER A CA 1
ATOM 2701 C C . SER A 1 351 ? -6.082 18.635 15.166 1.00 88.94 351 SER A C 1
ATOM 2703 O O . SER A 1 351 ? -6.583 18.265 14.101 1.00 88.94 351 SER A O 1
ATOM 2705 N N . PRO A 1 352 ? -6.855 19.095 16.168 1.00 88.06 352 PRO A N 1
ATOM 2706 C CA . PRO A 1 352 ? -8.313 19.163 16.063 1.00 88.06 352 PRO A CA 1
ATOM 2707 C C . PRO A 1 352 ? -8.823 19.972 14.858 1.00 88.06 352 PRO A C 1
ATOM 2709 O O . PRO A 1 352 ? -9.946 19.758 14.406 1.00 88.06 352 PRO A O 1
ATOM 2712 N N . ALA A 1 353 ? -8.013 20.904 14.338 1.00 89.00 353 ALA A N 1
ATOM 2713 C CA . ALA A 1 353 ? -8.343 21.694 13.151 1.00 89.00 353 ALA A CA 1
ATOM 2714 C C . ALA A 1 353 ? -8.255 20.891 11.838 1.00 89.00 353 ALA A C 1
ATOM 2716 O O . ALA A 1 353 ? -8.930 21.241 10.869 1.00 89.00 353 ALA A O 1
ATOM 2717 N N . ASP A 1 354 ? -7.456 19.822 11.814 1.00 85.62 354 ASP A N 1
ATOM 2718 C CA . ASP A 1 354 ? -7.241 18.988 10.627 1.00 85.62 354 ASP A CA 1
ATOM 2719 C C . ASP A 1 354 ? -8.267 17.850 10.527 1.00 85.62 354 ASP A C 1
ATOM 2721 O O . ASP A 1 354 ? -8.549 17.359 9.432 1.00 85.62 354 ASP A O 1
ATOM 2725 N N . GLY A 1 355 ? -8.894 17.479 11.647 1.00 89.56 355 GLY A N 1
ATOM 2726 C CA . GLY A 1 355 ? -10.027 16.560 11.684 1.00 89.56 355 GLY A CA 1
ATOM 2727 C C . GLY A 1 355 ? -10.006 15.608 12.875 1.00 89.56 355 GLY A C 1
ATOM 2728 O O . GLY A 1 355 ? -9.211 15.739 13.803 1.00 89.56 355 GLY A O 1
ATOM 2729 N N . LEU A 1 356 ? -10.916 14.633 12.844 1.00 92.00 356 LEU A N 1
ATOM 2730 C CA . LEU A 1 356 ? -10.974 13.565 13.838 1.00 92.00 356 LEU A CA 1
ATOM 2731 C C . LEU A 1 356 ? -9.888 12.524 13.545 1.00 92.00 356 LEU A C 1
ATOM 2733 O O . LEU A 1 356 ? -9.930 11.874 12.500 1.00 92.00 356 LEU A O 1
ATOM 2737 N N . GLN A 1 357 ? -8.972 12.303 14.490 1.00 95.06 357 GLN A N 1
ATOM 2738 C CA . GLN A 1 357 ? -8.063 11.162 14.424 1.00 95.06 357 GLN A CA 1
ATOM 2739 C C . GLN A 1 357 ? -8.761 9.888 14.896 1.00 95.06 357 GLN A C 1
ATOM 2741 O O . GLN A 1 357 ? -8.643 9.481 16.053 1.00 95.06 357 GLN A O 1
ATOM 2746 N N . LEU A 1 358 ? -9.528 9.284 13.996 1.00 97.25 358 LEU A N 1
ATOM 2747 C CA . LEU A 1 358 ? -10.222 8.037 14.273 1.00 97.25 358 LEU A CA 1
ATOM 2748 C C . LEU A 1 358 ? -9.271 6.844 14.134 1.00 97.25 358 LEU A C 1
ATOM 2750 O O . LEU A 1 358 ? -8.529 6.730 13.155 1.00 97.25 358 LEU A O 1
ATOM 2754 N N . VAL A 1 359 ? -9.349 5.938 15.101 1.00 97.69 359 VAL A N 1
ATOM 2755 C CA . VAL A 1 359 ? -8.812 4.582 15.033 1.00 97.69 359 VAL A CA 1
ATOM 2756 C C . VAL A 1 359 ? -9.995 3.629 15.129 1.00 97.69 359 VAL A C 1
ATOM 2758 O O . VAL A 1 359 ? -10.740 3.668 16.110 1.00 97.69 359 VAL A O 1
ATOM 2761 N N . ALA A 1 360 ? -10.174 2.782 14.120 1.00 97.50 360 ALA A N 1
ATOM 2762 C CA . ALA A 1 360 ? -11.134 1.687 14.156 1.00 97.50 360 ALA A CA 1
ATOM 2763 C C . ALA A 1 360 ? -10.372 0.365 14.199 1.00 97.50 360 ALA A C 1
ATOM 2765 O O . ALA A 1 360 ? -9.535 0.119 13.337 1.00 97.50 360 ALA A O 1
ATOM 2766 N N . VAL A 1 361 ? -10.658 -0.476 15.187 1.00 96.25 361 VAL A N 1
ATOM 2767 C CA . VAL A 1 361 ? -10.096 -1.821 15.328 1.00 96.25 361 VAL A CA 1
ATOM 2768 C C . VAL A 1 361 ? -11.231 -2.820 15.211 1.00 96.25 361 VAL A C 1
ATOM 2770 O O . VAL A 1 361 ? -12.250 -2.694 15.885 1.00 96.25 361 VAL A O 1
ATOM 2773 N N . THR A 1 362 ? -11.065 -3.810 14.353 1.00 94.75 362 THR A N 1
ATOM 2774 C CA . THR A 1 362 ? -12.033 -4.883 14.150 1.00 94.75 362 THR A CA 1
ATOM 2775 C C . THR A 1 362 ? -11.463 -6.193 14.662 1.00 94.75 362 THR A C 1
ATOM 2777 O O . THR A 1 362 ? -10.287 -6.474 14.452 1.00 94.75 362 THR A O 1
ATOM 2780 N N . TYR A 1 363 ? -12.287 -6.973 15.356 1.00 91.06 363 TYR A N 1
ATOM 2781 C CA . TYR A 1 363 ? -11.920 -8.271 15.913 1.00 91.06 363 TYR A CA 1
ATOM 2782 C C . TYR A 1 363 ? -12.793 -9.345 15.272 1.00 91.06 363 TYR A C 1
ATOM 2784 O O . TYR A 1 363 ? -14.005 -9.412 15.514 1.00 91.06 363 TYR A O 1
ATOM 2792 N N . ASP A 1 364 ? -12.159 -10.177 14.456 1.00 91.38 364 ASP A N 1
ATOM 2793 C CA . ASP A 1 364 ? -12.820 -11.125 13.570 1.00 91.38 364 ASP A CA 1
ATOM 2794 C C . ASP A 1 364 ? -12.658 -12.559 14.094 1.00 91.38 364 ASP A C 1
ATOM 2796 O O . ASP A 1 364 ? -11.599 -12.945 14.603 1.00 91.38 364 ASP A O 1
ATOM 2800 N N . ILE A 1 365 ? -13.723 -13.355 13.984 1.00 88.12 365 ILE A N 1
ATOM 2801 C CA . ILE A 1 365 ? -13.738 -14.776 14.358 1.00 88.12 365 ILE A CA 1
ATOM 2802 C C . ILE A 1 365 ? -13.522 -15.627 13.107 1.00 88.12 365 ILE A C 1
ATOM 2804 O O . ILE A 1 365 ? -14.037 -15.308 12.038 1.00 88.12 365 ILE A O 1
ATOM 2808 N N . ALA A 1 366 ? -12.782 -16.724 13.252 1.00 89.50 366 ALA A N 1
ATOM 2809 C CA . ALA A 1 366 ? -12.566 -17.674 12.175 1.00 89.50 366 ALA A CA 1
ATOM 2810 C C . ALA A 1 366 ? -13.818 -18.502 11.827 1.00 89.50 366 ALA A C 1
ATOM 2812 O O . ALA A 1 366 ? -14.622 -18.859 12.687 1.00 89.50 366 ALA A O 1
ATOM 2813 N N . GLU A 1 367 ? -13.952 -18.871 10.557 1.00 88.19 367 GLU A N 1
ATOM 2814 C CA . GLU A 1 367 ? -15.026 -19.693 10.003 1.00 88.19 367 GLU A CA 1
ATOM 2815 C C . GLU A 1 367 ? -15.105 -21.092 10.622 1.00 88.19 367 GLU A C 1
ATOM 2817 O O . GLU A 1 367 ? -16.196 -21.658 10.722 1.00 88.19 367 GLU A O 1
ATOM 2822 N N . ASP A 1 368 ? -13.965 -21.649 11.031 1.00 87.25 368 ASP A N 1
ATOM 2823 C CA . ASP A 1 368 ? -13.852 -22.952 11.687 1.00 87.25 368 ASP A CA 1
ATOM 2824 C C . ASP A 1 368 ? -14.112 -22.887 13.200 1.00 87.25 368 ASP A C 1
ATOM 2826 O O . ASP A 1 368 ? -14.038 -23.912 13.881 1.00 87.25 368 ASP A O 1
ATOM 2830 N N . ASN A 1 369 ? -14.486 -21.720 13.737 1.00 83.06 369 ASN A N 1
ATOM 2831 C CA . ASN A 1 369 ? -15.035 -21.638 15.081 1.00 83.06 369 ASN A CA 1
ATOM 2832 C C . ASN A 1 369 ? -16.449 -22.243 15.107 1.00 83.06 369 ASN A C 1
ATOM 2834 O O . ASN A 1 369 ? -17.435 -21.617 14.716 1.00 83.06 369 ASN A O 1
ATOM 2838 N N . THR A 1 370 ? -16.536 -23.488 15.575 1.00 80.81 370 THR A N 1
ATOM 2839 C CA . THR A 1 370 ? -17.792 -24.236 15.713 1.00 80.81 370 THR A CA 1
ATOM 2840 C C . THR A 1 370 ? -18.419 -24.125 17.101 1.00 80.81 370 THR A C 1
ATOM 2842 O O . THR A 1 370 ? -19.383 -24.842 17.371 1.00 80.81 370 THR A O 1
ATOM 2845 N N . ASP A 1 371 ? -17.874 -23.305 18.005 1.00 75.38 371 ASP A N 1
ATOM 2846 C CA . ASP A 1 371 ? -18.431 -23.164 19.348 1.00 75.38 371 ASP A CA 1
ATOM 2847 C C . ASP A 1 371 ? -19.780 -22.426 19.279 1.00 75.38 371 ASP A C 1
ATOM 2849 O O . ASP A 1 371 ? -19.815 -21.247 18.917 1.00 75.38 371 ASP A O 1
ATOM 2853 N N . PRO A 1 372 ? -20.911 -23.072 19.620 1.00 69.12 372 PRO A N 1
ATOM 2854 C CA . PRO A 1 372 ? -22.214 -22.416 19.598 1.00 69.12 372 PRO A CA 1
ATOM 2855 C C . PRO A 1 372 ? -22.323 -21.265 20.605 1.00 69.12 372 PRO A C 1
ATOM 2857 O O . PRO A 1 372 ? -23.222 -20.439 20.462 1.00 69.12 372 PRO A O 1
ATOM 2860 N N . ASN A 1 373 ? -21.439 -21.196 21.606 1.00 67.44 373 ASN A N 1
ATOM 2861 C CA . ASN A 1 373 ? -21.359 -20.065 22.524 1.00 67.44 373 ASN A CA 1
ATOM 2862 C C . ASN A 1 373 ? -20.594 -18.881 21.929 1.00 67.44 373 ASN A C 1
ATOM 2864 O O . ASN A 1 373 ? -20.731 -17.782 22.440 1.00 67.44 373 ASN A O 1
ATOM 2868 N N . ALA A 1 374 ? -19.827 -19.058 20.851 1.00 67.25 374 ALA A N 1
ATOM 2869 C CA . ALA A 1 374 ? -19.183 -17.948 20.149 1.00 67.25 374 ALA A CA 1
ATOM 2870 C C . ALA A 1 374 ? -20.130 -17.218 19.175 1.00 67.25 374 ALA A C 1
ATOM 2872 O O . ALA A 1 374 ? -19.725 -16.229 18.562 1.00 67.25 374 ALA A O 1
ATOM 2873 N N . ASP A 1 375 ? -21.364 -17.711 19.007 1.00 68.69 375 ASP A N 1
ATOM 2874 C CA . ASP A 1 375 ? -22.428 -17.067 18.238 1.00 68.69 375 ASP A CA 1
ATOM 2875 C C . ASP A 1 375 ? -23.101 -15.982 19.096 1.00 68.69 375 ASP A C 1
ATOM 2877 O O . ASP A 1 375 ? -23.865 -16.310 20.015 1.00 68.69 375 ASP A O 1
ATOM 2881 N N . PRO A 1 376 ? -22.877 -14.690 18.801 1.00 63.84 376 PRO A N 1
ATOM 2882 C CA . PRO A 1 376 ? -23.437 -13.618 19.594 1.00 63.84 376 PRO A CA 1
ATOM 2883 C C . PRO A 1 376 ? -24.955 -13.521 19.448 1.00 63.84 376 PRO A C 1
ATOM 2885 O O . PRO A 1 376 ? -25.561 -12.881 20.288 1.00 63.84 376 PRO A O 1
ATOM 2888 N N . GLN A 1 377 ? -25.604 -14.155 18.463 1.00 64.12 377 GLN A N 1
ATOM 2889 C CA . GLN A 1 377 ? -27.072 -14.217 18.424 1.00 64.12 377 GLN A CA 1
ATOM 2890 C C . GLN A 1 377 ? -27.636 -15.211 19.449 1.00 64.12 377 GLN A C 1
ATOM 2892 O O . GLN A 1 377 ? -28.730 -15.015 19.976 1.00 64.12 377 GLN A O 1
ATOM 2897 N N . ARG A 1 378 ? -26.903 -16.288 19.749 1.00 61.72 378 ARG A N 1
ATOM 2898 C CA . ARG A 1 378 ? -27.308 -17.302 20.742 1.00 61.72 378 ARG A CA 1
ATOM 2899 C C . ARG A 1 378 ? -26.871 -16.933 22.138 1.00 61.72 378 ARG A C 1
ATOM 2901 O O . ARG A 1 378 ? -27.581 -17.178 23.112 1.00 61.72 378 ARG A O 1
ATOM 2908 N N . ASN A 1 379 ? -25.674 -16.383 22.216 1.00 62.41 379 ASN A N 1
ATOM 2909 C CA . ASN A 1 379 ? -25.058 -15.996 23.446 1.00 62.41 379 ASN A CA 1
ATOM 2910 C C . ASN A 1 379 ? -24.483 -14.600 23.257 1.00 62.41 379 ASN A C 1
ATOM 2912 O O . ASN A 1 379 ? -23.283 -14.413 23.099 1.00 62.41 379 ASN A O 1
ATOM 2916 N N . LEU A 1 380 ? -25.371 -13.606 23.340 1.00 54.38 380 LEU A N 1
ATOM 2917 C CA . LEU A 1 380 ? -25.043 -12.170 23.366 1.00 54.38 380 LEU A CA 1
ATOM 2918 C C . LEU A 1 380 ? -24.004 -11.868 24.451 1.00 54.38 380 LEU A C 1
ATOM 2920 O O . LEU A 1 380 ? -23.350 -10.824 24.435 1.00 54.38 380 LEU A O 1
ATOM 2924 N N . THR A 1 381 ? -23.848 -12.819 25.382 1.00 52.75 381 THR A N 1
ATOM 2925 C CA . THR A 1 381 ? -22.897 -12.752 26.455 1.00 52.75 381 THR A CA 1
ATOM 2926 C C . THR A 1 381 ? -21.477 -13.225 26.086 1.00 52.75 381 THR A C 1
ATOM 2928 O O . THR A 1 381 ? -20.488 -12.824 26.693 1.00 52.75 381 THR A O 1
ATOM 2931 N N . THR A 1 382 ? -21.289 -13.985 25.020 1.00 52.25 382 THR A N 1
ATOM 2932 C CA . THR A 1 382 ? -20.041 -14.718 24.818 1.00 52.25 382 THR A CA 1
ATOM 2933 C C . THR A 1 382 ? -19.451 -14.434 23.443 1.00 52.25 382 THR A C 1
ATOM 2935 O O . THR A 1 382 ? -19.994 -14.792 22.407 1.00 52.25 382 THR A O 1
ATOM 2938 N N . TYR A 1 383 ? -18.295 -13.772 23.436 1.00 58.31 383 TYR A N 1
ATOM 2939 C CA . TYR A 1 383 ? -17.462 -13.599 22.248 1.00 58.31 383 TYR A CA 1
ATOM 2940 C C . TYR A 1 383 ? -16.059 -14.059 22.607 1.00 58.31 383 TYR A C 1
ATOM 2942 O O . TYR A 1 383 ? -15.200 -13.283 23.022 1.00 58.31 383 TYR A O 1
ATOM 2950 N N . GLU A 1 384 ? -15.896 -15.377 22.616 1.00 55.56 384 GLU A N 1
ATOM 2951 C CA . GLU A 1 384 ? -14.831 -16.022 23.375 1.00 55.56 384 GLU A CA 1
ATOM 2952 C C . GLU A 1 384 ? -13.432 -15.783 22.819 1.00 55.56 384 GLU A C 1
ATOM 2954 O O . GLU A 1 384 ? -12.501 -15.675 23.612 1.00 55.56 384 GLU A O 1
ATOM 2959 N N . LYS A 1 385 ? -13.244 -15.688 21.496 1.00 68.62 385 LYS A N 1
ATOM 2960 C CA . LYS A 1 385 ? -11.915 -15.550 20.876 1.00 68.62 385 LYS A CA 1
ATOM 2961 C C . LYS A 1 385 ? -12.030 -14.897 19.506 1.00 68.62 385 LYS A C 1
ATOM 2963 O O . LYS A 1 385 ? -12.779 -15.388 18.671 1.00 68.62 385 LYS A O 1
ATOM 2968 N N . TYR A 1 386 ? -11.261 -13.838 19.262 1.00 84.50 386 TYR A N 1
ATOM 2969 C CA . TYR A 1 386 ? -10.965 -13.396 17.899 1.00 84.50 386 TYR A CA 1
ATOM 2970 C C . TYR A 1 386 ? -9.727 -14.137 17.391 1.00 84.50 386 TYR A C 1
ATOM 2972 O O . TYR A 1 386 ? -8.866 -14.547 18.171 1.00 84.50 386 TYR A O 1
ATOM 2980 N N . ASN A 1 387 ? -9.643 -14.326 16.081 1.00 89.81 387 ASN A N 1
ATOM 2981 C CA . ASN A 1 387 ? -8.559 -15.050 15.418 1.00 89.81 387 ASN A CA 1
ATOM 2982 C C . ASN A 1 387 ? -7.617 -14.108 14.656 1.00 89.81 387 ASN A C 1
ATOM 2984 O O . ASN A 1 387 ? -6.476 -14.467 14.366 1.00 89.81 387 ASN A O 1
ATOM 2988 N N . GLY A 1 388 ? -8.080 -12.893 14.383 1.00 92.44 388 GLY A N 1
ATOM 2989 C CA . GLY A 1 388 ? -7.319 -11.811 13.783 1.00 92.44 388 GLY A CA 1
ATOM 2990 C C . GLY A 1 388 ? -8.193 -10.574 13.644 1.00 92.44 388 GLY A C 1
ATOM 2991 O O . GLY A 1 388 ? -9.297 -10.519 14.192 1.00 92.44 388 GLY A O 1
ATOM 2992 N N . GLY A 1 389 ? -7.696 -9.583 12.922 1.00 94.69 389 GLY A N 1
ATOM 2993 C CA . GLY A 1 389 ? -8.447 -8.361 12.707 1.00 94.69 389 GLY A CA 1
ATOM 2994 C C . GLY A 1 389 ? -7.741 -7.353 11.821 1.00 94.69 389 GLY A C 1
ATOM 2995 O O . GLY A 1 389 ? -6.613 -7.562 11.365 1.00 94.69 389 GLY A O 1
ATOM 2996 N N . GLU A 1 390 ? -8.425 -6.235 11.611 1.00 97.12 390 GLU A N 1
ATOM 2997 C CA . GLU A 1 390 ? -7.920 -5.054 10.918 1.00 97.12 390 GLU A CA 1
ATOM 2998 C C . GLU A 1 390 ? -8.011 -3.834 11.839 1.00 97.12 390 GLU A C 1
ATOM 3000 O O . GLU A 1 390 ? -9.025 -3.621 12.504 1.00 97.12 390 GLU A O 1
ATOM 3005 N N . ALA A 1 391 ? -6.969 -3.008 11.846 1.00 98.12 391 ALA A N 1
ATOM 3006 C CA . ALA A 1 391 ? -6.994 -1.659 12.378 1.00 98.12 391 ALA A CA 1
ATOM 3007 C C . ALA A 1 391 ? -6.808 -0.637 11.249 1.00 98.12 391 ALA A C 1
ATOM 3009 O O . ALA A 1 391 ? -5.910 -0.773 10.416 1.00 98.12 391 ALA A O 1
ATOM 3010 N N . ILE A 1 392 ? -7.641 0.402 11.250 1.00 98.50 392 ILE A N 1
ATOM 3011 C CA . ILE A 1 392 ? -7.587 1.527 10.313 1.00 98.50 392 ILE A CA 1
ATOM 3012 C C . ILE A 1 392 ? -7.388 2.799 11.119 1.00 98.50 392 ILE A C 1
ATOM 3014 O O . ILE A 1 392 ? -8.134 3.068 12.063 1.00 98.50 392 ILE A O 1
ATOM 3018 N N . LEU A 1 393 ? -6.367 3.569 10.763 1.00 98.25 393 LEU A N 1
ATOM 3019 C CA . LEU A 1 393 ? -5.961 4.762 11.489 1.00 98.25 393 LEU A CA 1
ATOM 3020 C C . LEU A 1 393 ? -5.921 5.956 10.539 1.00 98.25 393 LEU A C 1
ATOM 3022 O O . LEU A 1 393 ? -5.303 5.888 9.477 1.00 98.25 393 LEU A O 1
ATOM 3026 N N . ALA A 1 394 ? -6.519 7.072 10.950 1.00 97.62 394 ALA A N 1
ATOM 3027 C CA . ALA A 1 394 ? -6.297 8.354 10.293 1.00 97.62 394 ALA A CA 1
ATOM 3028 C C . ALA A 1 394 ? -4.880 8.874 10.605 1.00 97.62 394 ALA A C 1
ATOM 3030 O O . ALA A 1 394 ? -4.537 9.150 11.759 1.00 97.62 394 ALA A O 1
ATOM 3031 N N . MET A 1 395 ? -4.051 9.010 9.571 1.00 97.00 395 MET A N 1
ATOM 3032 C CA . MET A 1 395 ? -2.698 9.558 9.670 1.00 97.00 395 MET A CA 1
ATOM 3033 C C . MET A 1 395 ? -2.731 11.086 9.801 1.00 97.00 395 MET A C 1
ATOM 3035 O O . MET A 1 395 ? -3.712 11.743 9.453 1.00 97.00 395 MET A O 1
ATOM 3039 N N . GLN A 1 396 ? -1.622 11.674 10.255 1.00 95.12 396 GLN A N 1
ATOM 3040 C CA . GLN A 1 396 ? -1.497 13.127 10.436 1.00 95.12 396 GLN A CA 1
ATOM 3041 C C . GLN A 1 396 ? -1.640 13.931 9.137 1.00 95.12 396 GLN A C 1
ATOM 3043 O O . GLN A 1 396 ? -2.068 15.077 9.180 1.00 95.12 396 GLN A O 1
ATOM 3048 N N . ASN A 1 397 ? -1.306 13.342 7.986 1.00 96.00 397 ASN A N 1
ATOM 3049 C CA . ASN A 1 397 ? -1.515 13.959 6.673 1.00 96.00 397 ASN A CA 1
ATOM 3050 C C . ASN A 1 397 ? -2.932 13.741 6.111 1.00 96.00 397 ASN A C 1
ATOM 3052 O O . ASN A 1 397 ? -3.218 14.135 4.983 1.00 96.00 397 ASN A O 1
ATOM 3056 N N . GLY A 1 398 ? -3.818 13.099 6.877 1.00 96.31 398 GLY A N 1
ATOM 3057 C CA . GLY A 1 398 ? -5.185 12.776 6.481 1.00 96.31 398 GLY A CA 1
ATOM 3058 C C . GLY A 1 398 ? -5.326 11.502 5.647 1.00 96.31 398 GLY A C 1
ATOM 3059 O O . GLY A 1 398 ? -6.454 11.102 5.383 1.00 96.31 398 GLY A O 1
ATOM 3060 N N . MET A 1 399 ? -4.234 10.836 5.252 1.00 98.19 399 MET A N 1
ATOM 3061 C CA . MET A 1 399 ? -4.307 9.513 4.618 1.00 98.19 399 MET A CA 1
ATOM 3062 C C . MET A 1 399 ? -4.730 8.438 5.634 1.00 98.19 399 MET A C 1
ATOM 3064 O O . MET A 1 399 ? -4.739 8.681 6.843 1.00 98.19 399 MET A O 1
ATOM 3068 N N . LEU A 1 400 ? -5.089 7.244 5.155 1.00 98.44 400 LEU A N 1
ATOM 3069 C CA . LEU A 1 400 ? -5.412 6.106 6.019 1.00 98.44 400 LEU A CA 1
ATOM 3070 C C . LEU A 1 400 ? -4.266 5.103 6.055 1.00 98.44 400 LEU A C 1
ATOM 3072 O O . LEU A 1 400 ? -3.730 4.717 5.017 1.00 98.44 400 LEU A O 1
ATOM 3076 N N . LEU A 1 401 ? -3.954 4.650 7.265 1.00 98.56 401 LEU A N 1
ATOM 3077 C CA . LEU A 1 401 ? -3.087 3.516 7.529 1.00 98.56 401 LEU A CA 1
ATOM 3078 C C . LEU A 1 401 ? -3.956 2.291 7.818 1.00 98.56 401 LEU A C 1
ATOM 3080 O O . LEU A 1 401 ? -4.755 2.301 8.750 1.00 98.56 401 LEU A O 1
ATOM 3084 N N . TYR A 1 402 ? -3.735 1.224 7.061 1.00 98.62 402 TYR A N 1
ATOM 3085 C CA . TYR A 1 402 ? -4.336 -0.091 7.276 1.00 98.62 402 TYR A CA 1
ATOM 3086 C C . TYR A 1 402 ? -3.329 -1.044 7.917 1.00 98.62 402 TYR A C 1
ATOM 3088 O O . TYR A 1 402 ? -2.181 -1.098 7.477 1.00 98.62 402 TYR A O 1
ATOM 3096 N N . VAL A 1 403 ? -3.751 -1.819 8.911 1.00 98.56 403 VAL A N 1
ATOM 3097 C CA . VAL A 1 403 ? -2.922 -2.801 9.625 1.00 98.56 403 VAL A CA 1
ATOM 3098 C C . VAL A 1 403 ? -3.748 -4.052 9.863 1.00 98.56 403 VAL A C 1
ATOM 3100 O O . VAL A 1 403 ? -4.874 -3.951 10.330 1.00 98.56 403 VAL A O 1
ATOM 3103 N N . VAL A 1 404 ? -3.200 -5.230 9.589 1.00 98.19 404 VAL A N 1
ATOM 3104 C CA . VAL A 1 404 ? -3.819 -6.506 9.960 1.00 98.19 404 VAL A CA 1
ATOM 3105 C C . VAL A 1 404 ? -2.990 -7.214 11.026 1.00 98.19 404 VAL A C 1
ATOM 3107 O O . VAL A 1 404 ? -1.757 -7.155 11.015 1.00 98.19 404 VAL A O 1
ATOM 3110 N N . PHE A 1 405 ? -3.666 -7.862 11.972 1.00 96.94 405 PHE A N 1
ATOM 3111 C CA . PHE A 1 405 ? -3.041 -8.467 13.149 1.00 96.94 405 PHE A CA 1
ATOM 3112 C C . PHE A 1 405 ? -3.651 -9.832 13.498 1.00 96.94 405 PHE A C 1
ATOM 3114 O O . PHE A 1 405 ? -4.755 -10.162 13.064 1.00 96.94 405 PHE A O 1
ATOM 3121 N N . ASP A 1 406 ? -2.906 -10.643 14.252 1.00 94.50 406 ASP A N 1
ATOM 3122 C CA . ASP A 1 406 ? -3.352 -11.948 14.755 1.00 94.50 406 ASP A CA 1
ATOM 3123 C C . ASP A 1 406 ? -4.031 -11.855 16.135 1.00 94.50 406 ASP A C 1
ATOM 3125 O O . ASP A 1 406 ? -4.109 -10.797 16.755 1.00 94.50 406 ASP A O 1
ATOM 3129 N N . ALA A 1 407 ? -4.496 -12.987 16.667 1.00 89.75 407 ALA A N 1
ATOM 3130 C CA . ALA A 1 407 ? -5.093 -13.075 18.004 1.00 89.75 407 ALA A CA 1
ATOM 3131 C C . ALA A 1 407 ? -4.157 -12.671 19.173 1.00 89.75 407 ALA A C 1
ATOM 3133 O O . ALA A 1 407 ? -4.591 -12.600 20.324 1.00 89.75 407 ALA A O 1
ATOM 3134 N N . GLN A 1 408 ? -2.862 -12.450 18.919 1.00 89.81 408 GLN A N 1
ATOM 3135 C CA . GLN A 1 408 ? -1.880 -11.960 19.892 1.00 89.81 408 GLN A CA 1
ATOM 3136 C C . GLN A 1 408 ? -1.537 -10.478 19.678 1.00 89.81 408 GLN A C 1
ATOM 3138 O O . GLN A 1 408 ? -0.577 -9.990 20.271 1.00 89.81 408 GLN A O 1
ATOM 3143 N N . ASP A 1 409 ? -2.315 -9.765 18.859 1.00 91.69 409 ASP A N 1
ATOM 3144 C CA . ASP A 1 409 ? -2.094 -8.368 18.467 1.00 91.69 409 ASP A CA 1
ATOM 3145 C C . ASP A 1 409 ? -0.764 -8.136 17.731 1.00 91.69 409 ASP A C 1
ATOM 3147 O O . ASP A 1 409 ? -0.288 -6.998 17.625 1.00 91.69 409 ASP A O 1
ATOM 3151 N N . ARG A 1 410 ? -0.150 -9.207 17.211 1.00 96.06 410 ARG A N 1
ATOM 3152 C CA . ARG A 1 410 ? 1.047 -9.092 16.383 1.00 96.06 410 ARG A CA 1
ATOM 3153 C C . ARG A 1 410 ? 0.617 -8.715 14.984 1.00 96.06 410 ARG A C 1
ATOM 3155 O O . ARG A 1 410 ? -0.292 -9.319 14.418 1.00 96.06 410 ARG A O 1
ATOM 3162 N N . VAL A 1 411 ? 1.303 -7.740 14.415 1.00 97.56 411 VAL A N 1
ATOM 3163 C CA . VAL A 1 411 ? 1.099 -7.326 13.033 1.00 97.56 411 VAL A CA 1
ATOM 3164 C C . VAL A 1 411 ? 1.575 -8.444 12.104 1.00 97.56 411 VAL A C 1
ATOM 3166 O O . VAL A 1 411 ? 2.705 -8.926 12.213 1.00 97.56 411 VAL A O 1
ATOM 3169 N N . ILE A 1 412 ? 0.702 -8.862 11.188 1.00 97.62 412 ILE A N 1
ATOM 3170 C CA . ILE A 1 412 ? 0.937 -9.969 10.251 1.00 97.62 412 ILE A CA 1
ATOM 3171 C C . ILE A 1 412 ? 0.808 -9.494 8.806 1.00 97.62 412 ILE A C 1
ATOM 3173 O O . ILE A 1 412 ? 0.159 -8.493 8.517 1.00 97.62 412 ILE A O 1
ATOM 3177 N N . ALA A 1 413 ? 1.431 -10.216 7.876 1.00 96.81 413 ALA A N 1
ATOM 3178 C CA . ALA A 1 413 ? 1.418 -9.853 6.459 1.00 96.81 413 ALA A CA 1
ATOM 3179 C C . ALA A 1 413 ? 0.041 -10.036 5.797 1.00 96.81 413 ALA A C 1
ATOM 3181 O O . ALA A 1 413 ? -0.282 -9.323 4.853 1.00 96.81 413 ALA A O 1
ATOM 3182 N N . SER A 1 414 ? -0.765 -10.985 6.266 1.00 97.25 414 SER A N 1
ATOM 3183 C CA . SER A 1 414 ? -2.133 -11.210 5.802 1.00 97.25 414 SER A CA 1
ATOM 3184 C C . SER A 1 414 ? -2.945 -11.882 6.894 1.00 97.25 414 SER A C 1
ATOM 3186 O O . SER A 1 414 ? -2.406 -12.711 7.629 1.00 97.25 414 SER A O 1
ATOM 3188 N N . VAL A 1 415 ? -4.233 -11.567 6.955 1.00 94.25 415 VAL A N 1
ATOM 3189 C CA . VAL A 1 415 ? -5.195 -12.279 7.802 1.00 94.25 415 VAL A CA 1
ATOM 3190 C C . VAL A 1 415 ? -5.273 -13.747 7.342 1.00 94.25 415 VAL A C 1
ATOM 3192 O O . VAL A 1 415 ? -5.170 -13.994 6.135 1.00 94.25 415 VAL A O 1
ATOM 3195 N N . PRO A 1 416 ? -5.408 -14.733 8.253 1.00 91.56 416 PRO A N 1
ATOM 3196 C CA . PRO A 1 416 ? -5.633 -16.124 7.865 1.00 91.56 416 PRO A CA 1
ATOM 3197 C C . PRO A 1 416 ? -6.852 -16.279 6.946 1.00 91.56 416 PRO A C 1
ATOM 3199 O O . PRO A 1 416 ? -7.861 -15.598 7.132 1.00 91.56 416 PRO A O 1
ATOM 3202 N N . ASP A 1 417 ? -6.773 -17.194 5.975 1.00 89.56 417 ASP A N 1
ATOM 3203 C CA . ASP A 1 417 ? -7.835 -17.373 4.974 1.00 89.56 417 ASP A CA 1
ATOM 3204 C C . ASP A 1 417 ? -9.174 -17.760 5.610 1.00 89.56 417 ASP A C 1
ATOM 3206 O O . ASP A 1 417 ? -10.208 -17.332 5.132 1.00 89.56 417 ASP A O 1
ATOM 3210 N N . ASN A 1 418 ? -9.174 -18.503 6.715 1.00 92.12 418 ASN A N 1
ATOM 3211 C CA . ASN A 1 418 ? -10.393 -18.856 7.444 1.00 92.12 418 ASN A CA 1
ATOM 3212 C C . ASN A 1 418 ? -10.953 -17.710 8.304 1.00 92.12 418 ASN A C 1
ATOM 3214 O O . ASN A 1 418 ? -11.839 -17.971 9.101 1.00 92.12 418 ASN A O 1
ATOM 3218 N N . VAL A 1 419 ? -10.440 -16.477 8.234 1.00 92.38 419 VAL A N 1
ATOM 3219 C CA . VAL A 1 419 ? -10.924 -15.350 9.058 1.00 92.38 419 VAL A CA 1
ATOM 3220 C C . VAL A 1 419 ? -11.584 -14.265 8.211 1.00 92.38 419 VAL A C 1
ATOM 3222 O O . VAL A 1 419 ? -12.647 -13.773 8.582 1.00 92.38 419 VAL A O 1
ATOM 3225 N N . ALA A 1 420 ? -10.979 -13.868 7.089 1.00 94.06 420 ALA A N 1
ATOM 3226 C CA . ALA A 1 420 ? -11.499 -12.787 6.254 1.00 94.06 420 ALA A CA 1
ATOM 3227 C C . ALA A 1 420 ? -11.119 -12.950 4.778 1.00 94.06 420 ALA A C 1
ATOM 3229 O O . ALA A 1 420 ? -10.032 -13.432 4.450 1.00 94.06 420 ALA A O 1
ATOM 3230 N N . HIS A 1 421 ? -11.987 -12.458 3.887 1.00 93.44 421 HIS A N 1
ATOM 3231 C CA . HIS A 1 421 ? -11.795 -12.558 2.444 1.00 93.44 421 HIS A CA 1
ATOM 3232 C C . HIS A 1 421 ? -11.983 -11.227 1.702 1.00 93.44 421 HIS A C 1
ATOM 3234 O O . HIS A 1 421 ? -12.990 -10.534 1.836 1.00 93.44 421 HIS A O 1
ATOM 3240 N N . ASP A 1 422 ? -11.041 -10.912 0.812 1.00 94.00 422 ASP A N 1
ATOM 3241 C CA . ASP A 1 422 ? -11.165 -9.852 -0.187 1.00 94.00 422 ASP A CA 1
ATOM 3242 C C . ASP A 1 422 ? -11.897 -10.384 -1.426 1.00 94.00 422 ASP A C 1
ATOM 3244 O O . ASP A 1 422 ? -11.305 -10.810 -2.423 1.00 94.00 422 ASP A O 1
ATOM 3248 N N . PHE A 1 423 ? -13.228 -10.338 -1.378 1.00 91.44 423 PHE A N 1
ATOM 3249 C CA . PHE A 1 423 ? -14.064 -10.657 -2.536 1.00 91.44 423 PHE A CA 1
ATOM 3250 C C . PHE A 1 423 ? -13.958 -9.613 -3.662 1.00 91.44 423 PHE A C 1
ATOM 3252 O O . PHE A 1 423 ? -14.408 -9.871 -4.784 1.00 91.44 423 PHE A O 1
ATOM 3259 N N . ARG A 1 424 ? -13.375 -8.433 -3.401 1.00 93.75 424 ARG A N 1
ATOM 3260 C CA . ARG A 1 424 ? -13.232 -7.357 -4.390 1.00 93.75 424 ARG A CA 1
ATOM 3261 C C . ARG A 1 424 ? -12.084 -7.620 -5.352 1.00 93.75 424 ARG A C 1
ATOM 3263 O O . ARG A 1 424 ? -12.194 -7.210 -6.505 1.00 93.75 424 ARG A O 1
ATOM 3270 N N . ALA A 1 425 ? -11.055 -8.367 -4.952 1.00 92.56 425 ALA A N 1
ATOM 3271 C CA . ALA A 1 425 ? -9.957 -8.771 -5.834 1.00 92.56 425 ALA A CA 1
ATOM 3272 C C . ALA A 1 425 ? -10.463 -9.371 -7.162 1.00 92.56 425 ALA A C 1
ATOM 3274 O O . ALA A 1 425 ? -10.087 -8.911 -8.241 1.00 92.56 425 ALA A O 1
ATOM 3275 N N . ARG A 1 426 ? -11.414 -10.316 -7.099 1.00 93.12 426 ARG A N 1
ATOM 3276 C CA . ARG A 1 426 ? -12.010 -10.957 -8.290 1.00 93.12 426 ARG A CA 1
ATOM 3277 C C . ARG A 1 426 ? -12.953 -10.056 -9.087 1.00 93.12 426 ARG A C 1
ATOM 3279 O O . ARG A 1 426 ? -13.162 -10.293 -10.274 1.00 93.12 426 ARG A O 1
ATOM 3286 N N . GLN A 1 427 ? -13.529 -9.039 -8.448 1.00 93.50 427 GLN A N 1
ATOM 3287 C CA . GLN A 1 427 ? -14.380 -8.054 -9.124 1.00 93.50 427 GLN A CA 1
ATOM 3288 C C . GLN A 1 427 ? -13.545 -7.067 -9.943 1.00 93.50 427 GLN A C 1
ATOM 3290 O O . GLN A 1 427 ? -13.998 -6.622 -10.994 1.00 93.50 427 GLN A O 1
ATOM 3295 N N . VAL A 1 428 ? -12.328 -6.760 -9.483 1.00 92.12 428 VAL A N 1
ATOM 3296 C CA . VAL A 1 428 ? -11.357 -5.954 -10.233 1.00 92.12 428 VAL A CA 1
ATOM 3297 C C . VAL A 1 428 ? -10.695 -6.797 -11.326 1.00 92.12 428 VAL A C 1
ATOM 3299 O O . VAL A 1 428 ? -10.669 -6.390 -12.484 1.00 92.12 428 VAL A O 1
ATOM 3302 N N . ARG A 1 429 ? -10.213 -8.003 -10.990 1.00 92.62 429 ARG A N 1
ATOM 3303 C CA . ARG A 1 429 ? -9.573 -8.929 -11.936 1.00 92.62 429 ARG A CA 1
ATOM 3304 C C . ARG A 1 429 ? -10.078 -10.355 -11.763 1.00 92.62 429 ARG A C 1
ATOM 3306 O O . ARG A 1 429 ? -9.732 -11.049 -10.814 1.00 92.62 429 ARG A O 1
ATOM 3313 N N . SER A 1 430 ? -10.865 -10.821 -12.731 1.00 94.00 430 SER A N 1
ATOM 3314 C CA . SER A 1 430 ? -11.520 -12.141 -12.683 1.00 94.00 430 SER A CA 1
ATOM 3315 C C . SER A 1 430 ? -10.568 -13.344 -12.563 1.00 94.00 430 SER A C 1
ATOM 3317 O O . SER A 1 430 ? -10.959 -14.379 -12.031 1.00 94.00 430 SER A O 1
ATOM 3319 N N . ASN A 1 431 ? -9.323 -13.210 -13.027 1.00 93.00 431 ASN A N 1
ATOM 3320 C CA . ASN A 1 431 ? -8.255 -14.212 -12.945 1.00 93.00 431 ASN A CA 1
ATOM 3321 C C . ASN A 1 431 ? -7.438 -14.145 -11.641 1.00 93.00 431 ASN A C 1
ATOM 3323 O O . ASN A 1 431 ? -6.504 -14.932 -11.483 1.00 93.00 431 ASN A O 1
ATOM 3327 N N . ALA A 1 432 ? -7.759 -13.238 -10.712 1.00 93.75 432 ALA A N 1
ATOM 3328 C CA . ALA A 1 432 ? -7.086 -13.174 -9.422 1.00 93.75 432 ALA A CA 1
ATOM 3329 C C . ALA A 1 432 ? -7.317 -14.469 -8.626 1.00 93.75 432 ALA A C 1
ATOM 3331 O O . ALA A 1 432 ? -8.443 -14.818 -8.254 1.00 93.75 432 ALA A O 1
ATOM 3332 N N . SER A 1 433 ? -6.229 -15.191 -8.353 1.00 90.25 433 SER A N 1
ATOM 3333 C CA . SER A 1 433 ? -6.277 -16.501 -7.694 1.00 90.25 433 SER A CA 1
ATOM 3334 C C . SER A 1 433 ? -6.292 -16.428 -6.163 1.00 90.25 433 SER A C 1
ATOM 3336 O O . SER A 1 433 ? -6.280 -17.467 -5.511 1.00 90.25 433 SER A O 1
ATOM 3338 N N . THR A 1 434 ? -6.269 -15.228 -5.582 1.00 90.69 434 THR A N 1
ATOM 3339 C CA . THR A 1 434 ? -6.202 -14.991 -4.134 1.00 90.69 434 THR A CA 1
ATOM 3340 C C . THR A 1 434 ? -7.418 -14.202 -3.666 1.00 90.69 434 THR A C 1
ATOM 3342 O O . THR A 1 434 ? -7.908 -13.330 -4.380 1.00 90.69 434 THR A O 1
ATOM 3345 N N . THR A 1 435 ? -7.873 -14.490 -2.451 1.00 91.31 435 THR A N 1
ATOM 3346 C CA . THR A 1 435 ? -8.849 -13.686 -1.692 1.00 91.31 435 THR A CA 1
ATOM 3347 C C . THR A 1 435 ? -8.287 -13.280 -0.327 1.00 91.31 435 THR A C 1
ATOM 3349 O O . THR A 1 435 ? -9.031 -12.832 0.535 1.00 91.31 435 THR A O 1
ATOM 3352 N N . ARG A 1 436 ? -6.972 -13.437 -0.120 1.00 94.25 436 ARG A N 1
ATOM 3353 C CA . ARG A 1 436 ? -6.271 -13.018 1.101 1.00 94.25 436 ARG A CA 1
ATOM 3354 C C . ARG A 1 436 ? -6.498 -11.536 1.386 1.00 94.25 436 ARG A C 1
ATOM 3356 O O . ARG A 1 436 ? -6.261 -10.712 0.504 1.00 94.25 436 ARG A O 1
ATOM 3363 N N . VAL A 1 437 ? -6.852 -11.217 2.628 1.00 96.38 437 VAL A N 1
ATOM 3364 C CA . VAL A 1 437 ? -6.879 -9.841 3.140 1.00 96.38 437 VAL A CA 1
ATOM 3365 C C . VAL A 1 437 ? -5.494 -9.470 3.663 1.00 96.38 437 VAL A C 1
ATOM 3367 O O . VAL A 1 437 ? -4.904 -10.190 4.471 1.00 96.38 437 VAL A O 1
ATOM 3370 N N . PHE A 1 438 ? -4.957 -8.348 3.195 1.00 97.81 438 PHE A N 1
ATOM 3371 C CA . PHE A 1 438 ? -3.634 -7.845 3.566 1.00 97.81 438 PHE A CA 1
ATOM 3372 C C . PHE A 1 438 ? -3.605 -6.312 3.581 1.00 97.81 438 PHE A C 1
ATOM 3374 O O . PHE A 1 438 ? -4.418 -5.657 2.928 1.00 97.81 438 PHE A O 1
ATOM 3381 N N . SER A 1 439 ? -2.656 -5.726 4.306 1.00 98.25 439 SER A N 1
ATOM 3382 C CA . SER A 1 439 ? -2.614 -4.275 4.502 1.00 98.25 439 SER A CA 1
ATOM 3383 C C . SER A 1 439 ? -2.157 -3.483 3.279 1.00 98.25 439 SER A C 1
ATOM 3385 O 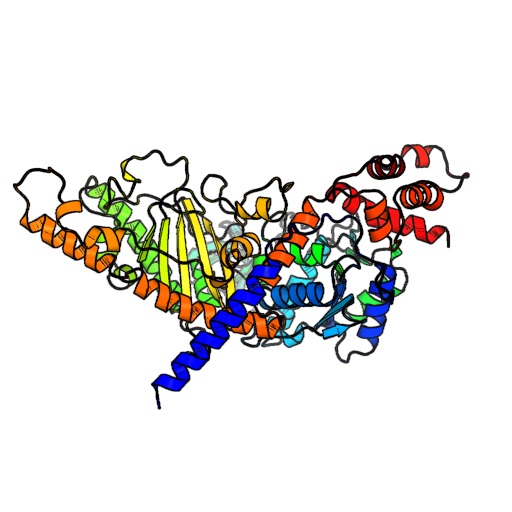O . SER A 1 439 ? -1.426 -3.972 2.416 1.00 98.25 439 SER A O 1
ATOM 3387 N N . GLY A 1 440 ? -2.598 -2.227 3.221 1.00 97.94 440 GLY A N 1
ATOM 3388 C CA . GLY A 1 440 ? -2.432 -1.361 2.061 1.00 97.94 440 GLY A CA 1
ATOM 3389 C C . GLY A 1 440 ? -3.559 -1.606 1.066 1.00 97.94 440 GLY A C 1
ATOM 3390 O O . GLY A 1 440 ? -4.699 -1.209 1.310 1.00 97.94 440 GLY A O 1
ATOM 3391 N N . LEU A 1 441 ? -3.252 -2.269 -0.049 1.00 98.25 441 LEU A N 1
ATOM 3392 C CA . LEU A 1 441 ? -4.174 -2.366 -1.174 1.00 98.25 441 LEU A CA 1
ATOM 3393 C C . LEU A 1 441 ? -5.466 -3.129 -0.882 1.00 98.25 441 LEU A C 1
ATOM 3395 O O . LEU A 1 441 ? -6.518 -2.635 -1.266 1.00 98.25 441 LEU A O 1
ATOM 3399 N N . SER A 1 442 ? -5.415 -4.331 -0.300 1.00 97.75 442 SER A N 1
ATOM 3400 C CA . SER A 1 442 ? -6.633 -5.146 -0.154 1.00 97.75 442 SER A CA 1
ATOM 3401 C C . SER A 1 442 ? -7.637 -4.468 0.780 1.00 97.75 442 SER A C 1
ATOM 3403 O O . SER A 1 442 ? -8.807 -4.312 0.423 1.00 97.75 442 SER A O 1
ATOM 3405 N N . CYS A 1 443 ? -7.150 -3.932 1.901 1.00 98.00 443 CYS A N 1
ATOM 3406 C CA . CYS A 1 443 ? -7.921 -3.068 2.787 1.00 98.00 443 CYS A CA 1
ATOM 3407 C C . CYS A 1 443 ? -8.512 -1.861 2.040 1.00 98.00 443 CYS A C 1
ATOM 3409 O O . CYS A 1 443 ? -9.733 -1.721 1.975 1.00 98.00 443 CYS A O 1
ATOM 3411 N N . ALA A 1 444 ? -7.681 -1.036 1.391 1.00 98.25 444 ALA A N 1
ATOM 3412 C CA . ALA A 1 444 ? -8.161 0.127 0.642 1.00 98.25 444 ALA A CA 1
ATOM 3413 C C . ALA A 1 444 ? -9.201 -0.262 -0.424 1.00 98.25 444 ALA A C 1
ATOM 3415 O O . ALA A 1 444 ? -10.246 0.370 -0.535 1.00 98.25 444 ALA A O 1
ATOM 3416 N N . ASN A 1 445 ? -8.966 -1.339 -1.177 1.00 96.62 445 ASN A N 1
ATOM 3417 C CA . ASN A 1 445 ? -9.868 -1.826 -2.219 1.00 96.62 445 ASN A CA 1
ATOM 3418 C C . ASN A 1 445 ? -11.242 -2.198 -1.653 1.00 96.62 445 ASN A C 1
ATOM 3420 O O . ASN A 1 445 ? -12.255 -1.829 -2.239 1.00 96.62 445 ASN A O 1
ATOM 3424 N N . CYS A 1 446 ? -11.294 -2.870 -0.501 1.00 95.94 446 CYS A N 1
ATOM 3425 C CA . CYS A 1 446 ? -12.544 -3.144 0.203 1.00 95.94 446 CYS A CA 1
ATOM 3426 C C . CYS A 1 446 ? -13.218 -1.857 0.693 1.00 95.94 446 CYS A C 1
ATOM 3428 O O . CYS A 1 446 ? -14.421 -1.672 0.478 1.00 95.94 446 CYS A O 1
ATOM 3430 N N . HIS A 1 447 ? -12.449 -0.960 1.313 1.00 97.44 447 HIS A N 1
ATOM 3431 C CA . HIS A 1 447 ? -12.957 0.233 1.988 1.00 97.44 447 HIS A CA 1
ATOM 3432 C C . HIS A 1 447 ? -13.426 1.338 1.032 1.00 97.44 447 HIS A C 1
ATOM 3434 O O . HIS A 1 447 ? -14.443 1.977 1.299 1.00 97.44 447 HIS A O 1
ATOM 3440 N N . ASP A 1 448 ? -12.788 1.473 -0.127 1.00 97.00 448 ASP A N 1
ATOM 3441 C CA . ASP A 1 448 ? -13.134 2.431 -1.181 1.00 97.00 448 ASP A CA 1
ATOM 3442 C C . ASP A 1 448 ? -13.958 1.823 -2.321 1.00 97.00 448 ASP A C 1
ATOM 3444 O O . ASP A 1 448 ? -14.314 2.518 -3.277 1.00 97.00 448 ASP A O 1
ATOM 3448 N N . PHE A 1 449 ? -14.322 0.536 -2.236 1.00 94.19 449 PHE A N 1
ATOM 3449 C CA . PHE A 1 449 ? -15.099 -0.114 -3.293 1.00 94.19 449 PHE A CA 1
ATOM 3450 C C . PHE A 1 449 ? -16.422 0.599 -3.570 1.00 94.19 449 PHE A C 1
ATOM 3452 O O . PHE A 1 449 ? -16.902 0.575 -4.696 1.00 94.19 449 PHE A O 1
ATOM 3459 N N . VAL A 1 450 ? -17.043 1.204 -2.558 1.00 94.69 450 VAL A N 1
ATOM 3460 C CA . VAL A 1 450 ? -18.273 1.989 -2.690 1.00 94.69 450 VAL A CA 1
ATOM 3461 C C . VAL A 1 450 ? -17.902 3.462 -2.597 1.00 94.69 450 VAL A C 1
ATOM 3463 O O . VAL A 1 450 ? -17.268 3.882 -1.638 1.00 94.69 450 VAL A O 1
ATOM 3466 N N . GLU A 1 451 ? -18.330 4.261 -3.577 1.00 93.25 451 GLU A N 1
ATOM 3467 C CA . GLU A 1 451 ? -17.822 5.629 -3.741 1.00 93.25 451 GLU A CA 1
ATOM 3468 C C . GLU A 1 451 ? -18.083 6.517 -2.524 1.00 93.25 451 GLU A C 1
ATOM 3470 O O . GLU A 1 451 ? -17.206 7.266 -2.130 1.00 93.25 451 GLU A O 1
ATOM 3475 N N . LYS A 1 452 ? -19.255 6.396 -1.892 1.00 94.38 452 LYS A N 1
ATOM 3476 C CA . LYS A 1 452 ? -19.628 7.189 -0.710 1.00 94.38 452 LYS A CA 1
ATOM 3477 C C . LYS A 1 452 ? -18.889 6.801 0.577 1.00 94.38 452 LYS A C 1
ATOM 3479 O O . LYS A 1 452 ? -19.071 7.470 1.587 1.00 94.38 452 LYS A O 1
ATOM 3484 N N . ASN A 1 453 ? -18.129 5.705 0.574 1.00 94.94 453 ASN A N 1
ATOM 3485 C CA . ASN A 1 453 ? -17.503 5.210 1.796 1.00 94.94 453 ASN A CA 1
ATOM 3486 C C . ASN A 1 453 ? -16.192 5.934 2.107 1.00 94.94 453 ASN A C 1
ATOM 3488 O O . ASN A 1 453 ? -15.855 6.006 3.282 1.00 94.94 453 ASN A O 1
ATOM 3492 N N . TRP A 1 454 ? -15.498 6.491 1.103 1.00 96.12 454 TRP A N 1
ATOM 3493 C CA . TRP A 1 454 ? -14.264 7.280 1.266 1.00 96.12 454 TRP A CA 1
ATOM 3494 C C . TRP A 1 454 ? -13.335 6.690 2.344 1.00 96.12 454 TRP A C 1
ATOM 3496 O O . TRP A 1 454 ? -13.129 7.294 3.396 1.00 96.12 454 TRP A O 1
ATOM 3506 N N . GLY A 1 455 ? -12.857 5.466 2.123 1.00 96.06 455 GLY A N 1
ATOM 3507 C CA . GLY A 1 455 ? -11.927 4.762 3.010 1.00 96.06 455 GLY A CA 1
ATOM 3508 C C . GLY A 1 455 ? -12.515 4.206 4.314 1.00 96.06 455 GLY A C 1
ATOM 3509 O O . GLY A 1 455 ? -11.852 3.426 4.988 1.00 96.06 455 GLY A O 1
ATOM 3510 N N . TRP A 1 456 ? -13.759 4.540 4.668 1.00 97.25 456 TRP A N 1
ATOM 3511 C CA . TRP A 1 456 ? -14.418 4.049 5.879 1.00 97.25 456 TRP A CA 1
ATOM 3512 C C . TRP A 1 456 ? -15.741 3.365 5.541 1.00 97.25 456 TRP A C 1
ATOM 3514 O O . TRP A 1 456 ? -16.727 4.017 5.181 1.00 97.25 456 TRP A O 1
ATOM 3524 N N . GLN A 1 457 ? -15.813 2.043 5.690 1.00 95.94 457 GLN A N 1
ATOM 3525 C CA . GLN A 1 457 ? -17.079 1.321 5.523 1.00 95.94 457 GLN A CA 1
ATOM 3526 C C . GLN A 1 457 ? -18.113 1.754 6.573 1.00 95.94 457 GLN A C 1
ATOM 3528 O O . GLN A 1 457 ? -17.744 2.074 7.703 1.00 95.94 457 GLN A O 1
ATOM 3533 N N . PRO A 1 458 ? -19.411 1.799 6.222 1.00 95.06 458 PRO A N 1
ATOM 3534 C CA . PRO A 1 458 ? -20.456 1.955 7.223 1.00 95.06 458 PRO A CA 1
ATOM 3535 C C . PRO A 1 458 ? -20.396 0.789 8.212 1.00 95.06 458 PRO A C 1
ATOM 3537 O O . PRO A 1 458 ? -20.127 -0.349 7.829 1.00 95.06 458 PRO A O 1
ATOM 3540 N N . VAL A 1 459 ? -20.663 1.091 9.477 1.00 94.94 459 VAL A N 1
ATOM 3541 C CA . VAL A 1 459 ? -20.747 0.107 10.552 1.00 94.94 459 VAL A CA 1
ATOM 3542 C C . VAL A 1 459 ? -22.143 0.195 11.138 1.00 94.94 459 VAL A C 1
ATOM 3544 O O . VAL A 1 459 ? -22.611 1.290 11.441 1.00 94.94 459 VAL A O 1
ATOM 3547 N N . VAL A 1 460 ? -22.789 -0.959 11.250 1.00 92.50 460 VAL A N 1
ATOM 3548 C CA . VAL A 1 460 ? -24.051 -1.123 11.968 1.00 92.50 460 VAL A CA 1
ATOM 3549 C C . VAL A 1 460 ? -23.761 -1.612 13.379 1.00 92.50 460 VAL A C 1
ATOM 3551 O O . VAL A 1 460 ? -22.728 -2.246 13.620 1.00 92.50 460 VAL A O 1
ATOM 3554 N N . ASN A 1 461 ? -24.663 -1.310 14.305 1.00 91.25 461 ASN A N 1
ATOM 3555 C CA . ASN A 1 461 ? -24.631 -1.877 15.644 1.00 91.25 461 ASN A CA 1
ATOM 3556 C C . ASN A 1 461 ? -25.900 -2.688 15.894 1.00 91.25 461 ASN A C 1
ATOM 3558 O O . ASN A 1 461 ? -26.851 -2.213 16.518 1.00 91.25 461 ASN A O 1
ATOM 3562 N N . ASP A 1 462 ? -25.893 -3.933 15.424 1.00 88.44 462 ASP A N 1
ATOM 3563 C CA . ASP A 1 462 ? -27.039 -4.844 15.520 1.00 88.44 462 ASP A CA 1
ATOM 3564 C C . ASP A 1 462 ? -27.465 -5.042 16.983 1.00 88.44 462 ASP A C 1
ATOM 3566 O O . ASP A 1 462 ? -28.649 -5.083 17.306 1.00 88.44 462 ASP A O 1
ATOM 3570 N N . MET A 1 463 ? -26.493 -5.032 17.901 1.00 82.75 463 MET A N 1
ATOM 3571 C CA . MET A 1 463 ? -26.750 -5.097 19.337 1.00 82.75 463 MET A CA 1
ATOM 3572 C C . MET A 1 463 ? -27.525 -3.875 19.853 1.00 82.75 463 MET A C 1
ATOM 3574 O O . MET A 1 463 ? -28.445 -4.024 20.657 1.00 82.75 463 MET A O 1
ATOM 3578 N N . ALA A 1 464 ? -27.198 -2.664 19.386 1.00 86.50 464 ALA A N 1
ATOM 3579 C CA . ALA A 1 464 ? -27.954 -1.462 19.744 1.00 86.50 464 ALA A CA 1
ATOM 3580 C C . ALA A 1 464 ? -29.408 -1.565 19.277 1.00 86.50 464 ALA A C 1
ATOM 3582 O O . ALA A 1 464 ? -30.319 -1.182 20.010 1.00 86.50 464 ALA A O 1
ATOM 3583 N N . TYR A 1 465 ? -29.619 -2.091 18.067 1.00 85.50 465 TYR A N 1
ATOM 3584 C CA . TYR A 1 465 ? -30.944 -2.305 17.494 1.00 85.50 465 TYR A CA 1
ATOM 3585 C C . TYR A 1 465 ? -31.753 -3.334 18.297 1.00 85.50 465 TYR A C 1
ATOM 3587 O O . TYR A 1 465 ? -32.90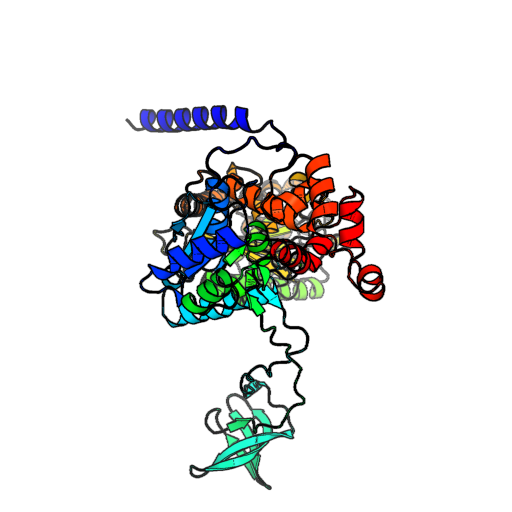3 -3.073 18.660 1.00 85.50 465 TYR A O 1
ATOM 3595 N N . ASP A 1 466 ? -31.153 -4.472 18.642 1.00 81.50 466 ASP A N 1
ATOM 3596 C CA . ASP A 1 466 ? -31.840 -5.539 19.374 1.00 81.50 466 ASP A CA 1
ATOM 3597 C C . ASP A 1 466 ? -32.190 -5.140 20.814 1.00 81.50 466 ASP A C 1
ATOM 3599 O O . ASP A 1 466 ? -33.272 -5.474 21.312 1.00 81.50 466 ASP A O 1
ATOM 3603 N N . LEU A 1 467 ? -31.334 -4.347 21.463 1.00 79.31 467 LEU A N 1
ATOM 3604 C CA . LEU A 1 467 ? -31.540 -3.867 22.832 1.00 79.31 467 LEU A CA 1
ATOM 3605 C C . LEU A 1 467 ? -32.626 -2.783 22.960 1.00 79.31 467 LEU A C 1
ATOM 3607 O O . LEU A 1 467 ? -33.059 -2.490 24.077 1.00 79.31 467 LEU A O 1
ATOM 3611 N N . GLN A 1 468 ? -33.135 -2.225 21.854 1.00 76.12 468 GLN A N 1
ATOM 3612 C CA . GLN A 1 468 ? -34.290 -1.311 21.883 1.00 76.12 468 GLN A CA 1
ATOM 3613 C C . GLN A 1 468 ? -35.598 -2.014 22.281 1.00 76.12 468 GLN A C 1
ATOM 3615 O O . GLN A 1 468 ? -36.547 -1.349 22.703 1.00 76.12 468 GLN A O 1
ATOM 3620 N N . SER A 1 469 ? -35.672 -3.347 22.176 1.00 68.62 469 SER A N 1
ATOM 3621 C CA . SER A 1 469 ? -36.884 -4.118 22.461 1.00 68.62 469 SER A CA 1
ATOM 3622 C C . SER A 1 469 ? -36.661 -5.132 23.581 1.00 68.62 469 SER A C 1
ATOM 3624 O O . SER A 1 469 ? -36.171 -6.236 23.355 1.00 68.62 469 SER A O 1
ATOM 3626 N N . VAL A 1 470 ? -37.134 -4.809 24.788 1.00 60.72 470 VAL A N 1
ATOM 3627 C CA . VAL A 1 470 ? -37.054 -5.687 25.977 1.00 60.72 470 VAL A CA 1
ATOM 3628 C C . VAL A 1 470 ? -37.664 -7.078 25.721 1.00 60.72 470 VAL A C 1
ATOM 3630 O O . VAL A 1 470 ? -37.201 -8.075 26.267 1.00 60.72 470 VAL A O 1
ATOM 3633 N N . THR A 1 471 ? -38.673 -7.171 24.849 1.00 59.09 471 THR A N 1
ATOM 3634 C CA . THR A 1 471 ? -39.348 -8.429 24.483 1.00 59.09 471 THR A CA 1
ATOM 3635 C C . THR A 1 471 ? -38.525 -9.358 23.590 1.00 59.09 471 THR A C 1
ATOM 3637 O O . THR A 1 471 ? -38.846 -10.538 23.525 1.00 59.09 471 THR A O 1
ATOM 3640 N N . ARG A 1 472 ? -37.481 -8.867 22.903 1.00 59.72 472 ARG A N 1
ATOM 3641 C CA . ARG A 1 472 ? -36.639 -9.696 22.016 1.00 59.72 472 ARG A CA 1
ATOM 3642 C C . ARG A 1 472 ? -35.559 -10.467 22.775 1.00 59.72 472 ARG A C 1
ATOM 3644 O O . ARG A 1 472 ? -35.146 -11.529 22.333 1.00 59.72 472 ARG A O 1
ATOM 3651 N N . PHE A 1 473 ? -35.132 -9.943 23.921 1.00 59.12 473 PHE A N 1
ATOM 3652 C CA . PHE A 1 473 ? -34.031 -10.489 24.720 1.00 59.12 473 PHE A CA 1
ATOM 3653 C C . PHE A 1 473 ? -34.484 -11.433 25.840 1.00 59.12 473 PHE A C 1
ATOM 3655 O O . PHE A 1 473 ? -33.734 -12.303 26.280 1.00 59.12 473 PHE A O 1
ATOM 3662 N N . LEU A 1 474 ? -35.712 -11.265 26.333 1.00 55.09 474 LEU A N 1
ATOM 3663 C CA . LEU A 1 474 ? -36.269 -12.100 27.392 1.00 55.09 474 LEU A CA 1
ATOM 3664 C C . LEU A 1 474 ? -36.855 -13.386 26.792 1.00 55.09 474 LEU A C 1
ATOM 3666 O O . LEU A 1 474 ? -38.068 -13.541 26.719 1.00 55.09 474 LEU A O 1
ATOM 3670 N N . GLY A 1 475 ? -35.994 -14.306 26.350 1.00 51.59 475 GLY A N 1
ATOM 3671 C CA . GLY A 1 475 ? -36.416 -15.679 26.058 1.00 51.59 475 GLY A CA 1
ATOM 3672 C C . GLY A 1 475 ? -37.002 -16.379 27.297 1.00 51.59 475 GLY A C 1
ATOM 3673 O O . GLY A 1 475 ? -36.747 -15.944 28.426 1.00 51.59 475 GLY A O 1
ATOM 3674 N N . ASP A 1 476 ? -37.733 -17.481 27.067 1.00 45.97 476 ASP A N 1
ATOM 3675 C CA . ASP A 1 476 ? -38.467 -18.368 28.009 1.00 45.97 476 ASP A CA 1
ATOM 3676 C C . ASP A 1 476 ? -37.608 -19.033 29.121 1.00 45.97 476 ASP A C 1
ATOM 3678 O O . ASP A 1 476 ? -37.791 -20.191 29.496 1.00 45.97 476 ASP A O 1
ATOM 3682 N N . ARG A 1 477 ? -36.617 -18.336 29.679 1.00 49.00 477 ARG A N 1
ATOM 3683 C CA . ARG A 1 477 ? -35.870 -18.789 30.856 1.00 49.00 477 ARG A CA 1
ATOM 3684 C C . ARG A 1 477 ? -36.586 -18.345 32.125 1.00 49.00 477 ARG A C 1
ATOM 3686 O O . ARG A 1 477 ? -36.703 -17.146 32.360 1.00 49.00 477 ARG A O 1
ATOM 3693 N N . ASP A 1 478 ? -36.966 -19.339 32.918 1.00 53.88 478 ASP A N 1
ATOM 3694 C CA . ASP A 1 478 ? -37.561 -19.341 34.260 1.00 53.88 478 ASP A CA 1
ATOM 3695 C C . ASP A 1 478 ? -37.699 -17.981 34.988 1.00 53.88 478 ASP A C 1
ATOM 3697 O O . ASP A 1 478 ? -36.751 -17.204 35.159 1.00 53.88 478 ASP A O 1
ATOM 3701 N N . ASP A 1 479 ? -38.917 -17.719 35.460 1.00 56.94 479 ASP A N 1
ATOM 3702 C CA . ASP A 1 479 ? -39.437 -16.421 35.916 1.00 56.94 479 ASP A CA 1
ATOM 3703 C C . ASP A 1 479 ? -38.819 -15.897 37.230 1.00 56.94 479 ASP A C 1
ATOM 3705 O O . ASP A 1 479 ? -39.048 -14.748 37.620 1.00 56.94 479 ASP A O 1
ATOM 3709 N N . SER A 1 480 ? -38.001 -16.701 37.909 1.00 52.28 480 SER A N 1
ATOM 3710 C CA . SER A 1 480 ? -37.501 -16.436 39.264 1.00 52.28 480 SER A CA 1
ATOM 3711 C C . SER A 1 480 ? -36.410 -15.352 39.375 1.00 52.28 480 SER A C 1
ATOM 3713 O O . SER A 1 480 ? -36.045 -14.987 40.490 1.00 52.28 480 SER A O 1
ATOM 3715 N N . ARG A 1 481 ? -35.906 -14.786 38.259 1.00 59.12 481 ARG A N 1
ATOM 3716 C CA . ARG A 1 481 ? -34.825 -13.761 38.249 1.00 59.12 481 ARG A CA 1
ATOM 3717 C C . ARG A 1 481 ? -35.118 -12.485 37.429 1.00 59.12 481 ARG A C 1
ATOM 3719 O O . ARG A 1 481 ? -34.197 -11.825 36.949 1.00 59.12 481 ARG A O 1
ATOM 3726 N N . LYS A 1 482 ? -36.388 -12.103 37.238 1.00 59.75 482 LYS A N 1
ATOM 3727 C CA . LYS A 1 482 ? -36.787 -10.974 36.355 1.00 59.75 482 LYS A CA 1
ATOM 3728 C C . LYS A 1 482 ? -36.111 -9.620 36.650 1.00 59.75 482 LYS A C 1
ATOM 3730 O O . LYS A 1 482 ? -35.791 -8.899 35.708 1.00 59.75 482 LYS A O 1
ATOM 3735 N N . SER A 1 483 ? -35.883 -9.258 37.917 1.00 59.91 483 SER A N 1
ATOM 3736 C CA . SER A 1 483 ? -35.283 -7.959 38.282 1.00 59.91 483 SER A CA 1
ATOM 3737 C C . SER A 1 483 ? -33.802 -7.842 37.919 1.00 59.91 483 SER A C 1
ATOM 3739 O O . SER A 1 483 ? -33.338 -6.751 37.586 1.00 59.91 483 SER A O 1
ATOM 3741 N N . ASP A 1 484 ? -33.066 -8.952 37.963 1.00 69.69 484 ASP A N 1
ATOM 3742 C CA . ASP A 1 484 ? -31.639 -8.968 37.635 1.00 69.69 484 ASP A CA 1
ATOM 3743 C C . ASP A 1 484 ? -31.428 -8.892 36.122 1.00 69.69 484 ASP A C 1
ATOM 3745 O O . ASP A 1 484 ? -30.561 -8.145 35.666 1.00 69.69 484 ASP A O 1
ATOM 3749 N N . LYS A 1 485 ? -32.319 -9.525 35.345 1.00 70.00 485 LYS A N 1
ATOM 3750 C CA . LYS A 1 485 ? -32.316 -9.465 33.875 1.00 70.00 485 LYS A CA 1
ATOM 3751 C C . LYS A 1 485 ? -32.518 -8.051 33.334 1.00 70.00 485 LYS A C 1
ATOM 3753 O O . LYS A 1 485 ? -31.849 -7.658 32.387 1.00 70.00 485 LYS A O 1
ATOM 3758 N N . LEU A 1 486 ? -33.410 -7.254 33.931 1.00 74.62 486 LEU A N 1
ATOM 3759 C CA . LEU A 1 486 ? -33.608 -5.870 33.484 1.00 74.62 486 LEU A CA 1
ATOM 3760 C C . LEU A 1 486 ? -32.352 -5.016 33.719 1.00 74.62 486 LEU A C 1
ATOM 3762 O O . LEU A 1 486 ? -31.982 -4.219 32.861 1.00 74.62 486 LEU A O 1
ATOM 3766 N N . LYS A 1 487 ? -31.676 -5.197 34.861 1.00 77.06 487 LYS A N 1
ATOM 3767 C CA . LYS A 1 487 ? -30.420 -4.492 35.169 1.00 77.06 487 LYS A CA 1
ATOM 3768 C C . LYS A 1 487 ? -29.270 -4.931 34.268 1.00 77.06 487 LYS A C 1
ATOM 3770 O O . LYS A 1 487 ? -28.373 -4.135 34.008 1.00 77.06 487 LYS A O 1
ATOM 3775 N N . GLU A 1 488 ? -29.241 -6.196 33.872 1.00 74.25 488 GLU A N 1
ATOM 3776 C CA . GLU A 1 488 ? -28.284 -6.728 32.899 1.00 74.25 488 GLU A CA 1
ATOM 3777 C C . GLU A 1 488 ? -28.545 -6.145 31.507 1.00 74.25 488 GLU A C 1
ATOM 3779 O O . GLU A 1 488 ? -27.652 -5.542 30.923 1.00 74.25 488 GLU A O 1
ATOM 3784 N N . LEU A 1 489 ? -29.796 -6.172 31.037 1.00 76.44 489 LEU A N 1
ATOM 3785 C CA . LEU A 1 489 ? -30.188 -5.585 29.753 1.00 76.44 489 LEU A CA 1
ATOM 3786 C C . LEU A 1 489 ? -29.897 -4.078 29.685 1.00 76.44 489 LEU A C 1
ATOM 3788 O O . LEU A 1 489 ? -29.407 -3.585 28.675 1.00 76.44 489 LEU A O 1
ATOM 3792 N N . GLN A 1 490 ? -30.143 -3.337 30.768 1.00 79.50 490 GLN A N 1
ATOM 3793 C CA . GLN A 1 490 ? -29.780 -1.918 30.853 1.00 79.50 490 GLN A CA 1
ATOM 3794 C C . GLN A 1 490 ? -28.263 -1.689 30.798 1.00 79.50 490 GLN A C 1
ATOM 3796 O O . GLN A 1 490 ? -27.823 -0.697 30.216 1.00 79.50 490 GLN A O 1
ATOM 3801 N N . ARG A 1 491 ? -27.463 -2.588 31.387 1.00 76.88 491 ARG A N 1
ATOM 3802 C CA . ARG A 1 491 ? -25.995 -2.538 31.308 1.00 76.88 491 ARG A CA 1
ATOM 3803 C C . ARG A 1 491 ? -25.514 -2.822 29.887 1.00 76.88 491 ARG A C 1
ATOM 3805 O O . ARG A 1 491 ? -24.769 -2.009 29.347 1.00 76.88 491 ARG A O 1
ATOM 3812 N N . LEU A 1 492 ? -26.022 -3.874 29.247 1.00 76.38 492 LEU A N 1
ATOM 3813 C CA . LEU A 1 492 ? -25.751 -4.173 27.839 1.00 76.38 492 LEU A CA 1
ATOM 3814 C C . LEU A 1 492 ? -26.134 -2.996 26.930 1.00 76.38 492 LEU A C 1
ATOM 3816 O O . LEU A 1 492 ? -25.333 -2.574 26.101 1.00 76.38 492 LEU A O 1
ATOM 3820 N N . ALA A 1 493 ? -27.313 -2.397 27.129 1.00 80.44 493 ALA A N 1
ATOM 3821 C CA . ALA A 1 493 ? -27.774 -1.250 26.339 1.00 80.44 493 ALA A CA 1
ATOM 3822 C C . ALA A 1 493 ? -26.869 -0.024 26.506 1.00 80.44 493 ALA A C 1
ATOM 3824 O O . ALA A 1 493 ? -26.637 0.716 25.552 1.00 80.44 493 ALA A O 1
ATOM 3825 N N . ALA A 1 494 ? -26.311 0.183 27.701 1.00 80.94 494 ALA A N 1
ATOM 3826 C CA . ALA A 1 494 ? -25.310 1.220 27.919 1.00 80.94 494 ALA A CA 1
ATOM 3827 C C . ALA A 1 494 ? -23.982 0.912 27.196 1.00 80.94 494 ALA A C 1
ATOM 3829 O O . ALA A 1 494 ? -23.359 1.841 26.677 1.00 80.94 494 ALA A O 1
ATOM 3830 N N . ASN A 1 495 ? -23.599 -0.368 27.118 1.00 77.19 495 ASN A N 1
ATOM 3831 C CA . ASN A 1 495 ? -22.370 -0.870 26.487 1.00 77.19 495 ASN A CA 1
ATOM 3832 C C . ASN A 1 495 ? -22.437 -0.989 24.949 1.00 77.19 495 ASN A C 1
ATOM 3834 O O . ASN A 1 495 ? -21.444 -1.320 24.307 1.00 77.19 495 ASN A O 1
ATOM 3838 N N . TYR A 1 496 ? -23.603 -0.767 24.349 1.00 81.88 496 TYR A N 1
ATOM 3839 C CA . TYR A 1 496 ? -23.796 -0.753 22.894 1.00 81.88 496 TYR A CA 1
ATOM 3840 C C . TYR A 1 496 ? -24.649 0.439 22.478 1.00 81.88 496 TYR A C 1
ATOM 3842 O O . TYR A 1 496 ? -25.411 0.382 21.525 1.00 81.88 496 TYR A O 1
ATOM 3850 N N . LYS A 1 497 ? -24.533 1.545 23.215 1.00 84.44 497 LYS A N 1
ATOM 3851 C CA . LYS A 1 497 ? -25.418 2.700 23.055 1.00 84.44 497 LYS A CA 1
ATOM 3852 C C . LYS A 1 497 ? -25.314 3.374 21.682 1.00 84.44 497 LYS A C 1
ATOM 3854 O O . LYS A 1 497 ? -26.269 4.031 21.279 1.00 84.44 497 LYS A O 1
ATOM 3859 N N . ALA A 1 498 ? -24.162 3.270 21.018 1.00 86.69 498 ALA A N 1
ATOM 3860 C CA . ALA A 1 498 ? -23.922 3.920 19.737 1.00 86.69 498 ALA A CA 1
ATOM 3861 C C . ALA A 1 498 ? -24.847 3.333 18.663 1.00 86.69 498 ALA A C 1
ATOM 3863 O O . ALA A 1 498 ? -24.625 2.212 18.206 1.00 86.69 498 ALA A O 1
ATOM 3864 N N . ASP A 1 499 ? -25.886 4.079 18.294 1.00 88.69 499 ASP A N 1
ATOM 3865 C CA . ASP A 1 499 ? -26.784 3.694 17.207 1.00 88.69 499 ASP A CA 1
ATOM 3866 C C . ASP A 1 499 ? -26.156 3.960 15.827 1.00 88.69 499 ASP A C 1
ATOM 3868 O O . ASP A 1 499 ? -25.121 4.625 15.698 1.00 88.69 499 ASP A O 1
ATOM 3872 N N . ASP A 1 500 ? -26.798 3.447 14.777 1.00 90.25 500 ASP A N 1
ATOM 3873 C CA . ASP A 1 500 ? -26.306 3.561 13.401 1.00 90.25 500 ASP A CA 1
ATOM 3874 C C . ASP A 1 500 ? -26.138 5.018 12.939 1.00 90.25 500 ASP A C 1
ATOM 3876 O O . ASP A 1 500 ? -25.232 5.310 12.158 1.00 90.25 500 ASP A O 1
ATOM 3880 N N . ASN A 1 501 ? -26.962 5.954 13.429 1.00 91.94 501 ASN A N 1
ATOM 3881 C CA . ASN A 1 501 ? -26.843 7.368 13.062 1.00 91.94 501 ASN A CA 1
ATOM 3882 C C . ASN A 1 501 ? -25.619 8.000 13.728 1.00 91.94 501 ASN A C 1
ATOM 3884 O O . ASN A 1 501 ? -24.872 8.728 13.081 1.00 91.94 501 ASN A O 1
ATOM 3888 N N . GLN A 1 502 ? -25.378 7.699 15.005 1.00 92.25 502 GLN A N 1
ATOM 3889 C CA . GLN A 1 502 ? -24.203 8.182 15.732 1.00 92.25 502 GLN A CA 1
ATOM 3890 C C . GLN A 1 502 ? -22.902 7.646 15.125 1.00 92.25 502 GLN A C 1
ATOM 3892 O O . GLN A 1 502 ? -21.930 8.394 14.981 1.00 92.25 502 GLN A O 1
ATOM 3897 N N . LEU A 1 503 ? -22.885 6.366 14.740 1.00 93.12 503 LEU A N 1
ATOM 3898 C CA . LEU A 1 503 ? -21.750 5.756 14.049 1.00 93.12 503 LEU A CA 1
ATOM 3899 C C . LEU A 1 503 ? -21.552 6.359 12.656 1.00 93.12 503 LEU A C 1
ATOM 3901 O O . LEU A 1 503 ? -20.422 6.692 12.296 1.00 93.12 503 LEU A O 1
ATOM 3905 N N . ALA A 1 504 ? -22.629 6.561 11.894 1.00 94.31 504 ALA A N 1
ATOM 3906 C CA . ALA A 1 504 ? -22.566 7.215 10.591 1.00 94.31 504 ALA A CA 1
ATOM 3907 C C . ALA A 1 504 ? -22.017 8.647 10.694 1.00 94.31 504 ALA A C 1
ATOM 3909 O O . ALA A 1 504 ? -21.079 8.977 9.973 1.00 94.31 504 ALA A O 1
ATOM 3910 N N . ASP A 1 505 ? -22.512 9.454 11.637 1.00 95.12 505 ASP A N 1
ATOM 3911 C CA . ASP A 1 505 ? -22.054 10.828 11.869 1.00 95.12 505 ASP A CA 1
ATOM 3912 C C . ASP A 1 505 ? -20.561 10.891 12.230 1.00 95.12 505 ASP A C 1
ATOM 3914 O O . ASP A 1 505 ? -19.833 11.781 11.777 1.00 95.12 505 ASP A O 1
ATOM 3918 N N . MET A 1 506 ? -20.084 9.960 13.063 1.00 95.19 506 MET A N 1
ATOM 3919 C CA . MET A 1 506 ? -18.666 9.852 13.413 1.00 95.19 506 MET A CA 1
ATOM 3920 C C . MET A 1 506 ? -17.820 9.491 12.186 1.00 95.19 506 MET A C 1
ATOM 3922 O O . MET A 1 506 ? -16.799 10.136 11.935 1.00 95.19 506 MET A O 1
ATOM 3926 N N . LEU A 1 507 ? -18.239 8.483 11.417 1.00 96.25 507 LEU A N 1
ATOM 3927 C CA . LEU A 1 507 ? -17.516 8.041 10.225 1.00 96.25 507 LEU A CA 1
ATOM 3928 C C . LEU A 1 507 ? -17.516 9.121 9.142 1.00 96.25 507 LEU A C 1
ATOM 3930 O O . LEU A 1 507 ? -16.472 9.374 8.552 1.00 96.25 507 LEU A O 1
ATOM 3934 N N . ASP A 1 508 ? -18.618 9.838 8.927 1.00 95.31 508 ASP A N 1
ATOM 3935 C CA . ASP A 1 508 ? -18.686 10.948 7.969 1.00 95.31 508 ASP A CA 1
ATOM 3936 C C . ASP A 1 508 ? -17.681 12.062 8.299 1.00 95.31 508 ASP A C 1
ATOM 3938 O O . ASP A 1 508 ? -17.037 12.617 7.401 1.00 95.31 508 ASP A O 1
ATOM 3942 N N . ARG A 1 509 ? -17.456 12.336 9.591 1.00 95.19 509 ARG A N 1
ATOM 3943 C CA . ARG A 1 509 ? -16.414 13.275 10.044 1.00 95.19 509 ARG A CA 1
ATOM 3944 C C . ARG A 1 509 ? -14.992 12.775 9.785 1.00 95.19 509 ARG A C 1
ATOM 3946 O O . ARG A 1 509 ? -14.105 13.610 9.631 1.00 95.19 509 ARG A O 1
ATOM 3953 N N . ALA A 1 510 ? -14.767 11.463 9.726 1.00 95.88 510 ALA A N 1
ATOM 3954 C CA . ALA A 1 510 ? -13.469 10.862 9.398 1.00 95.88 510 ALA A CA 1
ATOM 3955 C C . ALA A 1 510 ? -13.251 10.704 7.878 1.00 95.88 510 ALA A C 1
ATOM 3957 O O . ALA A 1 510 ? -12.130 10.850 7.387 1.00 95.88 510 ALA A O 1
ATOM 3958 N N . ARG A 1 511 ? -14.325 10.474 7.116 1.00 96.94 511 ARG A N 1
ATOM 3959 C CA . ARG A 1 511 ? -14.318 10.339 5.652 1.00 96.94 511 ARG A CA 1
ATOM 3960 C C . ARG A 1 511 ? -13.902 11.622 4.937 1.00 96.94 511 ARG A C 1
ATOM 3962 O O . ARG A 1 511 ? -13.141 11.575 3.973 1.00 96.94 511 ARG A O 1
ATOM 3969 N N . LEU A 1 512 ? -14.389 12.776 5.399 1.00 95.75 512 LEU A N 1
ATOM 3970 C CA . LEU A 1 512 ? -14.128 14.063 4.745 1.00 95.75 512 LEU A CA 1
ATOM 3971 C C . LEU A 1 512 ? -12.637 14.465 4.744 1.00 95.75 512 LEU A C 1
ATOM 3973 O O . LEU A 1 512 ? -12.140 14.812 3.667 1.00 95.75 512 LEU A O 1
ATOM 3977 N N . PRO A 1 513 ? -11.897 14.414 5.874 1.00 96.06 513 PRO A N 1
ATOM 3978 C CA . PRO A 1 513 ? -10.453 14.645 5.880 1.00 96.06 513 PRO A CA 1
ATOM 3979 C C . PRO A 1 513 ? -9.693 13.714 4.935 1.00 96.06 513 PRO A C 1
ATOM 3981 O O . PRO A 1 513 ? -8.857 14.193 4.170 1.00 96.06 513 PRO A O 1
ATOM 3984 N N . TYR A 1 514 ? -10.037 12.422 4.914 1.00 97.88 514 TYR A N 1
ATOM 3985 C CA . TYR A 1 514 ? -9.408 11.463 4.008 1.00 97.88 514 TYR A CA 1
ATOM 3986 C C . TYR A 1 514 ? -9.657 11.798 2.539 1.00 97.88 514 TYR A C 1
ATOM 3988 O O . TYR A 1 514 ? -8.714 11.935 1.761 1.00 97.88 514 TYR A O 1
ATOM 3996 N N . GLN A 1 515 ? -10.911 12.033 2.152 1.00 97.44 515 GLN A N 1
ATOM 3997 C CA . GLN A 1 515 ? -11.233 12.390 0.773 1.00 97.44 515 GLN A CA 1
ATOM 3998 C C . GLN A 1 515 ? -10.565 13.710 0.349 1.00 97.44 515 GLN A C 1
ATOM 4000 O O . GLN A 1 515 ? -10.117 13.847 -0.794 1.00 97.44 515 GLN A O 1
ATOM 4005 N N . LYS A 1 516 ? -10.451 14.680 1.266 1.00 97.50 516 LYS A N 1
ATOM 4006 C CA . LYS A 1 516 ? -9.704 15.923 1.037 1.00 97.50 516 LYS A CA 1
ATOM 4007 C C . LYS A 1 516 ? -8.214 15.643 0.831 1.00 97.50 516 LYS A C 1
ATOM 4009 O O . LYS A 1 516 ? -7.646 16.178 -0.117 1.00 97.50 516 LYS A O 1
ATOM 4014 N N . ALA A 1 517 ? -7.595 14.815 1.670 1.00 97.88 517 ALA A N 1
ATOM 4015 C CA . ALA A 1 517 ? -6.190 14.432 1.546 1.00 97.88 517 ALA A CA 1
ATOM 4016 C C . ALA A 1 517 ? -5.913 13.730 0.209 1.00 97.88 517 ALA A C 1
ATOM 4018 O O . ALA A 1 517 ? -4.987 14.112 -0.507 1.00 97.88 517 ALA A O 1
ATOM 4019 N N . VAL A 1 518 ? -6.781 12.797 -0.197 1.00 98.50 518 VAL A N 1
ATOM 4020 C CA . VAL A 1 518 ? -6.675 12.115 -1.493 1.00 98.50 518 VAL A CA 1
ATOM 4021 C C . VAL A 1 518 ? -6.813 13.090 -2.658 1.00 98.50 518 VAL A C 1
ATOM 4023 O O . VAL A 1 518 ? -6.003 13.041 -3.585 1.00 98.50 518 VAL A O 1
ATOM 4026 N N . PHE A 1 519 ? -7.779 14.012 -2.615 1.00 98.50 519 PHE A N 1
ATOM 4027 C CA . PHE A 1 519 ? -7.914 15.051 -3.640 1.00 98.50 519 PHE A CA 1
ATOM 4028 C C . PHE A 1 519 ? -6.676 15.954 -3.698 1.00 98.50 519 PHE A C 1
ATOM 4030 O O . PHE A 1 519 ? -6.165 16.254 -4.779 1.00 98.50 519 PHE A O 1
ATOM 4037 N N . LEU A 1 520 ? -6.152 16.361 -2.540 1.00 98.31 520 LEU A N 1
ATOM 4038 C CA . LEU A 1 520 ? -4.938 17.164 -2.470 1.00 98.31 520 LEU A CA 1
ATOM 4039 C C . LEU A 1 520 ? -3.735 16.410 -3.032 1.00 98.31 520 LEU A C 1
ATOM 4041 O O . LEU A 1 520 ? -2.984 17.018 -3.779 1.00 98.31 520 LEU A O 1
ATOM 4045 N N . ALA A 1 521 ? -3.573 15.115 -2.773 1.00 98.25 521 ALA A N 1
ATOM 4046 C CA . ALA A 1 521 ? -2.456 14.341 -3.309 1.00 98.25 521 ALA A CA 1
ATOM 4047 C C . ALA A 1 521 ? -2.594 14.141 -4.830 1.00 98.25 521 ALA A C 1
ATOM 4049 O O . ALA A 1 521 ? -1.701 14.467 -5.612 1.00 98.25 521 ALA A O 1
ATOM 4050 N N . THR A 1 522 ? -3.762 13.673 -5.265 1.00 98.31 522 THR A N 1
ATOM 4051 C CA . THR A 1 522 ? -3.932 13.037 -6.581 1.00 98.31 522 THR A CA 1
ATOM 4052 C C . THR A 1 522 ? -4.673 13.878 -7.617 1.00 98.31 522 THR A C 1
ATOM 4054 O O . THR A 1 522 ? -4.662 13.533 -8.798 1.00 98.31 522 THR A O 1
ATOM 4057 N N . ASN A 1 523 ? -5.328 14.962 -7.186 1.00 97.38 523 ASN A N 1
ATOM 4058 C CA . ASN A 1 523 ? -6.309 15.732 -7.958 1.00 97.38 523 ASN A CA 1
ATOM 4059 C C . ASN A 1 523 ? -7.570 14.937 -8.369 1.00 97.38 523 ASN A C 1
ATOM 4061 O O . ASN A 1 523 ? -8.380 15.423 -9.157 1.00 97.38 523 ASN A O 1
ATOM 4065 N N . GLU A 1 524 ? -7.770 13.732 -7.827 1.00 97.25 524 GLU A N 1
ATOM 4066 C CA . GLU A 1 524 ? -8.971 12.931 -8.056 1.00 97.25 524 GLU A CA 1
ATOM 4067 C C . GLU A 1 524 ? -10.055 13.269 -7.034 1.00 97.25 524 GLU A C 1
ATOM 4069 O O . GLU A 1 524 ? -9.806 13.397 -5.835 1.00 97.25 524 GLU A O 1
ATOM 4074 N N . ARG A 1 525 ? -11.298 13.403 -7.505 1.00 94.31 525 ARG A N 1
ATOM 4075 C CA . ARG A 1 525 ? -12.441 13.784 -6.654 1.00 94.31 525 ARG A CA 1
ATOM 4076 C C . ARG A 1 525 ? -12.920 12.670 -5.725 1.00 94.31 525 ARG A C 1
ATOM 4078 O O . ARG A 1 525 ? -13.752 12.933 -4.864 1.00 94.31 525 ARG A O 1
ATOM 4085 N N . SER A 1 526 ? -12.444 11.448 -5.941 1.00 95.88 526 SER A N 1
ATOM 4086 C CA . SER A 1 526 ? -12.904 10.248 -5.253 1.00 95.88 526 SER A CA 1
ATOM 4087 C C . SER A 1 526 ? -11.737 9.293 -5.036 1.00 95.88 526 SER A C 1
ATOM 4089 O O . SER A 1 526 ? -11.042 8.930 -5.989 1.00 95.88 526 SER A O 1
ATOM 4091 N N . SER A 1 527 ? -11.529 8.872 -3.788 1.00 97.56 527 SER A N 1
ATOM 4092 C CA . SER A 1 527 ? -10.540 7.855 -3.415 1.00 97.56 527 SER A CA 1
ATOM 4093 C C . SER A 1 527 ? -10.765 6.534 -4.140 1.00 97.56 527 SER A C 1
ATOM 4095 O O . SER A 1 527 ? -9.804 5.918 -4.603 1.00 97.56 527 SER A O 1
ATOM 4097 N N . ARG A 1 528 ? -12.029 6.163 -4.371 1.00 97.12 528 ARG A N 1
ATOM 4098 C CA . ARG A 1 528 ? -12.409 4.987 -5.161 1.00 97.12 528 ARG A CA 1
ATOM 4099 C C . ARG A 1 528 ? -11.720 4.936 -6.516 1.00 97.12 528 ARG A C 1
ATOM 4101 O O . ARG A 1 528 ? -11.236 3.878 -6.905 1.00 97.12 528 ARG A O 1
ATOM 4108 N N . VAL A 1 529 ? -11.688 6.050 -7.246 1.00 97.31 529 VAL A N 1
ATOM 4109 C CA . VAL A 1 529 ? -11.117 6.083 -8.600 1.00 97.31 529 VAL A CA 1
ATOM 4110 C C . VAL A 1 529 ? -9.633 5.725 -8.562 1.00 97.31 529 VAL A C 1
ATOM 4112 O O . VAL A 1 529 ? -9.165 4.931 -9.377 1.00 97.31 529 VAL A O 1
ATOM 4115 N N . VAL A 1 530 ? -8.899 6.268 -7.590 1.00 98.19 530 VAL A N 1
ATOM 4116 C CA . VAL A 1 530 ? -7.469 5.993 -7.420 1.00 98.19 530 VAL A CA 1
ATOM 4117 C C . VAL A 1 530 ? -7.248 4.554 -6.969 1.00 98.19 530 VAL A C 1
ATOM 4119 O O . VAL A 1 530 ? -6.465 3.834 -7.583 1.00 98.19 530 VAL A O 1
ATOM 4122 N N . VAL A 1 531 ? -7.973 4.106 -5.943 1.00 98.38 531 VAL A N 1
ATOM 4123 C CA . VAL A 1 531 ? -7.815 2.766 -5.367 1.00 98.38 531 VAL A CA 1
ATOM 4124 C C . VAL A 1 531 ? -8.179 1.667 -6.363 1.00 98.38 531 VAL A C 1
ATOM 4126 O O . VAL A 1 531 ? -7.470 0.669 -6.445 1.00 98.38 531 VAL A O 1
ATOM 4129 N N . GLN A 1 532 ? -9.213 1.851 -7.187 1.00 97.50 532 GLN A N 1
ATOM 4130 C CA . GLN A 1 532 ? -9.536 0.888 -8.242 1.00 97.50 532 GLN A CA 1
ATOM 4131 C C . GLN A 1 532 ? -8.428 0.784 -9.294 1.00 97.50 532 GLN A C 1
ATOM 4133 O O . GLN A 1 532 ? -8.144 -0.315 -9.763 1.00 97.50 532 GLN A O 1
ATOM 4138 N N . ARG A 1 533 ? -7.766 1.898 -9.638 1.00 97.69 533 ARG A N 1
ATOM 4139 C CA . ARG A 1 533 ? -6.598 1.882 -10.536 1.00 97.69 533 ARG A CA 1
ATOM 4140 C C . ARG A 1 533 ? -5.397 1.196 -9.882 1.00 97.69 533 ARG A C 1
ATOM 4142 O O . ARG A 1 533 ? -4.733 0.413 -10.547 1.00 97.69 533 ARG A O 1
ATOM 4149 N N . LEU A 1 534 ? -5.159 1.432 -8.587 1.00 98.50 534 LEU A N 1
ATOM 4150 C CA . LEU A 1 534 ? -4.130 0.716 -7.822 1.00 98.50 534 LEU A CA 1
ATOM 4151 C C . LEU A 1 534 ? -4.401 -0.793 -7.806 1.00 98.50 534 LEU A C 1
ATOM 4153 O O . LEU A 1 534 ? -3.488 -1.585 -8.035 1.00 98.50 534 LEU A O 1
ATOM 4157 N N . ALA A 1 535 ? -5.655 -1.190 -7.577 1.00 97.88 535 ALA A N 1
ATOM 4158 C CA . ALA A 1 535 ? -6.066 -2.588 -7.584 1.00 97.88 535 ALA A CA 1
ATOM 4159 C C . ALA A 1 535 ? -5.885 -3.216 -8.969 1.00 97.88 535 ALA A C 1
ATOM 4161 O O . ALA A 1 535 ? -5.363 -4.324 -9.071 1.00 97.88 535 ALA A O 1
ATOM 4162 N N . ASP A 1 536 ? -6.254 -2.498 -10.030 1.00 96.88 536 ASP A N 1
ATOM 4163 C CA . ASP A 1 536 ? -6.051 -2.944 -11.407 1.00 96.88 536 ASP A CA 1
ATOM 4164 C C . ASP A 1 536 ? -4.564 -3.168 -11.724 1.00 96.88 536 ASP A C 1
ATOM 4166 O O . ASP A 1 536 ? -4.199 -4.245 -12.195 1.00 96.88 536 ASP A O 1
ATOM 4170 N N . SER A 1 537 ? -3.697 -2.208 -11.379 1.00 97.62 537 SER A N 1
ATOM 4171 C CA . SER A 1 537 ? -2.244 -2.312 -11.568 1.00 97.62 537 SER A CA 1
ATOM 4172 C C . SER A 1 537 ? -1.632 -3.468 -10.771 1.00 97.62 537 SER A C 1
ATOM 4174 O O . SER A 1 537 ? -0.873 -4.266 -11.318 1.00 97.62 537 SER A O 1
ATOM 4176 N N . HIS A 1 538 ? -1.978 -3.601 -9.488 1.00 98.00 538 HIS A N 1
ATOM 4177 C CA . HIS A 1 538 ? -1.440 -4.656 -8.627 1.00 98.00 538 HIS A CA 1
ATOM 4178 C C . HIS A 1 538 ? -1.868 -6.051 -9.088 1.00 98.00 538 HIS A C 1
ATOM 4180 O O . HIS A 1 538 ? -1.048 -6.966 -9.173 1.00 98.00 538 HIS A O 1
ATOM 4186 N N . TRP A 1 539 ? -3.159 -6.248 -9.362 1.00 97.06 539 TRP A N 1
ATOM 4187 C CA . TRP A 1 539 ? -3.652 -7.557 -9.775 1.00 97.06 539 TRP A CA 1
ATOM 4188 C C . TRP A 1 539 ? -3.217 -7.898 -11.198 1.00 97.06 539 TRP A C 1
ATOM 4190 O O . TRP A 1 539 ? -2.867 -9.051 -11.450 1.00 97.06 539 TRP A O 1
ATOM 4200 N N . GLY A 1 540 ? -3.137 -6.904 -12.087 1.00 96.19 540 GLY A N 1
ATOM 4201 C CA . GLY A 1 540 ? -2.540 -7.062 -13.410 1.00 96.19 540 GLY A CA 1
ATOM 4202 C C . GLY A 1 540 ? -1.083 -7.521 -13.330 1.00 96.19 540 GLY A C 1
ATOM 4203 O O . GLY A 1 540 ? -0.720 -8.511 -13.964 1.00 96.19 540 GLY A O 1
ATOM 4204 N N . TYR A 1 541 ? -0.278 -6.908 -12.450 1.00 97.12 541 TYR A N 1
ATOM 4205 C CA . TYR A 1 541 ? 1.118 -7.298 -12.223 1.00 97.12 541 TYR A CA 1
ATOM 4206 C C . TYR A 1 541 ? 1.269 -8.781 -11.848 1.00 97.12 541 TYR A C 1
ATOM 4208 O O . TYR A 1 541 ? 2.211 -9.440 -12.292 1.00 97.12 541 TYR A O 1
ATOM 4216 N N . TRP A 1 542 ? 0.375 -9.343 -11.032 1.00 96.69 542 TRP A N 1
ATOM 4217 C CA . TRP A 1 542 ? 0.494 -10.742 -10.602 1.00 96.69 542 TRP A CA 1
ATOM 4218 C C . TRP A 1 542 ? -0.162 -11.752 -11.547 1.00 96.69 542 TRP A C 1
ATOM 4220 O O . TRP A 1 542 ? 0.336 -12.877 -11.642 1.00 96.69 542 TRP A O 1
ATOM 4230 N N . TYR A 1 543 ? -1.244 -11.381 -12.236 1.00 96.56 543 TYR A N 1
ATOM 4231 C CA . TYR A 1 543 ? -2.136 -12.354 -12.875 1.00 96.56 543 TYR A CA 1
ATOM 4232 C C . TYR A 1 543 ? -2.301 -12.216 -14.391 1.00 96.56 543 TYR A C 1
ATOM 4234 O O . TYR A 1 543 ? -2.699 -13.197 -15.029 1.00 96.56 543 TYR A O 1
ATOM 4242 N N . ASP A 1 544 ? -2.004 -11.065 -14.997 1.00 95.94 544 ASP A N 1
ATOM 4243 C CA . ASP A 1 544 ? -2.231 -10.875 -16.434 1.00 95.94 544 ASP A CA 1
ATOM 4244 C C . ASP A 1 544 ? -1.186 -11.608 -17.271 1.00 95.94 544 ASP A C 1
ATOM 4246 O O . ASP A 1 544 ? -0.013 -11.262 -17.278 1.00 95.94 544 ASP A O 1
ATOM 4250 N N . ALA A 1 545 ? -1.602 -12.630 -18.015 1.00 96.81 545 ALA A N 1
ATOM 4251 C CA . ALA A 1 545 ? -0.678 -13.384 -18.850 1.00 96.81 545 ALA A CA 1
ATOM 4252 C C . ALA A 1 545 ? 0.048 -12.473 -19.857 1.00 96.81 545 ALA A C 1
ATOM 4254 O O . ALA A 1 545 ? -0.574 -11.682 -20.570 1.00 96.81 545 ALA A O 1
ATOM 4255 N N . VAL A 1 546 ? 1.363 -12.644 -19.971 1.00 97.12 546 VAL A N 1
ATOM 4256 C CA . VAL A 1 546 ? 2.186 -11.898 -20.923 1.00 97.12 546 VAL A CA 1
ATOM 4257 C C . VAL A 1 546 ? 2.109 -12.608 -22.265 1.00 97.12 546 VAL A C 1
ATOM 4259 O O . VAL A 1 546 ? 2.614 -13.718 -22.431 1.00 97.12 546 VAL A O 1
ATOM 4262 N N . SER A 1 547 ? 1.409 -11.983 -23.208 1.00 97.31 547 SER A N 1
ATOM 4263 C CA . SER A 1 547 ? 1.348 -12.408 -24.609 1.00 97.31 547 SER A CA 1
ATOM 4264 C C . SER A 1 547 ? 2.547 -11.859 -25.399 1.00 97.31 547 SER A C 1
ATOM 4266 O O . SER A 1 547 ? 3.210 -10.943 -24.913 1.00 97.31 547 SER A O 1
ATOM 4268 N N . PRO A 1 548 ? 2.801 -12.329 -26.635 1.00 96.81 548 PRO A N 1
ATOM 4269 C CA . PRO A 1 548 ? 3.818 -11.729 -27.504 1.00 96.81 548 PRO A CA 1
ATOM 4270 C C . PRO A 1 548 ? 3.647 -10.216 -27.689 1.00 96.81 548 PRO A C 1
ATOM 4272 O O . PRO A 1 548 ? 4.625 -9.481 -27.674 1.00 96.81 548 PRO A O 1
ATOM 4275 N N . VAL A 1 549 ? 2.399 -9.745 -27.793 1.00 95.81 549 VAL A N 1
ATOM 4276 C CA . VAL A 1 549 ? 2.083 -8.312 -27.904 1.00 95.81 549 VAL A CA 1
ATOM 4277 C C . VAL A 1 549 ? 2.489 -7.567 -26.637 1.00 95.81 549 VAL A C 1
ATOM 4279 O O . VAL A 1 549 ? 3.122 -6.524 -26.724 1.00 95.81 549 VAL A O 1
ATOM 4282 N N . GLN A 1 550 ? 2.164 -8.109 -25.460 1.00 95.94 550 GLN A N 1
ATOM 4283 C CA . GLN A 1 550 ? 2.541 -7.469 -24.198 1.00 95.94 550 GLN A CA 1
ATOM 4284 C C . GLN A 1 550 ? 4.061 -7.472 -23.999 1.00 95.94 550 GLN A C 1
ATOM 4286 O O . GLN A 1 550 ? 4.609 -6.464 -23.574 1.00 95.94 550 GLN A O 1
ATOM 4291 N N . ALA A 1 551 ? 4.743 -8.566 -24.351 1.00 96.00 551 ALA A N 1
ATOM 4292 C CA . ALA A 1 551 ? 6.201 -8.639 -24.311 1.00 96.00 551 ALA A CA 1
ATOM 4293 C C . ALA A 1 551 ? 6.842 -7.591 -25.238 1.00 96.00 551 ALA A C 1
ATOM 4295 O O . ALA A 1 551 ? 7.764 -6.898 -24.825 1.00 96.00 551 ALA A O 1
ATOM 4296 N N . ALA A 1 552 ? 6.321 -7.426 -26.459 1.00 94.69 552 ALA A N 1
ATOM 4297 C CA . ALA A 1 552 ? 6.765 -6.385 -27.384 1.00 94.69 552 ALA A CA 1
ATOM 4298 C C . ALA A 1 552 ? 6.556 -4.975 -26.809 1.00 94.69 552 ALA A C 1
ATOM 4300 O O . ALA A 1 552 ? 7.473 -4.160 -26.861 1.00 94.69 552 ALA A O 1
ATOM 4301 N N . ILE A 1 553 ? 5.391 -4.708 -26.208 1.00 93.06 553 ILE A N 1
ATOM 4302 C CA . ILE A 1 553 ? 5.081 -3.423 -25.562 1.00 93.06 553 ILE A CA 1
ATOM 4303 C C . ILE A 1 553 ? 6.045 -3.145 -24.403 1.00 93.06 553 ILE A C 1
ATOM 4305 O O . ILE A 1 553 ? 6.574 -2.044 -24.300 1.00 93.06 553 ILE A O 1
ATOM 4309 N N . ASP A 1 554 ? 6.309 -4.143 -23.562 1.00 94.12 554 ASP A N 1
ATOM 4310 C CA . ASP A 1 554 ? 7.261 -4.054 -22.450 1.00 94.12 554 ASP A CA 1
ATOM 4311 C C . ASP A 1 554 ? 8.698 -3.750 -22.925 1.00 94.12 554 ASP A C 1
ATOM 4313 O O . ASP A 1 554 ? 9.471 -3.124 -22.201 1.00 94.12 554 ASP A O 1
ATOM 4317 N N . LEU A 1 555 ? 9.042 -4.168 -24.148 1.00 92.75 555 LEU A N 1
ATOM 4318 C CA . LEU A 1 555 ? 10.311 -3.884 -24.828 1.00 92.75 555 LEU A CA 1
ATOM 4319 C C . LEU A 1 555 ? 10.306 -2.540 -25.589 1.00 92.75 555 LEU A C 1
ATOM 4321 O O . LEU A 1 555 ? 11.315 -2.182 -26.188 1.00 92.75 555 LEU A O 1
ATOM 4325 N N . GLY A 1 556 ? 9.199 -1.789 -25.569 1.00 91.75 556 GLY A N 1
ATOM 4326 C CA . GLY A 1 556 ? 9.061 -0.482 -26.225 1.00 91.75 556 GLY A CA 1
ATOM 4327 C C . GLY A 1 556 ? 8.434 -0.502 -27.622 1.00 91.75 556 GLY A C 1
ATOM 4328 O O . GLY A 1 556 ? 8.416 0.517 -28.313 1.00 91.75 556 GLY A O 1
ATOM 4329 N N . TYR A 1 557 ? 7.885 -1.637 -28.061 1.00 90.62 557 TYR A N 1
ATOM 4330 C CA . TYR A 1 557 ? 7.316 -1.802 -29.398 1.00 90.62 557 TYR A CA 1
ATOM 4331 C C . TYR A 1 557 ? 5.797 -1.981 -29.361 1.00 90.62 557 TYR A C 1
ATOM 4333 O O . TYR A 1 557 ? 5.259 -2.936 -28.805 1.00 90.62 557 TYR A O 1
ATOM 4341 N N . VAL A 1 558 ? 5.079 -1.098 -30.055 1.00 89.94 558 VAL A N 1
ATOM 4342 C CA . VAL A 1 558 ? 3.622 -1.204 -30.231 1.00 89.94 558 VAL A CA 1
ATOM 4343 C C . VAL A 1 558 ? 3.324 -1.908 -31.553 1.00 89.94 558 VAL A C 1
ATOM 4345 O O . VAL A 1 558 ? 3.245 -1.265 -32.602 1.00 89.94 558 VAL A O 1
ATOM 4348 N N . LEU A 1 559 ? 3.174 -3.231 -31.498 1.00 91.56 559 LEU A N 1
ATOM 4349 C CA . LEU A 1 559 ? 2.987 -4.099 -32.664 1.00 91.56 559 LEU A CA 1
ATOM 4350 C C . LEU A 1 559 ? 1.666 -4.872 -32.605 1.00 91.56 559 LEU A C 1
ATOM 4352 O O . LEU A 1 559 ? 1.098 -5.096 -31.535 1.00 91.56 559 LEU A O 1
ATOM 4356 N N . GLN A 1 560 ? 1.181 -5.299 -33.773 1.00 92.88 560 GLN A N 1
ATOM 4357 C CA . GLN A 1 560 ? 0.098 -6.279 -33.853 1.00 92.88 560 GLN A CA 1
ATOM 4358 C C . GLN A 1 560 ? 0.613 -7.675 -33.485 1.00 92.88 560 GLN A C 1
ATOM 4360 O O . GLN A 1 560 ? 1.816 -7.899 -33.403 1.00 92.88 560 GLN A O 1
ATOM 4365 N N . LYS A 1 561 ? -0.297 -8.627 -33.253 1.00 91.81 561 LYS A N 1
ATOM 4366 C CA . LYS A 1 561 ? 0.053 -9.973 -32.767 1.00 91.81 561 LYS A CA 1
ATOM 4367 C C . LYS A 1 561 ? 1.101 -10.682 -33.628 1.00 91.81 561 LYS A C 1
ATOM 4369 O O . LYS A 1 561 ? 2.086 -11.170 -33.077 1.00 91.81 561 LYS A O 1
ATOM 4374 N N . ASP A 1 562 ? 0.888 -10.726 -34.939 1.00 92.88 562 ASP A N 1
ATOM 4375 C CA . ASP A 1 562 ? 1.766 -11.459 -35.854 1.00 92.88 562 ASP A CA 1
ATOM 4376 C C . ASP A 1 562 ? 3.122 -10.7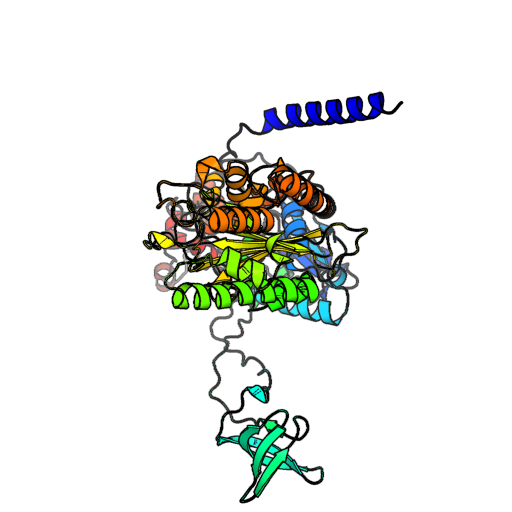49 -35.999 1.00 92.88 562 ASP A C 1
ATOM 4378 O O . ASP A 1 562 ? 4.163 -11.399 -35.946 1.00 92.88 562 ASP A O 1
ATOM 4382 N N . ASP A 1 563 ? 3.124 -9.411 -36.046 1.00 94.69 563 ASP A N 1
ATOM 4383 C CA . ASP A 1 563 ? 4.345 -8.594 -36.077 1.00 94.69 563 ASP A CA 1
ATOM 4384 C C . ASP A 1 563 ? 5.154 -8.708 -34.779 1.00 94.69 563 ASP A C 1
ATOM 4386 O O . ASP A 1 563 ? 6.380 -8.781 -34.810 1.00 94.69 563 ASP A O 1
ATOM 4390 N N . ALA A 1 564 ? 4.477 -8.753 -33.628 1.00 93.44 564 ALA A N 1
ATOM 4391 C CA . ALA A 1 564 ? 5.111 -8.958 -32.332 1.00 93.44 564 ALA A CA 1
ATOM 4392 C C . ALA A 1 564 ? 5.776 -10.333 -32.275 1.00 93.44 564 ALA A C 1
ATOM 4394 O O . ALA A 1 564 ? 6.934 -10.442 -31.889 1.00 93.44 564 ALA A O 1
ATOM 4395 N N . GLN A 1 565 ? 5.081 -11.385 -32.713 1.00 93.00 565 GLN A N 1
ATOM 4396 C CA . GLN A 1 565 ? 5.661 -12.723 -32.776 1.00 93.00 565 GLN A CA 1
ATOM 4397 C C . GLN A 1 565 ? 6.853 -12.785 -33.743 1.00 93.00 565 GLN A C 1
ATOM 4399 O O . GLN A 1 565 ? 7.887 -13.356 -33.397 1.00 93.00 565 GLN A O 1
ATOM 4404 N N . ALA A 1 566 ? 6.732 -12.174 -34.925 1.00 92.00 566 ALA A N 1
ATOM 4405 C CA . ALA A 1 566 ? 7.811 -12.100 -35.904 1.00 92.00 566 ALA A CA 1
ATOM 4406 C C . ALA A 1 566 ? 9.032 -11.340 -35.362 1.00 92.00 566 ALA A C 1
ATOM 4408 O O . ALA A 1 566 ? 10.157 -11.787 -35.569 1.00 92.00 566 ALA A O 1
ATOM 4409 N N . MET A 1 567 ? 8.820 -10.246 -34.622 1.00 93.31 567 MET A N 1
ATOM 4410 C CA . MET A 1 567 ? 9.886 -9.518 -33.929 1.00 93.31 567 MET A CA 1
ATOM 4411 C C . MET A 1 567 ? 10.581 -10.406 -32.892 1.00 93.31 567 MET A C 1
ATOM 4413 O O . MET A 1 567 ? 11.803 -10.509 -32.904 1.00 93.31 567 MET A O 1
ATOM 4417 N N . LEU A 1 568 ? 9.832 -11.132 -32.053 1.00 88.81 568 LEU A N 1
ATOM 4418 C CA . LEU A 1 568 ? 10.443 -12.025 -31.062 1.00 88.81 568 LEU A CA 1
ATOM 4419 C C . LEU A 1 568 ? 11.266 -13.157 -31.709 1.00 88.81 568 LEU A C 1
ATOM 4421 O O . LEU A 1 568 ? 12.283 -13.564 -31.150 1.00 88.81 568 LEU A O 1
ATOM 4425 N N . LEU A 1 569 ? 10.836 -13.670 -32.868 1.00 86.38 569 LEU A N 1
ATOM 4426 C CA . LEU A 1 569 ? 11.580 -14.670 -33.643 1.00 86.38 569 LEU A CA 1
ATOM 4427 C C . LEU A 1 569 ? 12.850 -14.068 -34.259 1.00 86.38 569 LEU A C 1
ATOM 4429 O O . LEU A 1 569 ? 13.942 -14.565 -34.015 1.00 86.38 569 LEU A O 1
ATOM 4433 N N . ARG A 1 570 ? 12.722 -12.969 -35.008 1.00 85.25 570 ARG A N 1
ATOM 4434 C CA . ARG A 1 570 ? 13.827 -12.360 -35.764 1.00 85.25 570 ARG A CA 1
ATOM 4435 C C . ARG A 1 570 ? 14.858 -11.675 -34.868 1.00 85.25 570 ARG A C 1
ATOM 4437 O O . ARG A 1 570 ? 16.061 -11.824 -35.076 1.00 85.25 570 ARG A O 1
ATOM 4444 N N . ASP A 1 571 ? 14.401 -10.922 -33.871 1.00 81.88 571 ASP A N 1
ATOM 4445 C CA . ASP A 1 571 ? 15.234 -9.945 -33.163 1.00 81.88 571 ASP A CA 1
ATOM 4446 C C . ASP A 1 571 ? 15.823 -10.514 -31.865 1.00 81.88 571 ASP A C 1
ATOM 4448 O O . ASP A 1 571 ? 16.883 -10.071 -31.439 1.00 81.88 571 ASP A O 1
ATOM 4452 N N . ILE A 1 572 ? 15.265 -11.592 -31.303 1.00 78.62 572 ILE A N 1
ATOM 4453 C CA . ILE A 1 572 ? 15.792 -12.217 -30.070 1.00 78.62 572 ILE A CA 1
ATOM 4454 C C . ILE A 1 572 ? 16.555 -13.525 -30.352 1.00 78.62 572 ILE A C 1
ATOM 4456 O O . ILE A 1 572 ? 17.257 -14.036 -29.473 1.00 78.62 572 ILE A O 1
ATOM 4460 N N . GLU A 1 573 ? 16.460 -14.092 -31.562 1.00 69.50 573 GLU A N 1
ATOM 4461 C CA . GLU A 1 573 ? 17.326 -15.215 -31.936 1.00 69.50 573 GLU A CA 1
ATOM 4462 C C . GLU A 1 573 ? 18.801 -14.797 -31.959 1.00 69.50 573 GLU A C 1
ATOM 4464 O O . GLU A 1 573 ? 19.121 -13.725 -32.484 1.00 69.50 573 GLU A O 1
ATOM 4469 N N . PRO A 1 574 ? 19.695 -15.614 -31.377 1.00 61.72 574 PRO A N 1
ATOM 4470 C CA . PRO A 1 574 ? 21.122 -15.431 -31.582 1.00 61.72 574 PRO A CA 1
ATOM 4471 C C . PRO A 1 574 ? 21.459 -15.467 -33.080 1.00 61.72 574 PRO A C 1
ATOM 4473 O O . PRO A 1 574 ? 20.804 -16.180 -33.839 1.00 61.72 574 PRO A O 1
ATOM 4476 N N . GLU A 1 575 ? 22.463 -14.699 -33.513 1.00 58.66 575 GLU A N 1
ATOM 4477 C CA . GLU A 1 575 ? 22.966 -14.787 -34.891 1.00 58.66 575 GLU A CA 1
ATOM 4478 C C . GLU A 1 575 ? 23.406 -16.224 -35.220 1.00 58.66 575 GLU A C 1
ATOM 4480 O O . GLU A 1 575 ? 23.745 -17.006 -34.333 1.00 58.66 575 GLU A O 1
ATOM 4485 N N . GLN A 1 576 ? 23.380 -16.594 -36.501 1.00 54.97 576 GLN A N 1
ATOM 4486 C CA . GLN A 1 576 ? 23.516 -17.983 -36.970 1.00 54.97 576 GLN A CA 1
ATOM 4487 C C . GLN A 1 576 ? 24.846 -18.681 -36.600 1.00 54.97 576 GLN A C 1
ATOM 4489 O O . GLN A 1 576 ? 24.948 -19.893 -36.778 1.00 54.97 576 GLN A O 1
ATOM 4494 N N . ASP A 1 577 ? 25.820 -17.961 -36.034 1.00 56.81 577 ASP A N 1
ATOM 4495 C CA . ASP A 1 577 ? 27.167 -18.452 -35.712 1.00 56.81 577 ASP A CA 1
ATOM 4496 C C . ASP A 1 577 ? 27.374 -18.887 -34.243 1.00 56.81 577 ASP A C 1
ATOM 4498 O O . ASP A 1 577 ? 28.507 -19.140 -33.825 1.00 56.81 577 ASP A O 1
ATOM 4502 N N . ILE A 1 578 ? 26.315 -19.010 -33.429 1.00 55.34 578 ILE A N 1
ATOM 4503 C CA . ILE A 1 578 ? 26.469 -19.460 -32.032 1.00 55.34 578 ILE A CA 1
ATOM 4504 C C . ILE A 1 578 ? 26.526 -20.995 -31.924 1.00 55.34 578 ILE A C 1
ATOM 4506 O O . ILE A 1 578 ? 25.752 -21.724 -32.546 1.00 55.34 578 ILE A O 1
ATOM 4510 N N . LEU A 1 579 ? 27.450 -21.487 -31.089 1.00 56.12 579 LEU A N 1
ATOM 4511 C CA . LEU A 1 579 ? 27.590 -22.893 -30.701 1.00 56.12 579 LEU A CA 1
ATOM 4512 C C . LEU A 1 579 ? 26.226 -23.503 -30.318 1.00 56.12 579 LEU A C 1
ATOM 4514 O O . LEU A 1 579 ? 25.467 -22.924 -29.544 1.00 56.12 579 LEU A O 1
ATOM 4518 N N . ILE A 1 580 ? 25.947 -24.721 -30.800 1.00 55.75 580 ILE A N 1
ATOM 4519 C CA . ILE A 1 580 ? 24.721 -25.498 -30.504 1.00 55.75 580 ILE A CA 1
ATOM 4520 C C . ILE A 1 580 ? 24.414 -25.547 -28.994 1.00 55.75 580 ILE A C 1
ATOM 4522 O O . ILE A 1 580 ? 23.253 -25.574 -28.593 1.00 55.75 580 ILE A O 1
ATOM 4526 N N . GLU A 1 581 ? 25.443 -25.506 -28.145 1.00 55.66 581 GLU A N 1
ATOM 4527 C CA . GLU A 1 581 ? 25.324 -25.489 -26.684 1.00 55.66 581 GLU A CA 1
ATOM 4528 C C . GLU A 1 581 ? 24.543 -24.279 -26.131 1.00 55.66 581 GLU A C 1
ATOM 4530 O O . GLU A 1 581 ? 23.878 -24.414 -25.102 1.00 55.66 581 GLU A O 1
ATOM 4535 N N . ASP A 1 582 ? 24.550 -23.131 -26.814 1.00 51.66 582 ASP A N 1
ATOM 4536 C CA . ASP A 1 582 ? 23.798 -21.933 -26.412 1.00 51.66 582 ASP A CA 1
ATOM 4537 C C . ASP A 1 582 ? 22.359 -21.925 -26.954 1.00 51.66 582 ASP A C 1
ATOM 4539 O O . ASP A 1 582 ? 21.458 -21.394 -26.302 1.00 51.66 582 ASP A O 1
ATOM 4543 N N . LEU A 1 583 ? 22.108 -22.589 -28.090 1.00 52.53 583 LEU A N 1
ATOM 4544 C CA . LEU A 1 583 ? 20.756 -22.869 -28.600 1.00 52.53 583 LEU A CA 1
ATOM 4545 C C . LEU A 1 583 ? 20.010 -23.871 -27.703 1.00 52.53 583 LEU A C 1
ATOM 4547 O O . LEU A 1 583 ? 18.823 -23.703 -27.432 1.00 52.53 583 LEU A O 1
ATOM 4551 N N . VAL A 1 584 ? 20.713 -24.874 -27.162 1.00 51.41 584 VAL A N 1
ATOM 4552 C CA . VAL A 1 584 ? 20.164 -25.853 -26.199 1.00 51.41 584 VAL A CA 1
ATOM 4553 C C . VAL A 1 584 ? 19.799 -25.203 -24.849 1.00 51.41 584 VAL A C 1
ATOM 4555 O O . VAL A 1 584 ? 19.037 -25.773 -24.069 1.00 51.41 584 VAL A O 1
ATOM 4558 N N . ARG A 1 585 ? 20.291 -23.987 -24.578 1.00 57.97 585 ARG A N 1
ATOM 4559 C CA . ARG A 1 585 ? 20.000 -23.201 -23.367 1.00 57.97 585 ARG A CA 1
ATOM 4560 C C . ARG A 1 585 ? 18.890 -22.165 -23.548 1.00 57.97 585 ARG A C 1
ATOM 4562 O O . ARG A 1 585 ? 18.706 -21.344 -22.647 1.00 57.97 585 ARG A O 1
ATOM 4569 N N . GLU A 1 586 ? 18.170 -22.159 -24.673 1.00 65.69 586 GLU A N 1
ATOM 4570 C CA . GLU A 1 586 ? 17.058 -21.224 -24.839 1.00 65.69 586 GLU A CA 1
ATOM 4571 C C . GLU A 1 586 ? 16.038 -21.397 -23.707 1.00 65.69 586 GLU A C 1
ATOM 4573 O O . GLU A 1 586 ? 15.558 -22.495 -23.418 1.00 65.69 586 GLU A O 1
ATOM 4578 N N . ASP A 1 587 ? 15.722 -20.286 -23.043 1.00 84.38 587 ASP A N 1
ATOM 4579 C CA . ASP A 1 587 ? 14.761 -20.304 -21.958 1.00 84.38 587 ASP A CA 1
ATOM 4580 C C . ASP A 1 587 ? 13.383 -20.708 -22.503 1.00 84.38 587 ASP A C 1
ATOM 4582 O O . ASP A 1 587 ? 12.839 -20.087 -23.423 1.00 84.38 587 ASP A O 1
ATOM 4586 N N . ILE A 1 588 ? 12.799 -21.752 -21.913 1.00 88.81 588 ILE A N 1
ATOM 4587 C CA . ILE A 1 588 ? 11.498 -22.293 -22.315 1.00 88.81 588 ILE A CA 1
ATOM 4588 C C . ILE A 1 588 ? 10.385 -21.233 -22.297 1.00 88.81 588 ILE A C 1
ATOM 4590 O O . ILE A 1 588 ? 9.411 -21.343 -23.044 1.00 88.81 588 ILE A O 1
ATOM 4594 N N . VAL A 1 589 ? 10.512 -20.195 -21.467 1.00 91.31 589 VAL A N 1
ATOM 4595 C CA . VAL A 1 589 ? 9.581 -19.064 -21.418 1.00 91.31 589 VAL A CA 1
ATOM 4596 C C . VAL A 1 589 ? 9.644 -18.264 -22.721 1.00 91.31 589 VAL A C 1
ATOM 4598 O O . VAL A 1 589 ? 8.600 -17.993 -23.316 1.00 91.31 589 VAL A O 1
ATOM 4601 N N . LEU A 1 590 ? 10.846 -17.946 -23.210 1.00 91.12 590 LEU A N 1
ATOM 4602 C CA . LEU A 1 590 ? 11.028 -17.228 -24.472 1.00 91.12 590 LEU A CA 1
ATOM 4603 C C . LEU A 1 590 ? 10.545 -18.065 -25.663 1.00 91.12 590 LEU A C 1
ATOM 4605 O O . LEU A 1 590 ? 9.800 -17.558 -26.503 1.00 91.12 590 LEU A O 1
ATOM 4609 N N . ALA A 1 591 ? 10.880 -19.358 -25.700 1.00 91.12 591 ALA A N 1
ATOM 4610 C CA . ALA A 1 591 ? 10.425 -20.265 -26.756 1.00 91.12 591 ALA A CA 1
ATOM 4611 C C . ALA A 1 591 ? 8.885 -20.326 -26.850 1.00 91.12 591 ALA A C 1
ATOM 4613 O O . ALA A 1 591 ? 8.310 -20.365 -27.940 1.00 91.12 591 ALA A O 1
ATOM 4614 N N . ARG A 1 592 ? 8.178 -20.275 -25.710 1.00 94.81 592 ARG A N 1
ATOM 4615 C CA . ARG A 1 592 ? 6.705 -20.213 -25.692 1.00 94.81 592 ARG A CA 1
ATOM 4616 C C . ARG A 1 592 ? 6.167 -18.916 -26.291 1.00 94.81 592 ARG A C 1
ATOM 4618 O O . ARG A 1 592 ? 5.217 -18.987 -27.071 1.00 94.81 592 ARG A O 1
ATOM 4625 N N . LEU A 1 593 ? 6.768 -17.773 -25.960 1.00 94.25 593 LEU A N 1
ATOM 4626 C CA . LEU A 1 593 ? 6.388 -16.480 -26.535 1.00 94.25 593 LEU A CA 1
ATOM 4627 C C . LEU A 1 593 ? 6.615 -16.457 -28.054 1.00 94.25 593 LEU A C 1
ATOM 4629 O O . LEU A 1 593 ? 5.717 -16.071 -28.801 1.00 94.25 593 LEU A O 1
ATOM 4633 N N . LYS A 1 594 ? 7.755 -16.973 -28.525 1.00 92.31 594 LYS A N 1
ATOM 4634 C CA . LYS A 1 594 ? 8.054 -17.151 -29.958 1.00 92.31 594 LYS A CA 1
ATOM 4635 C C . LYS A 1 594 ? 7.045 -18.049 -30.677 1.00 92.31 594 LYS A C 1
ATOM 4637 O O . LYS A 1 594 ? 6.688 -17.795 -31.824 1.00 92.31 594 LYS A O 1
ATOM 4642 N N . ALA A 1 595 ? 6.515 -19.058 -29.988 1.00 93.75 595 ALA A N 1
ATOM 4643 C CA . ALA A 1 595 ? 5.435 -19.911 -30.487 1.00 93.75 595 ALA A CA 1
ATOM 4644 C C . ALA A 1 595 ? 4.036 -19.256 -30.418 1.00 93.75 595 ALA A C 1
ATOM 4646 O O . ALA A 1 595 ? 3.027 -19.942 -30.594 1.00 93.75 595 ALA A O 1
ATOM 4647 N N . GLY A 1 596 ? 3.948 -17.959 -30.106 1.00 95.12 596 GLY A N 1
ATOM 4648 C CA . GLY A 1 596 ? 2.692 -17.215 -30.025 1.00 95.12 596 GLY A CA 1
ATOM 4649 C C . GLY A 1 596 ? 1.879 -17.479 -28.751 1.00 95.12 596 GLY A C 1
ATOM 4650 O O . GLY A 1 596 ? 0.721 -17.062 -28.662 1.00 95.12 596 GLY A O 1
ATOM 4651 N N . LYS A 1 597 ? 2.444 -18.196 -27.769 1.00 96.88 597 LYS A N 1
ATOM 4652 C CA . LYS A 1 597 ? 1.759 -18.583 -26.526 1.00 96.88 597 LYS A CA 1
ATOM 4653 C C . LYS A 1 597 ? 2.078 -17.597 -25.411 1.00 96.88 597 LYS A C 1
ATOM 4655 O O . LYS A 1 597 ? 3.220 -17.182 -25.254 1.00 96.88 597 LYS A O 1
ATOM 4660 N N . SER A 1 598 ? 1.086 -17.294 -24.578 1.00 97.00 598 SER A N 1
ATOM 4661 C CA . SER A 1 598 ? 1.312 -16.480 -23.384 1.00 97.00 598 SER A CA 1
ATOM 4662 C C . SER A 1 598 ? 2.071 -17.244 -22.292 1.00 97.00 598 SER A C 1
ATOM 4664 O O . SER A 1 598 ? 1.999 -18.478 -22.188 1.00 97.00 598 SER A O 1
ATOM 4666 N N . VAL A 1 599 ? 2.761 -16.484 -21.447 1.00 97.25 599 VAL A N 1
ATOM 4667 C CA . VAL A 1 599 ? 3.469 -16.945 -20.242 1.00 97.25 599 VAL A CA 1
ATOM 4668 C C . VAL A 1 599 ? 2.946 -16.202 -19.013 1.00 97.25 599 VAL A C 1
ATOM 4670 O O . VAL A 1 599 ? 2.200 -15.229 -19.139 1.00 97.25 599 VAL A O 1
ATOM 4673 N N . THR A 1 600 ? 3.278 -16.661 -17.808 1.00 96.44 600 THR A N 1
ATOM 4674 C CA . THR A 1 600 ? 2.871 -15.939 -16.591 1.00 96.44 600 THR A CA 1
ATOM 4675 C C . THR A 1 600 ? 3.723 -14.674 -16.391 1.00 96.44 600 THR A C 1
ATOM 4677 O O . THR A 1 600 ? 4.877 -14.647 -16.826 1.00 96.44 600 THR A O 1
ATOM 4680 N N . PRO A 1 601 ? 3.223 -13.639 -15.687 1.00 95.94 601 PRO A N 1
ATOM 4681 C CA . PRO A 1 601 ? 4.017 -12.451 -15.353 1.00 95.94 601 PRO A CA 1
ATOM 4682 C C . PRO A 1 601 ? 5.347 -12.760 -14.676 1.00 95.94 601 PRO A C 1
ATOM 4684 O O . PRO A 1 601 ? 6.376 -12.185 -15.016 1.00 95.94 601 PRO A O 1
ATOM 4687 N N . ALA A 1 602 ? 5.336 -13.696 -13.723 1.00 95.25 602 ALA A N 1
ATOM 4688 C CA . ALA A 1 602 ? 6.533 -14.082 -12.988 1.00 95.25 602 ALA A CA 1
ATOM 4689 C C . ALA A 1 602 ? 7.586 -14.724 -13.904 1.00 95.25 602 ALA A C 1
ATOM 4691 O O . ALA A 1 602 ? 8.771 -14.436 -13.759 1.00 95.25 602 ALA A O 1
ATOM 4692 N N . GLN A 1 603 ? 7.153 -15.557 -14.859 1.00 95.94 603 GLN A N 1
ATOM 4693 C CA . GLN A 1 603 ? 8.038 -16.141 -15.868 1.00 95.94 603 GLN A CA 1
ATOM 4694 C C . GLN A 1 603 ? 8.663 -15.058 -16.749 1.00 95.94 603 GLN A C 1
ATOM 4696 O O . GLN A 1 603 ? 9.872 -15.071 -16.952 1.00 95.94 603 GLN A O 1
ATOM 4701 N N . TRP A 1 604 ? 7.861 -14.103 -17.229 1.00 96.75 604 TRP A N 1
ATOM 4702 C CA . TRP A 1 604 ? 8.356 -13.012 -18.067 1.00 96.75 604 TRP A CA 1
ATOM 4703 C C . TRP A 1 604 ? 9.368 -12.124 -17.339 1.00 96.75 604 TRP A C 1
ATOM 4705 O O . TRP A 1 604 ? 10.480 -11.941 -17.825 1.00 96.75 604 TRP A O 1
ATOM 4715 N N . ARG A 1 605 ? 9.037 -11.647 -16.133 1.00 95.25 605 ARG A N 1
ATOM 4716 C CA . ARG A 1 605 ? 9.940 -10.806 -15.327 1.00 95.25 605 ARG A CA 1
ATOM 4717 C C . ARG A 1 605 ? 11.274 -11.479 -15.019 1.00 95.25 605 ARG A C 1
ATOM 4719 O O . ARG A 1 605 ? 12.296 -10.807 -14.972 1.00 95.25 605 ARG A O 1
ATOM 4726 N N . ALA A 1 606 ? 11.280 -12.799 -14.834 1.00 92.44 606 ALA A N 1
ATOM 4727 C CA . ALA A 1 606 ? 12.507 -13.543 -14.566 1.00 92.44 606 ALA A CA 1
ATOM 4728 C C . ALA A 1 606 ? 13.502 -13.523 -15.741 1.00 92.44 606 ALA A C 1
ATOM 4730 O O . ALA A 1 606 ? 14.702 -13.667 -15.506 1.00 92.44 606 ALA A O 1
ATOM 4731 N N . ILE A 1 607 ? 13.019 -13.345 -16.977 1.00 93.31 607 ILE A N 1
ATOM 4732 C CA . ILE A 1 607 ? 13.849 -13.351 -18.192 1.00 93.31 607 ILE A CA 1
ATOM 4733 C C . ILE A 1 607 ? 13.925 -11.988 -18.890 1.00 93.31 607 ILE A C 1
ATOM 4735 O O . ILE A 1 607 ? 14.729 -11.832 -19.808 1.00 93.31 607 ILE A O 1
ATOM 4739 N N . PHE A 1 608 ? 13.118 -11.009 -18.467 1.00 94.94 608 PHE A N 1
ATOM 4740 C CA . PHE A 1 608 ? 12.952 -9.725 -19.149 1.00 94.94 608 PHE A CA 1
ATOM 4741 C C . PHE A 1 608 ? 14.287 -9.025 -19.431 1.00 94.94 608 PHE A C 1
ATOM 4743 O O . PHE A 1 608 ? 14.586 -8.739 -20.586 1.00 94.94 608 PHE A O 1
ATOM 4750 N N . THR A 1 609 ? 15.129 -8.819 -18.413 1.00 92.69 609 THR A N 1
ATOM 4751 C CA . THR A 1 609 ? 16.415 -8.112 -18.569 1.00 92.69 609 THR A CA 1
ATOM 4752 C C . THR A 1 609 ? 17.360 -8.819 -19.542 1.00 92.69 609 THR A C 1
ATOM 4754 O O . THR A 1 609 ? 18.070 -8.171 -20.306 1.00 92.69 609 THR A O 1
ATOM 4757 N N . THR A 1 610 ? 17.327 -10.157 -19.575 1.00 89.56 610 THR A N 1
ATOM 4758 C CA . THR A 1 610 ? 18.111 -10.958 -20.528 1.00 89.56 610 THR A CA 1
ATOM 4759 C C . THR A 1 610 ? 17.593 -10.785 -21.952 1.00 89.56 610 THR A C 1
ATOM 4761 O O . THR A 1 610 ? 18.386 -10.676 -22.884 1.00 89.56 610 THR A O 1
ATOM 4764 N N . VAL A 1 611 ? 16.271 -10.745 -22.129 1.00 92.00 611 VAL A N 1
ATOM 4765 C CA . VAL A 1 611 ? 15.645 -10.517 -23.434 1.00 92.00 611 VAL A CA 1
ATOM 4766 C C . VAL A 1 611 ? 15.916 -9.096 -23.932 1.00 92.00 611 VAL A C 1
ATOM 4768 O O . VAL A 1 611 ? 16.363 -8.936 -25.064 1.00 92.00 611 VAL A O 1
ATOM 4771 N N . ALA A 1 612 ? 15.729 -8.086 -23.082 1.00 92.88 612 ALA A N 1
ATOM 4772 C CA . ALA A 1 612 ? 15.987 -6.688 -23.414 1.00 92.88 612 ALA A CA 1
ATOM 4773 C C . ALA A 1 612 ? 17.454 -6.451 -23.812 1.00 92.88 612 ALA A C 1
ATOM 4775 O O . ALA A 1 612 ? 17.726 -5.741 -24.776 1.00 92.88 612 ALA A O 1
ATOM 4776 N N . LEU A 1 613 ? 18.404 -7.111 -23.138 1.00 89.44 613 LEU A N 1
ATOM 4777 C CA . LEU A 1 613 ? 19.823 -7.034 -23.496 1.00 89.44 613 LEU A CA 1
ATOM 4778 C C . LEU A 1 613 ? 20.112 -7.601 -24.894 1.00 89.44 613 LEU A C 1
ATOM 4780 O O . LEU A 1 613 ? 20.910 -7.025 -25.627 1.00 89.44 613 LEU A O 1
ATOM 4784 N N . ARG A 1 614 ? 19.463 -8.707 -25.285 1.00 87.94 614 ARG A N 1
ATOM 4785 C CA . ARG A 1 614 ? 19.648 -9.304 -26.622 1.00 87.94 614 ARG A CA 1
ATOM 4786 C C . ARG A 1 614 ? 19.184 -8.383 -27.744 1.00 87.94 614 ARG A C 1
ATOM 4788 O O . ARG A 1 614 ? 19.772 -8.423 -28.818 1.00 87.94 614 ARG A O 1
ATOM 4795 N N . MET A 1 615 ? 18.166 -7.562 -27.493 1.00 86.94 615 MET A N 1
ATOM 4796 C CA . MET A 1 615 ? 17.667 -6.620 -28.495 1.00 86.94 615 MET A CA 1
ATOM 4797 C C . MET A 1 615 ? 18.675 -5.520 -28.830 1.00 86.94 615 MET A C 1
ATOM 4799 O O . MET A 1 615 ? 18.700 -5.063 -29.964 1.00 86.94 615 MET A O 1
ATOM 4803 N N . LEU A 1 616 ? 19.536 -5.139 -27.883 1.00 83.12 616 LEU A N 1
ATOM 4804 C CA . LEU A 1 616 ? 20.517 -4.068 -28.083 1.00 83.12 616 LEU A CA 1
ATOM 4805 C C . LEU A 1 616 ? 21.757 -4.500 -28.855 1.00 83.12 616 LEU A C 1
ATOM 4807 O O . LEU A 1 616 ? 22.412 -3.664 -29.451 1.00 83.12 616 LEU A O 1
ATOM 4811 N N . VAL A 1 617 ? 22.106 -5.789 -28.840 1.00 69.69 617 VAL A N 1
ATOM 4812 C CA . VAL A 1 617 ? 23.308 -6.290 -29.536 1.00 69.69 617 VAL A CA 1
ATOM 4813 C C . VAL A 1 617 ? 23.155 -6.217 -31.065 1.00 69.69 617 VAL A C 1
ATOM 4815 O O . VAL A 1 617 ? 24.144 -6.335 -31.779 1.00 69.69 617 VAL A O 1
ATOM 4818 N N . LYS A 1 618 ? 21.930 -6.029 -31.570 1.00 61.19 618 LYS A N 1
ATOM 4819 C CA . LYS A 1 618 ? 21.620 -5.986 -33.007 1.00 61.19 618 LYS A CA 1
ATOM 4820 C C . LYS A 1 618 ? 21.570 -4.581 -33.609 1.00 61.19 618 LYS A C 1
ATOM 4822 O O . LYS A 1 618 ? 21.513 -4.479 -34.834 1.00 61.19 618 LYS A O 1
ATOM 4827 N N . GLU A 1 619 ? 21.547 -3.540 -32.779 1.00 55.59 619 GLU A N 1
ATOM 4828 C CA . GLU A 1 619 ? 21.655 -2.136 -33.211 1.00 55.59 619 GLU A CA 1
ATOM 4829 C C . GLU A 1 619 ? 23.121 -1.697 -33.210 1.00 55.59 619 GLU A C 1
ATOM 4831 O O . GLU A 1 619 ? 23.516 -1.008 -34.181 1.00 55.59 619 GLU A O 1
#

Sequence (619 aa):
MATRRQFLQGAACAALMAAARESFGQKPAPIGLRAKLEGKECTSPQEAARLAADDAKNLDHPEVARYVWVPDWIPPQSGYSQVSFVANSTITRTSNIIRPESVAAGRLVRIDLDRFAASEAALLEILRLYESLSARDSWFSERLKGIVTPTPRKPLGLDALRDGDPCEIQTGGSWGAGTFVRTDGDKFLVRQGNTTWRMSREFIRPKEKAAPTEAGRSHQSIPARYLGTDGERLSRLTSSSVPIMRLDEWVAFTFSTINGGLYYELTGVEKDLSKTVARFAGADAAEKVLRANEAFRKAERLHRESGGERSIYDIAGELDAELSKSKALITESGVTGRQRLCLFVAGTATSPADGLQLVAVTYDIAEDNTDPNADPQRNLTTYEKYNGGEAILAMQNGMLLYVVFDAQDRVIASVPDNVAHDFRARQVRSNASTTRVFSGLSCANCHDFVEKNWGWQPVVNDMAYDLQSVTRFLGDRDDSRKSDKLKELQRLAANYKADDNQLADMLDRARLPYQKAVFLATNERSSRVVVQRLADSHWGYWYDAVSPVQAAIDLGYVLQKDDAQAMLLRDIEPEQDILIEDLVREDIVLARLKAGKSVTPAQWRAIFTTVALRMLVKE

pLDDT: mean 85.38, std 17.47, range [30.47, 98.88]